Protein AF-A0A9D5P8F6-F1 (afdb_monomer_lite)

Foldseek 3Di:
DPDPPVVVVVVCVPPPPLPQFDAPDFLLWDDAQPDPDTDHQAAAFAQFLVLHVQPILQNPADQPADPPFRSSHFTLAQLLLAVLSQCLSQVDDCAAPQGGADSNQQDSTDDHPGDCRNSSSSVLLCVLLVWDTDTDDDPDQGIYGDPVSSQRSLVRRAWDKDKDWPVRQVVQDDPLQVLQQQVQLLSSSHKKWKWFAQPPPSRIAIWIFGHHHPVDSQFTFIRRNHSPHTDTDRVCPPRGNHRMMMIGRTAGQAPCQPAKDKDWDAFFADPPDPPDDATWTKIQMDSFQKKKKFKAFPVRDGNHIHMHTQDPSMDGHDRRPDDPPDDQGKMKIWMWTHHNNNDIDIDIDIDGHDPDPDDWDKDWDWDDDDDDPDPPDFDQTWTKIATDFFQKKWKFKDWPPDCPDTDIDMDGQPPVRRIDIDGDRDDPDFKTKIKMWMWGDGPDPDGDTDIDIDIFTGGPVDPDDGDDDPDPPDLCQAWDWDDDLFKIKIFGPAWWQKKWKADPVRHTPDIDGHTDGIDMDGCNVPPQAKMKMWTDGPVGIDIDIDGND

pLDDT: mean 77.08, std 21.19, range [26.59, 98.81]

Secondary structure (DSSP, 8-state):
---SSSHHHHTTTT-----PPPTT--S-EEEPTT--SEEE----SSS-TTS--TT-TTTTS-S-PPTTSGGGS----HHHHHHHHHHHHHT--SB-SS-B--GGGS-SS--TT--THHHHHHHHHHHHTT-B----BTTB--SB--HHHHHHHHHHTTEEEEEEEHHHHTTTS-HHHHHHHHHHHHHTT--EEEEEE-SSTT-EEEEEEEEE-SS-TTEEEEE-SSSS--EEEETTSSS--EEEEEEEEEEE--TTPPPPEEEEEEEE----SSSS---EEEEEEES-SEEEEEEEETT--EEEEEEEE-BTTEEEEE-S---TT--SEEEEEEEEEE-TTS-EEEEEEEEEE---S----EEEEE------S-TTS---PPEEEEESSEEEEEEEEEETTS-----EEEEE--TTT-EEEE-----SS--EEEEEEEEEEESSS---EEEEEEEEEE-TTSTT-PPP------HHHHEEEEEETTEEEEEESS-EEEEEEEETTS-EEEEEE--SSEEEEE-TTS-SSEEEEEEEESS-EEEEEEE--

Structure (mmCIF, N/CA/C/O backbone):
data_AF-A0A9D5P8F6-F1
#
_entry.id   AF-A0A9D5P8F6-F1
#
loop_
_atom_site.group_PDB
_atom_site.id
_atom_site.type_symbol
_atom_site.label_atom_id
_atom_site.label_alt_id
_atom_site.label_comp_id
_atom_site.label_asym_id
_atom_site.label_entity_id
_atom_site.label_seq_id
_atom_site.pdbx_PDB_ins_code
_atom_site.Cartn_x
_atom_site.Cartn_y
_atom_site.Cartn_z
_atom_site.occupancy
_atom_site.B_iso_or_equiv
_atom_site.auth_seq_id
_atom_site.auth_comp_id
_atom_site.auth_asym_id
_atom_site.auth_atom_id
_atom_site.pdbx_PDB_model_num
ATOM 1 N N . MET A 1 1 ? -16.341 -39.508 -23.056 1.00 39.06 1 MET A N 1
ATOM 2 C CA . MET A 1 1 ? -17.109 -38.975 -21.908 1.00 39.06 1 MET A CA 1
ATOM 3 C C . MET A 1 1 ? -16.148 -38.493 -20.807 1.00 39.06 1 MET A C 1
ATOM 5 O O . MET A 1 1 ? -16.060 -39.112 -19.762 1.00 39.06 1 MET A O 1
ATOM 9 N N . LYS A 1 2 ? -15.366 -37.433 -21.066 1.00 35.59 2 LYS A N 1
ATOM 10 C CA . LYS A 1 2 ? -14.441 -36.777 -20.114 1.00 35.59 2 LYS A CA 1
ATOM 11 C C . LYS A 1 2 ? -14.174 -35.350 -20.616 1.00 35.59 2 LYS A C 1
ATOM 13 O O . LYS A 1 2 ? -13.151 -35.103 -21.229 1.00 35.59 2 LYS A O 1
ATOM 18 N N . CYS A 1 3 ? -15.155 -34.453 -20.499 1.00 34.00 3 CYS A N 1
ATOM 19 C CA . CYS A 1 3 ? -14.982 -33.053 -20.927 1.00 34.00 3 CYS A CA 1
ATOM 20 C C . CYS A 1 3 ? -15.948 -32.073 -20.237 1.00 34.00 3 CYS A C 1
ATOM 22 O O . CYS A 1 3 ? -16.284 -31.038 -20.796 1.00 34.00 3 CYS A O 1
ATOM 24 N N . LYS A 1 4 ? -16.442 -32.407 -19.036 1.00 32.00 4 LYS A N 1
ATOM 25 C CA . LYS A 1 4 ? -17.382 -31.546 -18.291 1.00 32.00 4 LYS A CA 1
ATOM 26 C C . LYS A 1 4 ? -16.891 -31.101 -16.909 1.00 32.00 4 LYS A C 1
ATOM 28 O O . LYS A 1 4 ? -17.563 -30.295 -16.286 1.00 32.00 4 LYS A O 1
ATOM 33 N N . LEU A 1 5 ? -15.715 -31.549 -16.455 1.00 34.53 5 LEU A N 1
ATOM 34 C CA . LEU A 1 5 ? -15.179 -31.163 -15.140 1.00 34.53 5 LEU A CA 1
ATOM 35 C C . LEU A 1 5 ? -14.255 -29.929 -15.185 1.00 34.53 5 LEU A C 1
ATOM 37 O O . LEU A 1 5 ? -14.019 -29.314 -14.157 1.00 34.53 5 LEU A O 1
ATOM 41 N N . PHE A 1 6 ? -13.786 -29.513 -16.368 1.00 35.44 6 PHE A N 1
ATOM 42 C CA . PHE A 1 6 ? -12.881 -28.359 -16.507 1.00 35.44 6 PHE A CA 1
ATOM 43 C C . PHE A 1 6 ? -13.597 -27.008 -16.678 1.00 35.44 6 PHE A C 1
ATOM 45 O O . PHE A 1 6 ? -12.988 -25.961 -16.503 1.00 35.44 6 PHE A O 1
ATOM 52 N N . VAL A 1 7 ? -14.901 -27.010 -16.976 1.00 35.97 7 VAL A N 1
ATOM 53 C CA . VAL A 1 7 ? -15.681 -25.770 -17.159 1.00 35.97 7 VAL A CA 1
ATOM 54 C C . VAL A 1 7 ? -16.174 -25.204 -15.820 1.00 35.97 7 VAL A C 1
ATOM 56 O O . VAL A 1 7 ? -16.433 -24.010 -15.722 1.00 35.97 7 VAL A O 1
ATOM 59 N N . LEU A 1 8 ? -16.216 -26.014 -14.755 1.00 30.50 8 LEU A N 1
ATOM 60 C CA . LEU A 1 8 ? -16.607 -25.538 -13.423 1.00 30.50 8 LEU A CA 1
ATOM 61 C C . LEU A 1 8 ? -15.493 -24.729 -12.722 1.00 30.50 8 LEU A C 1
ATOM 63 O O . LEU A 1 8 ? -15.790 -23.921 -11.853 1.00 30.50 8 LEU A O 1
ATOM 67 N N . LEU A 1 9 ? -14.229 -24.882 -13.140 1.00 32.97 9 LEU A N 1
ATOM 68 C CA . LEU A 1 9 ? -13.090 -24.112 -12.616 1.00 32.97 9 LEU A CA 1
ATOM 69 C C . LEU A 1 9 ? -12.882 -22.760 -13.318 1.00 32.97 9 LEU A C 1
ATOM 71 O O . LEU A 1 9 ? -12.291 -21.859 -12.738 1.00 32.97 9 LEU A O 1
ATOM 75 N N . LEU A 1 10 ? -13.420 -22.575 -14.528 1.00 35.00 10 LEU A N 1
ATOM 76 C CA . LEU A 1 10 ? -13.340 -21.302 -15.260 1.00 35.00 10 LEU A CA 1
ATOM 77 C C . LEU A 1 10 ? -14.385 -20.266 -14.806 1.00 35.00 10 LEU A C 1
ATOM 79 O O . LEU A 1 10 ? -14.214 -19.080 -15.064 1.00 35.00 10 LEU A O 1
ATOM 83 N N . LEU A 1 11 ? -15.425 -20.686 -14.078 1.00 32.97 11 LEU A N 1
ATOM 84 C CA . LEU A 1 11 ? -16.394 -19.782 -13.438 1.00 32.97 11 LEU A CA 1
ATOM 85 C C . LEU A 1 11 ? -15.996 -19.373 -12.004 1.00 32.97 11 LEU A C 1
ATOM 87 O O . LEU A 1 11 ? -16.660 -18.532 -11.410 1.00 32.97 11 LEU A O 1
ATOM 91 N N . LEU A 1 12 ? -14.877 -19.891 -11.481 1.00 36.38 12 LEU A N 1
ATOM 92 C CA . LEU A 1 12 ? -14.228 -19.433 -10.240 1.00 36.38 12 LEU A CA 1
ATOM 93 C C . LEU A 1 12 ? -13.233 -18.274 -10.474 1.00 36.38 12 LEU A C 1
ATOM 95 O O . LEU A 1 12 ? -12.511 -17.879 -9.564 1.00 36.38 12 LEU A O 1
ATOM 99 N N . GLY A 1 13 ? -13.208 -17.695 -11.680 1.00 35.47 13 GLY A N 1
ATOM 100 C CA . GLY A 1 13 ? -12.210 -16.722 -12.144 1.00 35.47 13 GLY A CA 1
ATOM 101 C C . GLY A 1 13 ? -12.204 -15.330 -11.495 1.00 35.47 13 GLY A C 1
ATOM 102 O O . GLY A 1 13 ? -11.529 -14.451 -12.018 1.00 35.47 13 GLY A O 1
ATOM 103 N N . VAL A 1 14 ? -12.921 -15.098 -10.389 1.00 40.72 14 VAL A N 1
ATOM 104 C CA . VAL A 1 14 ? -12.866 -13.818 -9.642 1.00 40.72 14 VAL A CA 1
ATOM 105 C C . VAL A 1 14 ? -12.815 -14.010 -8.120 1.00 40.72 14 VAL A C 1
ATOM 107 O O . VAL A 1 14 ? -12.462 -13.086 -7.398 1.00 40.72 14 VAL A O 1
ATOM 110 N N . ALA A 1 15 ? -13.050 -15.219 -7.604 1.00 38.56 15 ALA A N 1
ATOM 111 C CA . ALA A 1 15 ? -12.757 -15.527 -6.210 1.00 38.56 15 ALA A CA 1
ATOM 112 C C . ALA A 1 15 ? -11.324 -16.063 -6.125 1.00 38.56 15 ALA A C 1
ATOM 114 O O . ALA A 1 15 ? -11.103 -17.252 -5.893 1.00 38.56 15 ALA A O 1
ATOM 115 N N . ARG A 1 16 ? -10.322 -15.191 -6.320 1.00 47.19 16 ARG A N 1
ATOM 116 C CA . ARG A 1 16 ? -9.048 -15.438 -5.636 1.00 47.19 16 ARG A CA 1
ATOM 117 C C . ARG A 1 16 ? -9.437 -15.481 -4.164 1.00 47.19 16 ARG A C 1
ATOM 119 O O . ARG A 1 16 ? -9.806 -14.448 -3.615 1.00 47.19 16 ARG A O 1
ATOM 126 N N . ASN A 1 17 ? -9.451 -16.676 -3.566 1.00 41.47 17 ASN A N 1
ATOM 127 C CA . ASN A 1 17 ? -9.405 -16.786 -2.115 1.00 41.47 17 ASN A CA 1
ATOM 128 C C . ASN A 1 17 ? -8.306 -15.817 -1.701 1.00 41.47 17 ASN A C 1
ATOM 130 O O . ASN A 1 17 ? -7.180 -15.959 -2.186 1.00 41.47 17 ASN A O 1
ATOM 134 N N . VAL A 1 18 ? -8.666 -14.784 -0.941 1.00 51.03 18 VAL A N 1
ATOM 135 C CA . VAL A 1 18 ? -7.696 -13.896 -0.314 1.00 51.03 18 VAL A CA 1
ATOM 136 C C . VAL A 1 18 ? -6.868 -14.842 0.539 1.00 51.03 18 VAL A C 1
ATOM 138 O O . VAL A 1 18 ? -7.329 -15.297 1.583 1.00 51.03 18 VAL A O 1
ATOM 141 N N . MET A 1 19 ? -5.739 -15.313 0.004 1.00 54.44 19 MET A N 1
ATOM 142 C CA . MET A 1 19 ? -4.851 -16.168 0.765 1.00 54.44 19 MET A CA 1
ATOM 143 C C . MET A 1 19 ? -4.367 -15.263 1.876 1.00 54.44 19 MET A C 1
ATOM 145 O O . MET A 1 19 ? -3.680 -14.282 1.600 1.00 54.44 19 MET A O 1
ATOM 149 N N . ALA A 1 20 ? -4.830 -15.536 3.094 1.00 68.38 20 ALA A N 1
ATOM 150 C CA . ALA A 1 20 ? -4.355 -14.838 4.267 1.00 68.38 20 ALA A CA 1
ATOM 151 C C . ALA A 1 20 ? -2.829 -14.935 4.245 1.00 68.38 20 ALA A C 1
ATOM 153 O O . ALA A 1 20 ? -2.277 -16.038 4.172 1.00 68.38 20 ALA A O 1
ATOM 154 N N . TYR A 1 21 ? -2.165 -13.783 4.199 1.00 85.31 21 TYR A N 1
ATOM 155 C CA . TYR A 1 21 ? -0.714 -13.732 4.230 1.00 85.31 21 TYR A CA 1
ATOM 156 C C . TYR A 1 21 ? -0.218 -14.455 5.486 1.00 85.31 21 TYR A C 1
ATOM 158 O O . TYR A 1 21 ? -0.787 -14.299 6.570 1.00 85.31 21 TYR A O 1
ATOM 166 N N . THR A 1 22 ? 0.825 -15.270 5.338 1.00 87.31 22 THR A N 1
ATOM 167 C CA . THR A 1 22 ? 1.453 -15.952 6.470 1.00 87.31 22 THR A CA 1
ATOM 168 C C . THR A 1 22 ? 2.736 -15.207 6.839 1.00 87.31 22 THR A C 1
ATOM 170 O O . THR A 1 22 ? 3.591 -15.026 5.972 1.00 87.31 22 THR A O 1
ATOM 173 N N . PRO A 1 23 ? 2.914 -14.780 8.104 1.00 92.06 23 PRO A N 1
ATOM 174 C CA . PRO A 1 23 ? 4.161 -14.167 8.553 1.00 92.06 23 PRO A CA 1
ATOM 175 C C . PRO A 1 23 ? 5.387 -15.004 8.163 1.00 92.06 23 PRO A C 1
ATOM 177 O O . PRO A 1 23 ? 5.432 -16.207 8.419 1.00 92.06 23 PRO A O 1
ATOM 180 N N . GLY A 1 24 ? 6.390 -14.360 7.570 1.00 92.56 24 GLY A N 1
ATOM 181 C CA . GLY A 1 24 ? 7.579 -14.993 6.992 1.00 92.56 24 GLY A CA 1
ATOM 182 C C . GLY A 1 24 ? 7.519 -15.196 5.475 1.00 92.56 24 GLY A C 1
ATOM 183 O O . GLY A 1 24 ? 8.573 -15.384 4.868 1.00 92.56 24 GLY A O 1
ATOM 184 N N . ASP A 1 25 ? 6.339 -15.102 4.857 1.00 94.38 25 ASP A N 1
ATOM 185 C CA . ASP A 1 25 ? 6.196 -15.121 3.399 1.00 94.38 25 ASP A CA 1
ATOM 186 C C . ASP A 1 25 ? 6.559 -13.762 2.773 1.00 94.38 25 ASP A C 1
ATOM 188 O O . ASP A 1 25 ? 6.742 -12.749 3.457 1.00 94.38 25 ASP A O 1
ATOM 192 N N . ILE A 1 26 ? 6.643 -13.736 1.443 1.00 95.94 26 ILE A N 1
ATOM 193 C CA . ILE A 1 26 ? 6.968 -12.561 0.627 1.00 95.94 26 ILE A CA 1
ATOM 194 C C . ILE A 1 26 ? 5.854 -12.381 -0.411 1.00 95.94 26 ILE A C 1
ATOM 196 O O . ILE A 1 26 ? 5.443 -13.352 -1.051 1.00 95.94 26 ILE A O 1
ATOM 200 N N . LEU A 1 27 ? 5.349 -11.155 -0.578 1.00 96.38 27 LEU A N 1
ATOM 201 C CA . LEU A 1 27 ? 4.244 -10.863 -1.495 1.00 96.38 27 LEU A CA 1
ATOM 202 C C . LEU A 1 27 ? 4.693 -10.642 -2.941 1.00 96.38 27 LEU A C 1
ATOM 204 O O . LEU A 1 27 ? 3.949 -11.040 -3.840 1.00 96.38 27 LEU A O 1
ATOM 208 N N . LEU A 1 28 ? 5.867 -10.041 -3.201 1.00 96.94 28 LEU A N 1
ATOM 209 C CA . LEU A 1 28 ? 6.354 -9.790 -4.566 1.00 96.94 28 LEU A CA 1
ATOM 210 C C . LEU A 1 28 ? 6.815 -11.080 -5.252 1.00 96.94 28 LEU A C 1
ATOM 212 O O . LEU A 1 28 ? 7.993 -11.285 -5.539 1.00 96.94 28 LEU A O 1
ATOM 216 N N . MET A 1 29 ? 5.857 -11.938 -5.570 1.00 96.88 29 MET A N 1
ATOM 217 C CA . MET A 1 29 ? 6.062 -13.224 -6.212 1.00 96.88 29 MET A CA 1
ATOM 218 C C . MET A 1 29 ? 5.291 -13.265 -7.529 1.00 96.88 29 MET A C 1
ATOM 220 O O . MET A 1 29 ? 4.130 -12.857 -7.613 1.00 96.88 29 MET A O 1
ATOM 224 N N . LYS A 1 30 ? 5.921 -13.791 -8.579 1.00 95.31 30 LYS A N 1
ATOM 225 C CA . LYS A 1 30 ? 5.289 -13.979 -9.889 1.00 95.31 30 LYS A CA 1
ATOM 226 C C . LYS A 1 30 ? 5.869 -15.196 -10.603 1.00 95.31 30 LYS A C 1
ATOM 228 O O . LYS A 1 30 ? 7.069 -15.447 -10.557 1.00 95.31 30 LYS A O 1
ATOM 233 N N . CYS A 1 31 ? 5.028 -15.930 -11.328 1.00 96.06 31 CYS A N 1
ATOM 234 C CA . CYS A 1 31 ? 5.494 -16.977 -12.234 1.00 96.06 31 CYS A CA 1
ATOM 235 C C . CYS A 1 31 ? 6.057 -16.380 -13.534 1.00 96.06 31 CYS A C 1
ATOM 237 O O . CYS A 1 31 ? 5.471 -15.472 -14.141 1.00 96.06 31 CYS A O 1
ATOM 239 N N . ARG A 1 32 ? 7.182 -16.927 -13.994 1.00 95.44 32 ARG A N 1
ATOM 240 C CA . ARG A 1 32 ? 7.664 -16.735 -15.368 1.00 95.44 32 ARG A CA 1
ATOM 241 C C . ARG A 1 32 ? 6.740 -17.455 -16.359 1.00 95.44 32 ARG A C 1
ATOM 243 O O . ARG A 1 32 ? 6.145 -18.474 -16.009 1.00 95.44 32 ARG A O 1
ATOM 250 N N . GLU A 1 33 ? 6.647 -16.958 -17.593 1.00 94.31 33 GLU A N 1
ATOM 251 C CA . GLU A 1 33 ? 5.946 -17.648 -18.684 1.00 94.31 33 GLU A CA 1
ATOM 252 C C . GLU A 1 33 ? 6.402 -19.113 -18.795 1.00 94.31 33 GLU A C 1
ATOM 254 O O . GLU A 1 33 ? 7.596 -19.414 -18.797 1.00 94.31 33 GLU A O 1
ATOM 259 N N . GLY A 1 34 ? 5.441 -20.037 -18.842 1.00 93.50 34 GLY A N 1
ATOM 260 C CA . GLY A 1 34 ? 5.709 -21.476 -18.907 1.00 93.50 34 GLY A CA 1
ATOM 261 C C . GLY A 1 34 ? 6.173 -22.126 -17.594 1.00 93.50 34 GLY A C 1
ATOM 262 O O . GLY A 1 34 ? 6.336 -23.345 -17.565 1.00 93.50 34 GLY A O 1
ATOM 263 N N . SER A 1 35 ? 6.346 -21.362 -16.510 1.00 94.75 35 SER A N 1
ATOM 264 C CA . SER A 1 35 ? 6.652 -21.879 -15.171 1.00 94.75 35 SER A CA 1
ATOM 265 C C . SER A 1 35 ? 5.407 -21.894 -14.283 1.00 94.75 35 SER A C 1
ATOM 267 O O . SER A 1 35 ? 4.581 -20.984 -14.317 1.00 94.75 35 SER A O 1
ATOM 269 N N . THR A 1 36 ? 5.288 -22.918 -13.440 1.00 92.75 36 THR A N 1
ATOM 270 C CA . THR A 1 36 ? 4.279 -22.986 -12.369 1.00 92.75 36 THR A CA 1
ATOM 271 C C . THR A 1 36 ? 4.840 -22.602 -11.004 1.00 92.75 36 THR A C 1
ATOM 273 O O . THR A 1 36 ? 4.084 -22.543 -10.039 1.00 92.75 36 THR A O 1
ATOM 276 N N . THR A 1 37 ? 6.152 -22.387 -10.904 1.00 94.75 37 THR A N 1
ATOM 277 C CA . THR A 1 37 ? 6.823 -22.039 -9.651 1.00 94.75 37 THR A CA 1
ATOM 278 C C . THR A 1 37 ? 6.955 -20.520 -9.570 1.00 94.75 37 THR A C 1
ATOM 280 O O . THR A 1 37 ? 7.600 -19.937 -10.448 1.00 94.75 37 THR A O 1
ATOM 283 N N . PRO A 1 38 ? 6.361 -19.870 -8.554 1.00 94.44 38 PRO A N 1
ATOM 284 C CA . PRO A 1 38 ? 6.551 -18.445 -8.330 1.00 94.44 38 PRO A CA 1
ATOM 285 C C . PRO A 1 38 ? 8.014 -18.131 -8.008 1.00 94.44 38 PRO A C 1
ATOM 287 O O . PRO A 1 38 ? 8.663 -18.855 -7.254 1.00 94.44 38 PRO A O 1
ATOM 290 N N . GLU A 1 39 ? 8.515 -17.033 -8.560 1.00 96.06 39 GLU A N 1
ATOM 291 C CA . GLU A 1 39 ? 9.828 -16.475 -8.253 1.00 96.06 39 GLU A CA 1
ATOM 292 C C . GLU A 1 39 ? 9.648 -15.068 -7.684 1.00 96.06 39 GLU A C 1
ATOM 294 O O . GLU A 1 39 ? 8.685 -14.375 -8.023 1.00 96.06 39 GLU A O 1
ATOM 299 N N . GLU A 1 40 ? 10.592 -14.636 -6.856 1.00 97.31 40 GLU A N 1
ATOM 300 C CA . GLU A 1 40 ? 10.599 -13.274 -6.336 1.00 97.31 40 GLU A CA 1
ATOM 301 C C . GLU A 1 40 ? 10.849 -12.253 -7.457 1.00 97.31 40 GLU A C 1
ATOM 303 O O . GLU A 1 40 ? 11.740 -12.425 -8.302 1.00 97.31 40 GLU A O 1
ATOM 308 N N . ILE A 1 41 ? 10.081 -11.164 -7.446 1.00 98.44 41 ILE A N 1
ATOM 309 C CA . ILE A 1 41 ? 10.240 -10.059 -8.385 1.00 98.44 41 ILE A CA 1
ATOM 310 C C . ILE A 1 41 ? 11.466 -9.224 -7.986 1.00 98.44 41 ILE A C 1
ATOM 312 O O . ILE A 1 41 ? 11.422 -8.387 -7.086 1.00 98.44 41 ILE A O 1
ATOM 316 N N . SER A 1 42 ? 12.573 -9.413 -8.695 1.00 97.06 42 SER A N 1
ATOM 317 C CA . SER A 1 42 ? 13.907 -8.903 -8.349 1.00 97.06 42 SER A CA 1
ATOM 318 C C . SER A 1 42 ? 14.442 -7.973 -9.441 1.0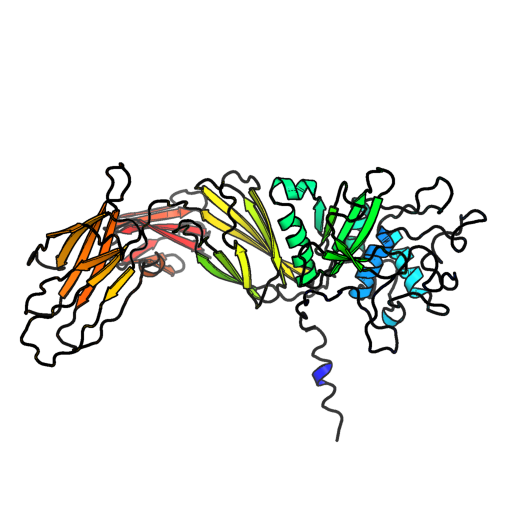0 97.06 42 SER A C 1
ATOM 320 O O . SER A 1 42 ? 15.406 -8.278 -10.142 1.00 97.06 42 SER A O 1
ATOM 322 N N . TRP A 1 43 ? 13.775 -6.832 -9.619 1.00 98.12 43 TRP A N 1
ATOM 323 C CA . TRP A 1 43 ? 14.111 -5.866 -10.665 1.00 98.12 43 TRP A CA 1
ATOM 324 C C . TRP A 1 43 ? 15.227 -4.902 -10.256 1.00 98.12 43 TRP A C 1
ATOM 326 O O . TRP A 1 43 ? 15.546 -4.744 -9.075 1.00 98.12 43 TRP A O 1
ATOM 336 N N . GLY A 1 44 ? 15.828 -4.261 -11.255 1.00 95.88 44 GLY A N 1
ATOM 337 C CA . GLY A 1 44 ? 16.911 -3.294 -11.112 1.00 95.88 44 GLY A CA 1
ATOM 338 C C . GLY A 1 44 ? 16.656 -2.047 -11.940 1.00 95.88 44 GLY A C 1
ATOM 339 O O . GLY A 1 44 ? 15.695 -1.973 -12.698 1.00 95.88 44 GLY A O 1
ATOM 340 N N . GLN A 1 45 ? 17.529 -1.051 -11.801 1.00 95.19 45 GLN A N 1
ATOM 341 C CA . GLN A 1 45 ? 17.348 0.249 -12.454 1.00 95.19 45 GLN A CA 1
ATOM 342 C C . GLN A 1 45 ? 18.059 0.377 -13.809 1.00 95.19 45 GLN A C 1
ATOM 344 O O . GLN A 1 45 ? 17.769 1.318 -14.548 1.00 95.19 45 GLN A O 1
ATOM 349 N N . SER A 1 46 ? 18.987 -0.528 -14.128 1.00 93.56 46 SER A N 1
ATOM 350 C CA . SER A 1 46 ? 19.805 -0.475 -15.344 1.00 93.56 46 SER A CA 1
ATOM 351 C C . SER A 1 46 ? 19.936 -1.848 -16.005 1.00 93.56 46 SER A C 1
ATOM 353 O O . SER A 1 46 ? 19.042 -2.264 -16.739 1.00 93.56 46 SER A O 1
ATOM 355 N N . ARG A 1 47 ? 21.026 -2.563 -15.726 1.00 93.50 47 ARG A N 1
ATOM 356 C CA . ARG A 1 47 ? 21.369 -3.879 -16.277 1.00 93.50 47 ARG A CA 1
ATOM 357 C C . ARG A 1 47 ? 20.385 -4.945 -15.834 1.00 93.50 47 ARG A C 1
ATOM 359 O O . ARG A 1 47 ? 19.729 -4.803 -14.805 1.00 93.50 47 ARG A O 1
ATOM 366 N N . ASN A 1 48 ? 20.301 -6.027 -16.590 1.00 95.19 48 ASN A N 1
ATOM 367 C CA . ASN A 1 48 ? 19.507 -7.184 -16.203 1.00 95.19 48 ASN A CA 1
ATOM 368 C C . ASN A 1 48 ? 20.189 -8.013 -15.099 1.00 95.19 48 ASN A C 1
ATOM 370 O O . ASN A 1 48 ? 21.243 -7.649 -14.581 1.00 95.19 48 ASN A O 1
ATOM 374 N N . TYR A 1 49 ? 19.581 -9.137 -14.718 1.00 93.06 49 TYR A N 1
ATOM 375 C CA . TYR A 1 49 ? 20.066 -9.979 -13.619 1.00 93.06 49 TYR A CA 1
ATOM 376 C C . TYR A 1 49 ? 21.470 -10.573 -13.846 1.00 93.06 49 TYR A C 1
ATOM 378 O O . TYR A 1 49 ? 22.165 -10.892 -12.886 1.00 93.06 49 TYR A O 1
ATOM 386 N N . HIS A 1 50 ? 21.903 -10.723 -15.101 1.00 93.00 50 HIS A N 1
ATOM 387 C CA . HIS A 1 50 ? 23.239 -11.220 -15.452 1.00 93.00 50 HIS A CA 1
ATOM 388 C C . HIS A 1 50 ? 24.273 -10.099 -15.608 1.00 93.00 50 HIS A C 1
ATOM 390 O O . HIS A 1 50 ? 25.357 -10.354 -16.129 1.00 93.00 50 HIS A O 1
ATOM 396 N N . ASP A 1 51 ? 23.939 -8.875 -15.188 1.00 90.06 51 ASP A N 1
ATOM 397 C CA . ASP A 1 51 ? 24.765 -7.679 -15.382 1.00 90.06 51 ASP A CA 1
ATOM 398 C C . ASP A 1 51 ? 24.974 -7.305 -16.871 1.00 90.06 51 ASP A C 1
ATOM 400 O O . ASP A 1 51 ? 25.889 -6.559 -17.230 1.00 90.06 51 ASP A O 1
ATOM 404 N N . ASP A 1 52 ? 24.095 -7.802 -17.752 1.00 91.31 52 ASP A N 1
ATOM 405 C CA . ASP A 1 52 ? 24.090 -7.556 -19.200 1.00 91.31 52 ASP A CA 1
ATOM 406 C C . ASP A 1 52 ? 23.033 -6.496 -19.580 1.00 91.31 52 ASP A C 1
ATOM 408 O O . ASP A 1 52 ? 22.167 -6.112 -18.786 1.00 91.31 52 ASP A O 1
ATOM 412 N N . CYS A 1 53 ? 23.108 -6.018 -20.818 1.00 90.69 53 CYS A N 1
ATOM 413 C CA . CYS A 1 53 ? 22.288 -4.959 -21.388 1.00 90.69 53 CYS A CA 1
ATOM 414 C C . CYS A 1 53 ? 21.256 -5.445 -22.422 1.00 90.69 53 CYS A C 1
ATOM 416 O O . CYS A 1 53 ? 20.581 -4.622 -23.033 1.00 90.69 53 CYS A O 1
ATOM 418 N N . HIS A 1 54 ? 21.122 -6.761 -22.636 1.00 91.44 54 HIS A N 1
ATOM 419 C CA . HIS A 1 54 ? 20.288 -7.320 -23.710 1.00 91.44 54 HIS A CA 1
ATOM 420 C C . HIS A 1 54 ? 19.292 -8.392 -23.217 1.00 91.44 54 HIS A C 1
ATOM 422 O O . HIS A 1 54 ? 19.601 -9.589 -23.254 1.00 91.44 54 HIS A O 1
ATOM 428 N N . PRO A 1 55 ? 18.063 -8.005 -22.823 1.00 94.81 55 PRO A N 1
ATOM 429 C CA . PRO A 1 55 ? 17.579 -6.630 -22.608 1.00 94.81 55 PRO A CA 1
ATOM 430 C C . PRO A 1 55 ? 18.087 -6.025 -21.286 1.00 94.81 55 PRO A C 1
ATOM 432 O O . PRO A 1 55 ? 18.598 -6.758 -20.443 1.00 94.81 55 PRO A O 1
ATOM 435 N N . SER A 1 56 ? 17.913 -4.715 -21.079 1.00 95.12 56 SER A N 1
ATOM 436 C CA . SER A 1 56 ? 18.160 -4.002 -19.808 1.00 95.12 56 SER A CA 1
ATOM 437 C C . SER A 1 56 ? 16.881 -3.308 -19.318 1.00 95.12 56 SER A C 1
ATOM 439 O O . SER A 1 56 ? 16.029 -2.938 -20.123 1.00 95.12 56 SER A O 1
ATOM 441 N N . TYR A 1 57 ? 16.712 -3.088 -18.011 1.00 96.62 57 TYR A N 1
ATOM 442 C CA . TYR A 1 57 ? 15.509 -2.430 -17.470 1.00 96.62 57 TYR A CA 1
ATOM 443 C C . TYR A 1 57 ? 15.341 -0.992 -17.974 1.00 96.62 57 TYR A C 1
ATOM 445 O O . TYR A 1 57 ? 14.216 -0.514 -18.125 1.00 96.62 57 TYR A O 1
ATOM 453 N N . ASN A 1 58 ? 16.452 -0.308 -18.256 1.00 94.81 58 ASN A N 1
ATOM 454 C CA . ASN A 1 58 ? 16.468 1.054 -18.779 1.00 94.81 58 ASN A CA 1
ATOM 455 C C . ASN A 1 58 ? 16.526 1.155 -20.313 1.00 94.81 58 ASN A C 1
ATOM 457 O O . ASN A 1 58 ? 16.587 2.268 -20.824 1.00 94.81 58 ASN A O 1
ATOM 461 N N . GLN A 1 59 ? 16.438 0.044 -21.053 1.00 94.25 59 GLN A N 1
ATOM 462 C CA . GLN A 1 59 ? 16.668 -0.025 -22.507 1.00 94.25 59 GLN A CA 1
ATOM 463 C C . GLN A 1 59 ? 15.869 0.991 -23.348 1.00 94.25 59 GLN A C 1
ATOM 465 O O . GLN A 1 59 ? 16.272 1.364 -24.446 1.00 94.25 59 GLN A O 1
ATOM 470 N N . HIS A 1 60 ? 14.704 1.440 -22.874 1.00 94.50 60 HIS A N 1
ATOM 471 C CA . HIS A 1 60 ? 13.869 2.398 -23.610 1.00 94.50 60 HIS A CA 1
ATOM 472 C C . HIS A 1 60 ? 13.848 3.810 -23.014 1.00 94.50 60 HIS A C 1
ATOM 474 O O . HIS A 1 60 ? 13.021 4.640 -23.426 1.00 94.50 60 HIS A O 1
ATOM 480 N N . ILE A 1 61 ? 14.714 4.087 -22.048 1.00 92.31 61 ILE A N 1
ATOM 481 C CA . ILE A 1 61 ? 14.901 5.397 -21.426 1.00 92.31 61 ILE A CA 1
ATOM 482 C C . ILE A 1 61 ? 16.020 6.105 -22.201 1.00 92.31 61 ILE A C 1
ATOM 484 O O . ILE A 1 61 ? 17.017 5.489 -22.542 1.00 92.31 61 ILE A O 1
ATOM 488 N N . SER A 1 62 ? 15.795 7.370 -22.575 1.00 81.56 62 SER A N 1
ATOM 489 C CA . SER A 1 62 ? 16.500 8.070 -23.667 1.00 81.56 62 SER A CA 1
ATOM 490 C C . SER A 1 62 ? 18.027 7.919 -23.707 1.00 81.56 62 SER A C 1
ATOM 492 O O . SER A 1 62 ? 18.684 7.975 -22.674 1.00 81.56 62 SER A O 1
ATOM 494 N N . ASP A 1 63 ? 18.569 7.917 -24.927 1.00 64.19 63 ASP A N 1
ATOM 495 C CA . ASP A 1 63 ? 19.976 7.641 -25.271 1.00 64.19 63 ASP A CA 1
ATOM 496 C C . ASP A 1 63 ? 20.961 8.801 -25.024 1.00 64.19 63 ASP A C 1
ATOM 498 O O . ASP A 1 63 ? 22.068 8.796 -25.560 1.00 64.19 63 ASP A O 1
ATOM 502 N N . TYR A 1 64 ? 20.593 9.832 -24.252 1.00 59.59 64 TYR A N 1
ATOM 503 C CA . TYR A 1 64 ? 21.517 10.938 -23.951 1.00 59.59 64 TYR A CA 1
ATOM 504 C C . TYR A 1 64 ? 22.411 10.608 -22.759 1.00 59.59 64 TYR A C 1
ATOM 506 O O . TYR A 1 64 ? 22.466 11.327 -21.765 1.00 59.59 64 TYR A O 1
ATOM 514 N N . ALA A 1 65 ? 23.095 9.487 -22.911 1.00 54.91 65 ALA A N 1
ATOM 515 C CA . ALA A 1 65 ? 24.096 8.992 -22.010 1.00 54.91 65 ALA A CA 1
ATOM 516 C C . ALA A 1 65 ? 25.477 9.251 -22.623 1.00 54.91 65 ALA A C 1
ATOM 518 O O . ALA A 1 65 ? 25.772 8.818 -23.738 1.00 54.91 65 ALA A O 1
ATOM 519 N N . SER A 1 66 ? 26.324 9.994 -21.922 1.00 57.06 66 SER A N 1
ATOM 520 C CA . SER A 1 66 ? 27.734 10.139 -22.294 1.00 57.06 66 SER A CA 1
ATOM 521 C C . SER A 1 66 ? 28.453 8.777 -22.287 1.00 57.06 66 SER A C 1
ATOM 523 O O . SER A 1 66 ? 27.991 7.818 -21.664 1.00 57.06 66 SER A O 1
ATOM 525 N N . GLU A 1 67 ? 29.581 8.653 -23.001 1.00 53.56 67 GLU A N 1
ATOM 526 C CA . GLU A 1 67 ? 30.403 7.435 -22.946 1.00 53.56 67 GLU A CA 1
ATOM 527 C C . GLU A 1 67 ? 30.763 7.108 -21.481 1.00 53.56 67 GLU A C 1
ATOM 529 O O . GLU A 1 67 ? 31.427 7.901 -20.815 1.00 53.56 67 GLU A O 1
ATOM 534 N N . GLY A 1 68 ? 30.320 5.946 -20.979 1.00 56.56 68 GLY A N 1
ATOM 535 C CA . GLY A 1 68 ? 30.580 5.489 -19.605 1.00 56.56 68 GLY A CA 1
ATOM 536 C C . GLY A 1 68 ? 29.348 5.122 -18.768 1.00 56.56 68 GLY A C 1
ATOM 537 O O . GLY A 1 68 ? 29.516 4.671 -17.639 1.00 56.56 68 GLY A O 1
ATOM 538 N N . GLU A 1 69 ? 28.133 5.285 -19.292 1.00 62.53 69 GLU A N 1
ATOM 539 C CA . GLU A 1 69 ? 26.893 5.017 -18.548 1.00 62.53 69 GLU A CA 1
ATOM 540 C C . GLU A 1 69 ? 26.368 3.577 -18.675 1.00 62.53 69 GLU A C 1
ATOM 542 O O . GLU A 1 69 ? 26.664 2.839 -19.618 1.00 62.53 69 GLU A O 1
ATOM 547 N N . ASP A 1 70 ? 25.544 3.195 -17.702 1.00 69.62 70 ASP A N 1
ATOM 548 C CA . ASP A 1 70 ? 24.969 1.864 -17.533 1.00 69.62 70 ASP A CA 1
ATOM 549 C C . ASP A 1 70 ? 24.073 1.466 -18.720 1.00 69.62 70 ASP A C 1
ATOM 551 O O . ASP A 1 70 ? 22.958 1.964 -18.895 1.00 69.62 70 ASP A O 1
ATOM 555 N N . CYS A 1 71 ? 24.579 0.556 -19.555 1.00 81.56 71 CYS A N 1
ATOM 556 C CA . CYS A 1 71 ? 23.954 0.144 -20.815 1.00 81.56 71 CYS A CA 1
ATOM 557 C C . CYS A 1 71 ? 23.728 1.271 -21.832 1.00 81.56 71 CYS A C 1
ATOM 559 O O . CYS A 1 71 ? 22.908 1.101 -22.724 1.00 81.56 71 CYS A O 1
ATOM 561 N N . HIS A 1 72 ? 24.453 2.393 -21.736 1.00 82.31 72 HIS A N 1
ATOM 562 C CA . HIS A 1 72 ? 24.273 3.568 -22.607 1.00 82.31 72 HIS A CA 1
ATOM 563 C C . HIS A 1 72 ? 22.873 4.209 -22.538 1.00 82.31 72 HIS A C 1
ATOM 565 O O . HIS A 1 72 ? 22.448 4.877 -23.481 1.00 82.31 72 HIS A O 1
ATOM 571 N N . HIS A 1 73 ? 22.170 4.045 -21.415 1.00 87.44 73 HIS A N 1
ATOM 572 C CA . HIS A 1 73 ? 20.858 4.645 -21.179 1.00 87.44 73 HIS A CA 1
ATOM 573 C C . HIS A 1 73 ? 20.803 5.293 -19.789 1.00 87.44 73 HIS A C 1
ATOM 575 O O . HIS A 1 73 ? 21.428 4.815 -18.840 1.00 87.44 73 HIS A O 1
ATOM 581 N N . LEU A 1 74 ? 19.996 6.348 -19.639 1.00 90.62 74 LEU A N 1
ATOM 582 C CA . LEU A 1 74 ? 19.700 6.925 -18.320 1.00 90.62 74 LEU A CA 1
ATOM 583 C C . LEU A 1 74 ? 19.012 5.872 -17.437 1.00 90.62 74 LEU A C 1
ATOM 585 O O . LEU A 1 74 ? 18.270 5.031 -17.942 1.00 90.62 74 LEU A O 1
ATOM 589 N N . VAL A 1 75 ? 19.219 5.894 -16.121 1.00 92.25 75 VAL A N 1
ATOM 590 C CA . VAL A 1 75 ? 18.660 4.848 -15.241 1.00 92.25 75 VAL A CA 1
ATOM 591 C C . VAL A 1 75 ? 17.153 4.984 -15.042 1.00 92.25 75 VAL A C 1
ATOM 593 O O . VAL A 1 75 ? 16.590 6.068 -15.178 1.00 92.25 75 VAL A O 1
ATOM 596 N N . ALA A 1 76 ? 16.477 3.890 -14.692 1.00 95.19 76 ALA A N 1
ATOM 597 C CA . ALA A 1 76 ? 15.024 3.877 -14.520 1.00 95.19 76 ALA A CA 1
ATOM 598 C C . ALA A 1 76 ? 14.510 4.740 -13.364 1.00 95.19 76 ALA A C 1
ATOM 600 O O . ALA A 1 76 ? 13.427 5.317 -13.471 1.00 95.19 76 ALA A O 1
ATOM 601 N N . GLY A 1 77 ? 15.290 4.848 -12.290 1.00 95.25 77 GLY A N 1
ATOM 602 C CA . GLY A 1 77 ? 14.882 5.499 -11.052 1.00 95.25 77 GLY A CA 1
ATOM 603 C C . GLY A 1 77 ? 14.134 4.545 -10.122 1.00 95.25 77 GLY A C 1
ATOM 604 O O . GLY A 1 77 ? 13.295 3.741 -10.540 1.00 95.25 77 GLY A O 1
ATOM 605 N N . CYS A 1 78 ? 14.429 4.643 -8.829 1.00 97.06 78 CYS A N 1
ATOM 606 C CA . CYS A 1 78 ? 13.933 3.712 -7.817 1.00 97.06 78 CYS A CA 1
ATOM 607 C C . CYS A 1 78 ? 12.407 3.741 -7.647 1.00 97.06 78 CYS A C 1
ATOM 609 O O . CYS A 1 78 ? 11.805 2.692 -7.447 1.00 97.06 78 CYS A O 1
ATOM 611 N N . ALA A 1 79 ? 11.761 4.899 -7.820 1.00 97.88 79 ALA A N 1
ATOM 612 C CA . ALA A 1 79 ? 10.301 5.013 -7.770 1.00 97.88 79 ALA A CA 1
ATOM 613 C C . ALA A 1 79 ? 9.609 4.184 -8.868 1.00 97.88 79 ALA A C 1
ATOM 615 O O . ALA A 1 79 ? 8.639 3.474 -8.596 1.00 97.88 79 ALA A O 1
ATOM 616 N N . ALA A 1 80 ? 10.132 4.240 -10.100 1.00 98.25 80 ALA A N 1
ATOM 617 C CA . ALA A 1 80 ? 9.575 3.500 -11.228 1.00 98.25 80 ALA A CA 1
ATOM 618 C C . ALA A 1 80 ? 9.760 1.986 -11.062 1.00 98.25 80 ALA A C 1
ATOM 620 O O . ALA A 1 80 ? 8.851 1.218 -11.378 1.00 98.25 80 ALA A O 1
ATOM 621 N N . ILE A 1 81 ? 10.906 1.561 -10.520 1.00 98.44 81 ILE A N 1
ATOM 622 C CA . ILE A 1 81 ? 11.160 0.152 -10.203 1.00 98.44 81 ILE A CA 1
ATOM 623 C C . ILE A 1 81 ? 10.250 -0.334 -9.079 1.00 98.44 81 ILE A C 1
ATOM 625 O O . ILE A 1 81 ? 9.537 -1.312 -9.285 1.00 98.44 81 ILE A O 1
ATOM 629 N N . ALA A 1 82 ? 10.200 0.369 -7.945 1.00 98.75 82 ALA A N 1
ATOM 630 C CA . ALA A 1 82 ? 9.391 -0.035 -6.798 1.00 98.75 82 ALA A CA 1
ATOM 631 C C . ALA A 1 82 ? 7.911 -0.201 -7.177 1.00 98.75 82 ALA A C 1
ATOM 633 O O . ALA A 1 82 ? 7.302 -1.236 -6.900 1.00 98.75 82 ALA A O 1
ATOM 634 N N . PHE A 1 83 ? 7.332 0.775 -7.885 1.00 98.81 83 PHE A N 1
ATOM 635 C CA . PHE A 1 83 ? 5.945 0.651 -8.324 1.00 98.81 83 PHE A CA 1
ATOM 636 C C . PHE A 1 83 ? 5.770 -0.389 -9.440 1.00 98.81 83 PHE A C 1
ATOM 638 O O . PHE A 1 83 ? 4.816 -1.168 -9.406 1.00 98.81 83 PHE A O 1
ATOM 645 N N . GLY A 1 84 ? 6.706 -0.478 -10.387 1.00 98.69 84 GLY A N 1
ATOM 646 C CA . GLY A 1 84 ? 6.685 -1.499 -11.434 1.00 98.69 84 GLY A CA 1
ATOM 647 C C . GLY A 1 84 ? 6.667 -2.930 -10.879 1.00 98.69 84 GLY A C 1
ATOM 648 O O . GLY A 1 84 ? 5.907 -3.763 -11.378 1.00 98.69 84 GLY A O 1
ATOM 649 N N . GLN A 1 85 ? 7.434 -3.205 -9.819 1.00 98.75 85 GLN A N 1
ATOM 650 C CA . GLN A 1 85 ? 7.444 -4.508 -9.143 1.00 98.75 85 GLN A CA 1
ATOM 651 C C . GLN A 1 85 ? 6.066 -4.847 -8.559 1.00 98.75 85 GLN A C 1
ATOM 653 O O . GLN A 1 85 ? 5.554 -5.947 -8.780 1.00 98.75 85 GLN A O 1
ATOM 658 N N . ILE A 1 86 ? 5.421 -3.885 -7.889 1.00 98.69 86 ILE A N 1
ATOM 659 C CA . ILE A 1 86 ? 4.057 -4.050 -7.361 1.00 98.69 86 ILE A CA 1
ATOM 660 C C . ILE A 1 86 ? 3.056 -4.280 -8.501 1.00 98.69 86 ILE A C 1
ATOM 662 O O . ILE A 1 86 ? 2.201 -5.162 -8.408 1.00 98.69 86 ILE A O 1
ATOM 666 N N . MET A 1 87 ? 3.178 -3.547 -9.611 1.00 98.56 87 MET A N 1
ATOM 667 C CA . MET A 1 87 ? 2.321 -3.762 -10.777 1.00 98.56 87 MET A CA 1
ATOM 668 C C . MET A 1 87 ? 2.472 -5.166 -11.369 1.00 98.56 87 MET A C 1
ATOM 670 O O . MET A 1 87 ? 1.474 -5.767 -11.764 1.00 98.56 87 MET A O 1
ATOM 674 N N . ALA A 1 88 ? 3.692 -5.708 -11.411 1.00 98.06 88 ALA A N 1
ATOM 675 C CA . ALA A 1 88 ? 3.939 -7.071 -11.873 1.00 98.06 88 ALA A CA 1
ATOM 676 C C . ALA A 1 88 ? 3.359 -8.134 -10.938 1.00 98.06 88 ALA A C 1
ATOM 678 O O . ALA A 1 88 ? 2.849 -9.139 -11.432 1.00 98.06 88 ALA A O 1
ATOM 679 N N . MET A 1 89 ? 3.372 -7.909 -9.622 1.00 97.25 89 MET A N 1
ATOM 680 C CA . MET A 1 89 ? 2.694 -8.783 -8.657 1.00 97.25 89 MET A CA 1
ATOM 681 C C . MET A 1 89 ? 1.181 -8.824 -8.923 1.00 97.25 89 MET A C 1
ATOM 683 O O . MET A 1 89 ? 0.584 -9.899 -9.031 1.00 97.25 89 MET A O 1
ATOM 687 N N . TRP A 1 90 ? 0.561 -7.652 -9.097 1.00 96.12 90 TRP A N 1
ATOM 688 C CA . TRP A 1 90 ? -0.869 -7.545 -9.399 1.00 96.12 90 TRP A CA 1
ATOM 689 C C . TRP A 1 90 ? -1.233 -7.991 -10.816 1.00 96.12 90 TRP A C 1
ATOM 691 O O . TRP A 1 90 ? -2.373 -8.390 -11.050 1.00 96.12 90 TRP A O 1
ATOM 701 N N . GLN A 1 91 ? -0.280 -7.932 -11.748 1.00 96.75 91 GLN A N 1
ATOM 702 C CA . GLN A 1 91 ? -0.492 -8.119 -13.184 1.00 96.75 91 GLN A CA 1
ATOM 703 C C . GLN A 1 91 ? -1.600 -7.195 -13.712 1.00 96.75 91 GLN A C 1
ATOM 705 O O . GLN A 1 91 ? -2.526 -7.610 -14.415 1.00 96.75 91 GLN A O 1
ATOM 710 N N . PHE A 1 92 ? -1.519 -5.917 -13.332 1.00 96.31 92 PHE A N 1
ATOM 711 C CA . PHE A 1 92 ? -2.517 -4.899 -13.649 1.00 96.31 92 PHE A CA 1
ATOM 712 C C . PHE A 1 92 ? -1.862 -3.542 -13.992 1.00 96.31 92 PHE A C 1
ATOM 714 O O . PHE A 1 92 ? -0.826 -3.191 -13.424 1.00 96.31 92 PHE A O 1
ATOM 721 N N . PRO A 1 93 ? -2.458 -2.733 -14.889 1.00 96.44 93 PRO A N 1
ATOM 722 C CA . PRO A 1 93 ? -3.648 -3.030 -15.685 1.00 96.44 93 PRO A CA 1
ATOM 723 C C . PRO A 1 93 ? -3.330 -3.925 -16.882 1.00 96.44 93 PRO A C 1
ATOM 725 O O . PRO A 1 93 ? -2.191 -4.030 -17.311 1.00 96.44 93 PRO A O 1
ATOM 728 N N . THR A 1 94 ? -4.339 -4.544 -17.494 1.00 95.25 94 THR A N 1
ATOM 729 C CA . THR A 1 94 ? -4.165 -5.139 -18.833 1.00 95.25 94 THR A CA 1
ATOM 730 C C . THR A 1 94 ? -3.945 -4.052 -19.886 1.00 95.25 94 THR A C 1
ATOM 732 O O . THR A 1 94 ? -3.224 -4.256 -20.856 1.00 95.25 94 THR A O 1
ATOM 735 N N . LYS A 1 95 ? -4.545 -2.871 -19.698 1.00 95.56 95 LYS A N 1
ATOM 736 C CA . LYS A 1 95 ? -4.440 -1.729 -20.609 1.00 95.56 95 LYS A CA 1
ATOM 737 C C . LYS A 1 95 ? -4.384 -0.420 -19.827 1.00 95.56 95 LYS A C 1
ATOM 739 O O . LYS A 1 95 ? -5.253 -0.168 -19.000 1.00 95.56 95 LYS A O 1
ATOM 744 N N . SER A 1 96 ? -3.398 0.416 -20.130 1.00 95.50 96 SER A N 1
ATOM 745 C CA . SER A 1 96 ? -3.288 1.800 -19.660 1.00 95.50 96 SER A CA 1
ATOM 746 C C . SER A 1 96 ? -3.476 2.781 -20.825 1.00 95.50 96 SER A C 1
ATOM 748 O O . SER A 1 96 ? -3.749 2.389 -21.964 1.00 95.50 96 SER A O 1
ATOM 750 N N . SER A 1 97 ? -3.313 4.076 -20.554 1.00 95.56 97 SER A N 1
ATOM 751 C CA . SER A 1 97 ? -3.203 5.107 -21.594 1.00 95.56 97 SER A CA 1
ATOM 752 C C . SER A 1 97 ? -1.906 5.013 -22.408 1.00 95.56 97 SER A C 1
ATOM 754 O O . SER A 1 97 ? -1.818 5.632 -23.467 1.00 95.56 97 SER A O 1
ATOM 756 N N . TYR A 1 98 ? -0.920 4.240 -21.943 1.00 96.44 98 TYR A N 1
ATOM 757 C CA . TYR A 1 98 ? 0.367 4.061 -22.610 1.00 96.44 98 TYR A CA 1
ATOM 758 C C . TYR A 1 98 ? 0.357 2.861 -23.559 1.00 96.44 98 TYR A C 1
ATOM 760 O O . TYR A 1 98 ? 0.736 3.001 -24.723 1.00 96.44 98 TYR A O 1
ATOM 768 N N . ARG A 1 99 ? -0.088 1.687 -23.084 1.00 96.62 99 ARG A N 1
ATOM 769 C CA . ARG A 1 99 ? -0.147 0.455 -23.889 1.00 96.62 99 ARG A CA 1
ATOM 770 C C . ARG A 1 99 ? -1.058 -0.617 -23.292 1.00 96.62 99 ARG A C 1
ATOM 772 O O . ARG A 1 99 ? -1.671 -0.440 -22.243 1.00 96.62 99 ARG A O 1
ATOM 779 N N . THR A 1 100 ? -1.138 -1.744 -23.995 1.00 97.94 100 THR A N 1
ATOM 780 C CA . THR A 1 100 ? -1.667 -3.009 -23.466 1.00 97.94 100 THR A CA 1
ATOM 781 C C . THR A 1 100 ? -0.488 -3.854 -22.990 1.00 97.94 100 THR A C 1
ATOM 783 O O . THR A 1 100 ? 0.465 -4.019 -23.747 1.00 97.94 100 THR A O 1
ATOM 786 N N . TYR A 1 101 ? -0.536 -4.348 -21.755 1.00 97.62 101 TYR A N 1
ATOM 787 C CA . TYR A 1 101 ? 0.539 -5.130 -21.147 1.00 97.62 101 TYR A CA 1
ATOM 788 C C . TYR A 1 101 ? 0.255 -6.622 -21.287 1.00 97.62 101 TYR A C 1
ATOM 790 O O . TYR A 1 101 ? -0.828 -7.094 -20.934 1.00 97.62 101 TYR A O 1
ATOM 798 N N . ASN A 1 102 ? 1.243 -7.363 -21.785 1.00 97.44 102 ASN A N 1
ATOM 799 C CA . ASN A 1 102 ? 1.240 -8.816 -21.731 1.00 97.44 102 ASN A CA 1
ATOM 800 C C . ASN A 1 102 ? 2.036 -9.268 -20.501 1.00 97.44 102 ASN A C 1
ATOM 802 O O . ASN A 1 102 ? 3.260 -9.367 -20.546 1.00 97.44 102 ASN A O 1
ATOM 806 N N . TRP A 1 103 ? 1.335 -9.520 -19.396 1.00 97.31 103 TRP A N 1
ATOM 807 C CA . TRP A 1 103 ? 1.962 -9.856 -18.117 1.00 97.31 103 TRP A CA 1
ATOM 808 C C . TRP A 1 103 ? 2.714 -11.188 -18.120 1.00 97.31 103 TRP A C 1
ATOM 810 O O . TRP A 1 103 ? 3.645 -11.341 -17.330 1.00 97.31 103 TRP A O 1
ATOM 820 N N . ASP A 1 104 ? 2.399 -12.115 -19.026 1.00 96.75 104 ASP A N 1
ATOM 821 C CA . ASP A 1 104 ? 3.163 -13.360 -19.170 1.00 96.75 104 ASP A CA 1
ATOM 822 C C . ASP A 1 104 ? 4.597 -13.064 -19.627 1.00 96.75 104 ASP A C 1
ATOM 824 O O . ASP A 1 104 ? 5.554 -13.606 -19.075 1.00 96.75 104 ASP A O 1
ATOM 828 N N . LYS A 1 105 ? 4.752 -12.092 -20.532 1.00 97.69 105 LYS A N 1
ATOM 829 C CA . LYS A 1 105 ? 6.041 -11.665 -21.092 1.00 97.69 105 LYS A CA 1
ATOM 830 C C . LYS A 1 105 ? 6.864 -10.742 -20.193 1.00 97.69 105 LYS A C 1
ATOM 832 O O . LYS A 1 105 ? 8.006 -10.434 -20.529 1.00 97.69 105 LYS A O 1
ATOM 837 N N . ILE A 1 106 ? 6.303 -10.300 -19.068 1.00 98.25 106 ILE A N 1
ATOM 838 C CA . ILE A 1 106 ? 6.975 -9.457 -18.071 1.00 98.25 106 ILE A CA 1
ATOM 839 C C . ILE A 1 106 ? 7.494 -10.378 -16.956 1.00 98.25 106 ILE A C 1
ATOM 841 O O . ILE A 1 106 ? 6.712 -10.800 -16.099 1.00 98.25 106 ILE A O 1
ATOM 845 N N . PRO A 1 107 ? 8.779 -10.765 -16.955 1.00 97.94 107 PRO A N 1
ATOM 846 C CA . PRO A 1 107 ? 9.281 -11.775 -16.033 1.00 97.94 107 PRO A CA 1
ATOM 847 C C . PRO A 1 107 ? 9.483 -11.224 -14.607 1.00 97.94 107 PRO A C 1
ATOM 849 O O . PRO A 1 107 ? 9.669 -10.020 -14.423 1.00 97.94 107 PRO A O 1
ATOM 852 N N . PRO A 1 108 ? 9.516 -12.095 -13.579 1.00 97.75 108 PRO A N 1
ATOM 853 C CA . PRO A 1 108 ? 9.882 -11.700 -12.210 1.00 97.75 108 PRO A CA 1
ATOM 854 C C . PRO A 1 108 ? 11.316 -11.144 -12.114 1.00 97.75 108 PRO A C 1
ATOM 856 O O . PRO A 1 108 ? 11.611 -10.308 -11.272 1.00 97.75 108 PRO A O 1
ATOM 859 N N . ARG A 1 109 ? 12.205 -11.533 -13.028 1.00 97.19 109 ARG A N 1
ATOM 860 C CA . ARG A 1 109 ? 13.551 -10.968 -13.190 1.00 97.19 109 ARG A CA 1
ATOM 861 C C . ARG A 1 109 ? 13.917 -10.945 -14.658 1.00 97.19 109 ARG A C 1
ATOM 863 O O . ARG A 1 109 ? 13.614 -11.907 -15.364 1.00 97.19 109 ARG A O 1
ATOM 870 N N . LEU A 1 110 ? 14.555 -9.878 -15.107 1.00 97.62 110 LEU A N 1
ATOM 871 C CA . LEU A 1 110 ? 14.963 -9.740 -16.496 1.00 97.62 110 LEU A CA 1
ATOM 872 C C . LEU A 1 110 ? 16.242 -10.552 -16.740 1.00 97.62 110 LEU A C 1
ATOM 874 O O . LEU A 1 110 ? 17.250 -10.338 -16.066 1.00 97.62 110 LEU A O 1
ATOM 878 N N . LEU A 1 111 ? 16.189 -11.504 -17.668 1.00 96.88 111 LEU A N 1
ATOM 879 C CA . LEU A 1 111 ? 17.303 -12.355 -18.093 1.00 96.88 111 LEU A CA 1
ATOM 880 C C . LEU A 1 111 ? 17.660 -12.080 -19.560 1.00 96.88 111 LEU A C 1
ATOM 882 O O . LEU A 1 111 ? 16.879 -11.486 -20.300 1.00 96.88 111 LEU A O 1
ATOM 886 N N . ASN A 1 112 ? 18.819 -12.572 -20.004 1.00 96.31 112 ASN A N 1
ATOM 887 C CA . ASN A 1 112 ? 19.224 -12.467 -21.404 1.00 96.31 112 ASN A CA 1
ATOM 888 C C . ASN A 1 112 ? 18.219 -13.167 -22.325 1.00 96.31 112 ASN A C 1
ATOM 890 O O . ASN A 1 112 ? 17.861 -14.323 -22.097 1.00 96.31 112 ASN A O 1
ATOM 894 N N . GLY A 1 113 ? 17.805 -12.469 -23.383 1.00 95.00 113 GLY A N 1
ATOM 895 C CA . GLY A 1 113 ? 16.828 -12.972 -24.351 1.00 95.00 113 GLY A CA 1
ATOM 896 C C . GLY A 1 113 ? 15.364 -12.896 -23.905 1.00 95.00 113 GLY A C 1
ATOM 897 O O . GLY A 1 113 ? 14.496 -13.304 -24.678 1.00 95.00 113 GLY A O 1
ATOM 898 N N . ASP A 1 114 ? 15.072 -12.367 -22.709 1.00 96.88 114 ASP A N 1
ATOM 899 C CA . ASP A 1 114 ? 13.699 -12.026 -22.330 1.00 96.88 114 ASP A CA 1
ATOM 900 C C . ASP A 1 114 ? 13.132 -10.929 -23.249 1.00 96.88 114 ASP A C 1
ATOM 902 O O . ASP A 1 114 ? 13.854 -10.212 -23.947 1.00 96.88 114 ASP A O 1
ATOM 906 N N . SER A 1 115 ? 11.805 -10.808 -23.264 1.00 96.31 115 SER A N 1
ATOM 907 C CA . SER A 1 115 ? 11.124 -9.795 -24.067 1.00 96.31 115 SER A CA 1
ATOM 908 C C . SER A 1 115 ? 11.385 -8.366 -23.564 1.00 96.31 115 SER A C 1
ATOM 910 O O . SER A 1 115 ? 11.668 -8.131 -22.388 1.00 96.31 115 SER A O 1
ATOM 912 N N . GLU A 1 116 ? 11.177 -7.387 -24.444 1.00 96.38 116 GLU A N 1
ATOM 913 C CA . GLU A 1 116 ? 11.243 -5.959 -24.108 1.00 96.38 116 GLU A CA 1
ATOM 914 C C . GLU A 1 116 ? 10.007 -5.447 -23.334 1.00 96.38 116 GLU A C 1
ATOM 916 O O . GLU A 1 116 ? 9.947 -4.273 -22.966 1.00 96.38 116 GLU A O 1
ATOM 921 N N . ASP A 1 117 ? 9.011 -6.295 -23.040 1.00 97.94 117 ASP A N 1
ATOM 922 C CA . ASP A 1 117 ? 7.770 -5.866 -22.378 1.00 97.94 117 ASP A CA 1
ATOM 923 C C . ASP A 1 117 ? 8.016 -5.305 -20.960 1.00 97.94 117 ASP A C 1
ATOM 925 O O . ASP A 1 117 ? 7.353 -4.347 -20.553 1.00 97.94 117 ASP A O 1
ATOM 929 N N . CYS A 1 118 ? 8.992 -5.841 -20.216 1.00 98.19 118 CYS A N 1
ATOM 930 C CA . CYS A 1 118 ? 9.358 -5.331 -18.886 1.00 98.19 118 CYS A CA 1
ATOM 931 C C . CYS A 1 118 ? 10.054 -3.951 -18.951 1.00 98.19 118 CYS A C 1
ATOM 933 O O . CYS A 1 118 ? 9.556 -3.018 -18.313 1.00 98.19 118 CYS A O 1
ATOM 935 N N . PRO A 1 119 ? 11.112 -3.746 -19.761 1.00 97.81 119 PRO A N 1
ATOM 936 C CA . PRO A 1 119 ? 11.690 -2.414 -19.979 1.00 97.81 119 PRO A CA 1
ATOM 937 C C . PRO A 1 119 ? 10.672 -1.370 -20.473 1.00 97.81 119 PRO A C 1
ATOM 939 O O . PRO A 1 119 ? 10.692 -0.206 -20.062 1.00 97.81 119 PRO A O 1
ATOM 942 N N . LEU A 1 120 ? 9.732 -1.777 -21.334 1.00 98.06 120 LEU A N 1
ATOM 943 C CA . LEU A 1 120 ? 8.654 -0.908 -21.810 1.00 98.06 120 LEU A CA 1
ATOM 944 C C . LEU A 1 120 ? 7.664 -0.529 -20.702 1.00 98.06 120 LEU A C 1
ATOM 946 O O . LEU A 1 120 ? 7.246 0.631 -20.651 1.00 98.06 120 LEU A O 1
ATOM 950 N N . LEU A 1 121 ? 7.310 -1.465 -19.814 1.00 98.44 121 LEU A N 1
ATOM 951 C CA . LEU A 1 121 ? 6.521 -1.170 -18.616 1.00 98.44 121 LEU A CA 1
ATOM 952 C C . LEU A 1 121 ? 7.246 -0.152 -17.730 1.00 98.44 121 LEU A C 1
ATOM 954 O O . LEU A 1 121 ? 6.649 0.853 -17.364 1.00 98.44 121 LEU A O 1
ATOM 958 N N . ILE A 1 122 ? 8.525 -0.368 -17.425 1.00 98.38 122 ILE A N 1
ATOM 959 C CA . ILE A 1 122 ? 9.299 0.507 -16.530 1.00 98.38 122 ILE A CA 1
ATOM 960 C C . ILE A 1 122 ? 9.361 1.941 -17.064 1.00 98.38 122 ILE A C 1
ATOM 962 O O . ILE A 1 122 ? 9.145 2.899 -16.317 1.00 98.38 122 ILE A O 1
ATOM 966 N N . LYS A 1 123 ? 9.566 2.105 -18.375 1.00 97.81 123 LYS A N 1
ATOM 967 C CA . LYS A 1 123 ? 9.481 3.413 -19.036 1.00 97.81 123 LYS A CA 1
ATOM 968 C C . LYS A 1 123 ? 8.114 4.071 -18.856 1.00 97.81 123 LYS A C 1
ATOM 970 O O . LYS A 1 123 ? 8.040 5.274 -18.608 1.00 97.81 123 LYS A O 1
ATOM 975 N N . ASP A 1 124 ? 7.031 3.322 -19.042 1.00 98.38 124 ASP A N 1
ATOM 976 C CA . ASP A 1 124 ? 5.682 3.866 -18.887 1.00 98.38 124 ASP A CA 1
ATOM 977 C C . ASP A 1 124 ? 5.398 4.269 -17.443 1.00 98.38 124 ASP A C 1
ATOM 979 O O . ASP A 1 124 ? 4.815 5.329 -17.221 1.00 98.38 124 ASP A O 1
ATOM 983 N N . VAL A 1 125 ? 5.842 3.460 -16.477 1.00 98.56 125 VAL A N 1
ATOM 984 C CA . VAL A 1 125 ? 5.712 3.759 -15.049 1.00 98.56 125 VAL A CA 1
ATOM 985 C C . VAL A 1 125 ? 6.457 5.044 -14.713 1.00 98.56 125 VAL A C 1
ATOM 987 O O . VAL A 1 125 ? 5.853 5.957 -14.159 1.00 98.56 125 VAL A O 1
ATOM 990 N N . GLY A 1 126 ? 7.719 5.187 -15.125 1.00 98.06 126 GLY A N 1
ATOM 991 C CA . GLY A 1 126 ? 8.449 6.431 -14.872 1.00 98.06 126 GLY A CA 1
ATOM 992 C C . GLY A 1 126 ? 7.818 7.645 -15.571 1.00 98.06 126 GLY A C 1
ATOM 993 O O . GLY A 1 126 ? 7.724 8.721 -14.989 1.00 98.06 126 GLY A O 1
ATOM 994 N N . ARG A 1 127 ? 7.242 7.480 -16.772 1.00 97.81 127 ARG A N 1
ATOM 995 C CA . ARG A 1 127 ? 6.433 8.536 -17.418 1.00 97.81 127 ARG A CA 1
ATOM 996 C C . ARG A 1 127 ? 5.134 8.852 -16.678 1.00 97.81 127 ARG A C 1
ATOM 998 O O . ARG A 1 127 ? 4.652 9.981 -16.772 1.00 97.81 127 ARG A O 1
ATOM 1005 N N . ALA A 1 128 ? 4.506 7.871 -16.040 1.00 98.25 128 ALA A N 1
ATOM 1006 C CA . ALA A 1 128 ? 3.308 8.081 -15.234 1.00 98.25 128 ALA A CA 1
ATOM 1007 C C . ALA A 1 128 ? 3.648 8.846 -13.957 1.00 98.25 128 ALA A C 1
ATOM 1009 O O . ALA A 1 128 ? 2.947 9.799 -13.633 1.00 98.25 128 ALA A O 1
ATOM 1010 N N . CYS A 1 129 ? 4.756 8.478 -13.319 1.00 98.12 129 CYS A N 1
ATOM 1011 C CA . CYS A 1 129 ? 5.263 9.071 -12.090 1.00 98.12 129 CYS A CA 1
ATOM 1012 C C . CYS A 1 129 ? 6.106 10.337 -12.308 1.00 98.12 129 CYS A C 1
ATOM 1014 O O . CYS A 1 129 ? 6.776 10.766 -11.381 1.00 98.12 129 CYS A O 1
ATOM 1016 N N . GLY A 1 130 ? 6.137 10.921 -13.512 1.00 96.81 130 GLY A N 1
ATOM 1017 C CA . GLY A 1 130 ? 6.879 12.164 -13.763 1.00 96.81 130 GLY A CA 1
ATOM 1018 C C . GLY A 1 130 ? 8.389 12.072 -13.498 1.00 96.81 130 GLY A C 1
ATOM 1019 O O . GLY A 1 130 ? 8.998 13.064 -13.111 1.00 96.81 130 GLY A O 1
ATOM 1020 N N . THR A 1 131 ? 9.001 10.899 -13.681 1.00 96.06 131 THR A N 1
ATOM 1021 C CA . THR A 1 131 ? 10.418 10.674 -13.379 1.00 96.06 131 THR A CA 1
ATOM 1022 C C . THR A 1 131 ? 11.330 11.614 -14.167 1.00 96.06 131 THR A C 1
ATOM 1024 O O . THR A 1 131 ? 11.259 11.714 -15.395 1.00 96.06 131 THR A O 1
ATOM 1027 N N . HIS A 1 132 ? 12.236 12.264 -13.443 1.00 93.56 132 HIS A N 1
ATOM 1028 C CA . HIS A 1 132 ? 13.324 13.052 -13.996 1.00 93.56 132 HIS A CA 1
ATOM 1029 C C . HIS A 1 132 ? 14.506 12.129 -14.273 1.00 93.56 132 HIS A C 1
ATOM 1031 O O . HIS A 1 132 ? 15.227 11.740 -13.356 1.00 93.56 132 HIS A O 1
ATOM 1037 N N . TYR A 1 133 ? 14.675 11.752 -15.539 1.00 91.62 133 TYR A N 1
ATOM 1038 C CA . TYR A 1 133 ? 15.727 10.827 -15.942 1.00 91.62 133 TYR A CA 1
ATOM 1039 C C . TYR A 1 133 ? 17.097 11.504 -15.997 1.00 91.62 133 TYR A C 1
ATOM 1041 O O . TYR A 1 133 ? 17.253 12.543 -16.642 1.00 91.62 133 TYR A O 1
ATOM 1049 N N . THR A 1 134 ? 18.089 10.891 -15.354 1.00 87.62 134 THR A N 1
ATOM 1050 C CA . THR A 1 134 ? 19.480 11.353 -15.312 1.00 87.62 134 THR A CA 1
ATOM 1051 C C . THR A 1 134 ? 20.452 10.177 -15.429 1.00 87.62 134 THR A C 1
ATOM 1053 O O . THR A 1 134 ? 20.108 9.010 -15.218 1.00 87.62 134 THR A O 1
ATOM 1056 N N . ALA A 1 135 ? 21.678 10.500 -15.831 1.00 79.62 135 ALA A N 1
ATOM 1057 C CA . ALA A 1 135 ? 22.788 9.566 -15.919 1.00 79.62 135 ALA A CA 1
ATOM 1058 C C . ALA A 1 135 ? 23.241 9.128 -14.521 1.00 79.62 135 ALA A C 1
ATOM 1060 O O . ALA A 1 135 ? 23.095 9.881 -13.558 1.00 79.62 135 ALA A O 1
ATOM 1061 N N . VAL A 1 136 ? 23.870 7.956 -14.416 1.00 70.38 136 VAL A N 1
ATOM 1062 C CA . VAL A 1 136 ? 24.656 7.587 -13.227 1.00 70.38 136 VAL A CA 1
ATOM 1063 C C . VAL A 1 136 ? 26.122 7.880 -13.522 1.00 70.38 136 VAL A C 1
ATOM 1065 O O . VAL A 1 136 ? 26.691 7.324 -14.457 1.00 70.38 136 VAL A O 1
ATOM 1068 N N . GLY A 1 137 ? 26.740 8.764 -12.738 1.00 62.47 137 GLY A N 1
ATOM 1069 C CA . GLY A 1 137 ? 28.135 9.157 -12.934 1.00 62.47 137 GLY A CA 1
ATOM 1070 C C . GLY A 1 137 ? 28.713 9.938 -11.755 1.00 62.47 137 GLY A C 1
ATOM 1071 O O . GLY A 1 137 ? 27.998 10.301 -10.821 1.00 62.47 137 GLY A O 1
ATOM 1072 N N . PHE A 1 138 ? 30.025 10.199 -11.796 1.00 46.31 138 PHE A N 1
ATOM 1073 C CA . PHE A 1 138 ? 30.733 10.989 -10.785 1.00 46.31 138 PHE A CA 1
ATOM 1074 C C . PHE A 1 138 ? 30.095 12.389 -10.680 1.00 46.31 138 PHE A C 1
ATOM 1076 O O . PHE A 1 138 ? 30.398 13.260 -11.492 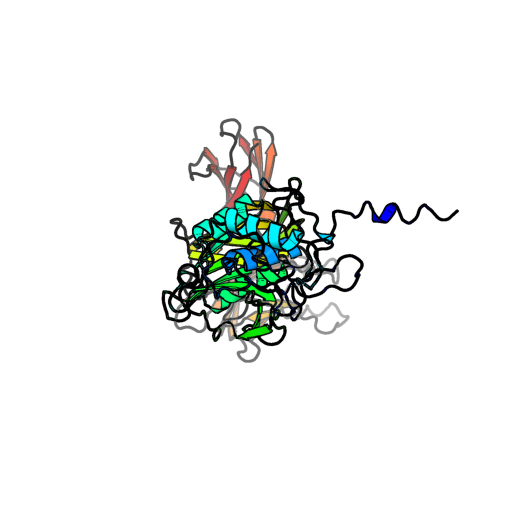1.00 46.31 138 PHE A O 1
ATOM 1083 N N . ASN A 1 139 ? 29.244 12.593 -9.665 1.00 51.00 139 ASN A N 1
ATOM 1084 C CA . ASN A 1 139 ? 28.507 13.824 -9.316 1.00 51.00 139 ASN A CA 1
ATOM 1085 C C . ASN A 1 139 ? 27.093 14.003 -9.905 1.00 51.00 139 ASN A C 1
ATOM 1087 O O . ASN A 1 139 ? 26.582 15.122 -9.860 1.00 51.00 139 ASN A O 1
ATOM 1091 N N . VAL A 1 140 ? 26.449 12.958 -10.434 1.00 55.97 140 VAL A N 1
ATOM 1092 C CA . VAL A 1 140 ? 25.044 13.045 -10.877 1.00 55.97 140 VAL A CA 1
ATOM 1093 C C . VAL A 1 140 ? 24.171 12.133 -10.022 1.00 55.97 140 VAL A C 1
ATOM 1095 O O . VAL A 1 140 ? 24.400 10.924 -9.965 1.00 55.97 140 VAL A O 1
ATOM 1098 N N . ASP A 1 141 ? 23.184 12.728 -9.353 1.00 65.62 141 ASP A N 1
ATOM 1099 C CA . ASP A 1 141 ? 22.136 12.007 -8.636 1.00 65.62 141 ASP A CA 1
ATOM 1100 C C . ASP A 1 141 ? 21.289 11.281 -9.691 1.00 65.62 141 ASP A C 1
ATOM 1102 O O . ASP A 1 141 ? 20.759 11.927 -10.601 1.00 65.62 141 ASP A O 1
ATOM 1106 N N . GLY A 1 142 ? 21.232 9.946 -9.630 1.00 84.62 142 GLY A N 1
ATOM 1107 C CA . GLY A 1 142 ? 20.486 9.119 -10.586 1.00 84.62 142 GLY A CA 1
ATOM 1108 C C . GLY A 1 142 ? 19.009 9.520 -10.709 1.00 84.62 142 GLY A C 1
ATOM 1109 O O . GLY A 1 142 ? 18.515 10.389 -9.989 1.00 84.62 142 GLY A O 1
ATOM 1110 N N . SER A 1 143 ? 18.287 8.900 -11.645 1.00 92.00 143 SER A N 1
ATOM 1111 C CA . SER A 1 143 ? 16.916 9.311 -11.964 1.00 92.00 143 SER A CA 1
ATOM 1112 C C . SER A 1 143 ? 16.015 9.353 -10.730 1.00 92.00 143 SER A C 1
ATOM 1114 O O . SER A 1 143 ? 15.958 8.398 -9.951 1.00 92.00 143 SER A O 1
ATOM 1116 N N . TRP A 1 144 ? 15.274 10.447 -10.570 1.00 93.31 144 TRP A N 1
ATOM 1117 C CA . TRP A 1 144 ? 14.522 10.732 -9.349 1.00 93.31 144 TRP A CA 1
ATOM 1118 C C . TRP A 1 144 ? 13.062 11.082 -9.633 1.00 93.31 144 TRP A C 1
ATOM 1120 O O . TRP A 1 144 ? 12.640 11.336 -10.761 1.00 93.31 144 TRP A O 1
ATOM 1130 N N . THR A 1 145 ? 12.238 11.025 -8.592 1.00 95.75 145 THR A N 1
ATOM 1131 C CA . THR A 1 145 ? 10.790 11.256 -8.664 1.00 95.75 145 THR A CA 1
ATOM 1132 C C . THR A 1 145 ? 10.318 11.838 -7.340 1.00 95.75 145 THR A C 1
ATOM 1134 O O . THR A 1 145 ? 10.723 11.359 -6.274 1.00 95.75 145 THR A O 1
ATOM 1137 N N . THR A 1 146 ? 9.485 12.881 -7.377 1.00 96.62 146 THR A N 1
ATOM 1138 C CA . THR A 1 146 ? 8.936 13.435 -6.136 1.00 96.62 146 THR A CA 1
ATOM 1139 C C . THR A 1 146 ? 7.891 12.497 -5.537 1.00 96.62 146 THR A C 1
ATOM 1141 O O . THR A 1 146 ? 7.279 11.681 -6.223 1.00 96.62 146 THR A O 1
ATOM 1144 N N . ARG A 1 147 ? 7.649 12.642 -4.233 1.00 97.06 147 ARG A N 1
ATOM 1145 C CA . ARG A 1 147 ? 6.650 11.844 -3.509 1.00 97.06 147 ARG A CA 1
ATOM 1146 C C . ARG A 1 147 ? 5.240 12.076 -4.058 1.00 97.06 147 ARG A C 1
ATOM 1148 O O . ARG A 1 147 ? 4.451 11.145 -4.173 1.00 97.06 147 ARG A O 1
ATOM 1155 N N . HIS A 1 148 ? 4.951 13.315 -4.455 1.00 97.62 148 HIS A N 1
ATOM 1156 C CA . HIS A 1 148 ? 3.678 13.682 -5.062 1.00 97.62 148 HIS A CA 1
ATOM 1157 C C . HIS A 1 148 ? 3.499 13.042 -6.443 1.00 97.62 148 HIS A C 1
ATOM 1159 O O . HIS A 1 148 ? 2.460 12.431 -6.685 1.00 97.62 148 HIS A O 1
ATOM 1165 N N . ASP A 1 149 ? 4.522 13.106 -7.301 1.00 98.31 149 ASP A N 1
ATOM 1166 C CA . ASP A 1 149 ? 4.438 12.543 -8.652 1.00 98.31 149 ASP A CA 1
ATOM 1167 C C . ASP A 1 149 ? 4.353 11.010 -8.629 1.00 98.31 149 ASP A C 1
ATOM 1169 O O . ASP A 1 149 ? 3.637 10.426 -9.441 1.00 98.31 149 ASP A O 1
ATOM 1173 N N . LEU A 1 150 ? 5.013 10.341 -7.670 1.00 98.50 150 LEU A N 1
ATOM 1174 C CA . LEU A 1 150 ? 4.833 8.900 -7.468 1.00 98.50 150 LEU A CA 1
ATOM 1175 C C . LEU A 1 150 ? 3.371 8.570 -7.139 1.00 98.50 150 LEU A C 1
ATOM 1177 O O . LEU A 1 150 ? 2.790 7.713 -7.805 1.00 98.50 150 LEU A O 1
ATOM 1181 N N . ARG A 1 151 ? 2.761 9.260 -6.163 1.00 98.38 151 ARG A N 1
ATOM 1182 C CA . ARG A 1 151 ? 1.349 9.051 -5.794 1.00 98.38 151 ARG A CA 1
ATOM 1183 C C . ARG A 1 151 ? 0.432 9.230 -7.004 1.00 98.38 151 ARG A C 1
ATOM 1185 O O . ARG A 1 151 ? -0.361 8.342 -7.311 1.00 98.38 151 ARG A O 1
ATOM 1192 N N . ASP A 1 152 ? 0.569 10.350 -7.703 1.00 98.19 152 ASP A N 1
ATOM 1193 C CA . ASP A 1 152 ? -0.278 10.685 -8.848 1.00 98.19 152 ASP A CA 1
ATOM 1194 C C . ASP A 1 152 ? -0.054 9.706 -10.015 1.00 98.19 152 ASP A C 1
ATOM 1196 O O . ASP A 1 152 ? -0.999 9.316 -10.705 1.00 98.19 152 ASP A O 1
ATOM 1200 N N . GLY A 1 153 ? 1.182 9.235 -10.206 1.00 98.38 153 GLY A N 1
ATOM 1201 C CA . GLY A 1 153 ? 1.520 8.190 -11.168 1.00 98.38 153 GLY A CA 1
ATOM 1202 C C . GLY A 1 153 ? 0.862 6.848 -10.849 1.00 98.38 153 GLY A C 1
ATOM 1203 O O . GLY A 1 153 ? 0.313 6.215 -11.754 1.00 98.38 153 GLY A O 1
ATOM 1204 N N . ILE A 1 154 ? 0.837 6.444 -9.574 1.00 98.56 154 ILE A N 1
ATOM 1205 C CA . ILE A 1 154 ? 0.127 5.239 -9.117 1.00 98.56 154 ILE A CA 1
ATOM 1206 C C . ILE A 1 154 ? -1.366 5.347 -9.454 1.00 98.56 154 ILE A C 1
ATOM 1208 O O . ILE A 1 154 ? -1.938 4.451 -10.084 1.00 98.56 154 ILE A O 1
ATOM 1212 N N . GLU A 1 155 ? -1.992 6.481 -9.140 1.00 97.19 155 GLU A N 1
ATOM 1213 C CA . GLU A 1 155 ? -3.405 6.710 -9.454 1.00 97.19 155 GLU A CA 1
ATOM 1214 C C . GLU A 1 155 ? -3.688 6.718 -10.959 1.00 97.19 155 GLU A C 1
ATOM 1216 O O . GLU A 1 155 ? -4.670 6.115 -11.408 1.00 97.19 155 GLU A O 1
ATOM 1221 N N . LYS A 1 156 ? -2.811 7.346 -11.750 1.00 97.38 156 LYS A N 1
ATOM 1222 C CA . LYS A 1 156 ? -2.900 7.410 -13.216 1.00 97.38 156 LYS A CA 1
ATOM 1223 C C . LYS A 1 156 ? -2.801 6.034 -13.874 1.00 97.38 156 LYS A C 1
ATOM 1225 O O . LYS A 1 156 ? -3.406 5.819 -14.925 1.00 97.38 156 LYS A O 1
ATOM 1230 N N . MET A 1 157 ? -2.083 5.101 -13.252 1.00 97.50 157 MET A N 1
ATOM 1231 C CA . MET A 1 157 ? -1.999 3.703 -13.689 1.00 97.50 157 MET A CA 1
ATOM 1232 C C . MET A 1 157 ? -3.196 2.854 -13.234 1.00 97.50 157 MET A C 1
ATOM 1234 O O . MET A 1 157 ? -3.240 1.656 -13.514 1.00 97.50 157 MET A O 1
ATOM 1238 N N . GLY A 1 158 ? -4.196 3.468 -12.593 1.00 95.62 158 GLY A N 1
ATOM 1239 C CA . GLY A 1 158 ? -5.444 2.814 -12.215 1.00 95.62 158 GLY A CA 1
ATOM 1240 C C . GLY A 1 158 ? -5.380 2.109 -10.865 1.00 95.62 158 GLY A C 1
ATOM 1241 O O . GLY A 1 158 ? -6.100 1.138 -10.668 1.00 95.62 158 GLY A O 1
ATOM 1242 N N . TYR A 1 159 ? -4.545 2.575 -9.941 1.00 95.44 159 TYR A N 1
ATOM 1243 C CA . TYR A 1 159 ? -4.462 2.030 -8.586 1.00 95.44 159 TYR A CA 1
ATOM 1244 C C . TYR A 1 159 ? -5.086 2.980 -7.560 1.00 95.44 159 TYR A C 1
ATOM 1246 O O . TYR A 1 159 ? -5.163 4.197 -7.774 1.00 95.44 159 TYR A O 1
ATOM 1254 N N . TYR A 1 160 ? -5.563 2.424 -6.450 1.00 92.62 160 TYR A N 1
ATOM 1255 C CA . TYR A 1 160 ? -5.705 3.174 -5.205 1.00 92.62 160 TYR A CA 1
ATOM 1256 C C . TYR A 1 160 ? -4.330 3.346 -4.566 1.00 92.62 160 TYR A C 1
ATOM 1258 O O . TYR A 1 160 ? -3.440 2.527 -4.777 1.00 92.62 160 TYR A O 1
ATOM 1266 N N . VAL A 1 161 ? -4.156 4.434 -3.824 1.00 95.31 161 VAL A N 1
ATOM 1267 C CA . VAL A 1 161 ? -2.989 4.665 -2.977 1.00 95.31 161 VAL A CA 1
ATOM 1268 C C . VAL A 1 161 ? -3.355 5.694 -1.918 1.00 95.31 161 VAL A C 1
ATOM 1270 O O . VAL A 1 161 ? -4.157 6.599 -2.141 1.00 95.31 161 VAL A O 1
ATOM 1273 N N . SER A 1 162 ? -2.784 5.544 -0.739 1.00 92.88 162 SER A N 1
ATOM 1274 C CA . SER A 1 162 ? -2.770 6.532 0.332 1.00 92.88 162 SER A CA 1
ATOM 1275 C C . SER A 1 162 ? -1.323 6.760 0.743 1.00 92.88 162 SER A C 1
ATOM 1277 O O . SER A 1 162 ? -0.470 5.900 0.519 1.00 92.88 162 SER A O 1
ATOM 1279 N N . THR A 1 163 ? -1.024 7.926 1.311 1.00 94.94 163 THR A N 1
ATOM 1280 C CA . THR A 1 163 ? 0.317 8.205 1.827 1.00 94.94 163 THR A CA 1
ATOM 1281 C C . THR A 1 163 ? 0.259 8.677 3.263 1.00 94.94 163 THR A C 1
ATOM 1283 O O . THR A 1 163 ? -0.725 9.273 3.711 1.00 94.94 163 THR A O 1
ATOM 1286 N N . CYS A 1 164 ? 1.307 8.366 4.011 1.00 90.75 164 CYS A N 1
ATOM 1287 C CA . CYS A 1 164 ? 1.481 8.877 5.353 1.00 90.75 164 CYS A CA 1
ATOM 1288 C C . CYS A 1 164 ? 2.969 9.104 5.595 1.00 90.75 164 CYS A C 1
ATOM 1290 O O . CYS A 1 164 ? 3.788 8.245 5.263 1.00 90.75 164 CYS A O 1
ATOM 1292 N N . THR A 1 165 ? 3.327 10.241 6.192 1.00 93.00 165 THR A N 1
ATOM 1293 C CA . THR A 1 165 ? 4.687 10.451 6.697 1.00 93.00 165 THR A CA 1
ATOM 1294 C C . THR A 1 165 ? 4.786 9.901 8.114 1.00 93.00 165 THR A C 1
ATOM 1296 O O . THR A 1 165 ? 3.844 10.031 8.900 1.00 93.00 165 THR A O 1
ATOM 1299 N N . GLU A 1 166 ? 5.936 9.335 8.476 1.00 87.69 166 GLU A N 1
ATOM 1300 C CA . GLU A 1 166 ? 6.179 8.861 9.843 1.00 87.69 166 GLU A CA 1
ATOM 1301 C C . GLU A 1 166 ? 5.967 10.002 10.844 1.00 87.69 166 GLU A C 1
ATOM 1303 O O . GLU A 1 166 ? 5.322 9.835 11.876 1.00 87.69 166 GLU A O 1
ATOM 1308 N N . LYS A 1 167 ? 6.432 11.208 10.502 1.00 87.38 167 LYS A N 1
ATOM 1309 C CA . LYS A 1 167 ? 6.244 12.402 11.328 1.00 87.38 167 LYS A CA 1
ATOM 1310 C C . LYS A 1 167 ? 4.768 12.726 11.561 1.00 87.38 167 LYS A C 1
ATOM 1312 O O . LYS A 1 167 ? 4.415 13.119 12.669 1.00 87.38 167 LYS A O 1
ATOM 1317 N N . ASP A 1 168 ? 3.920 12.627 10.540 1.00 80.75 168 ASP A N 1
ATOM 1318 C CA . ASP A 1 168 ? 2.487 12.897 10.688 1.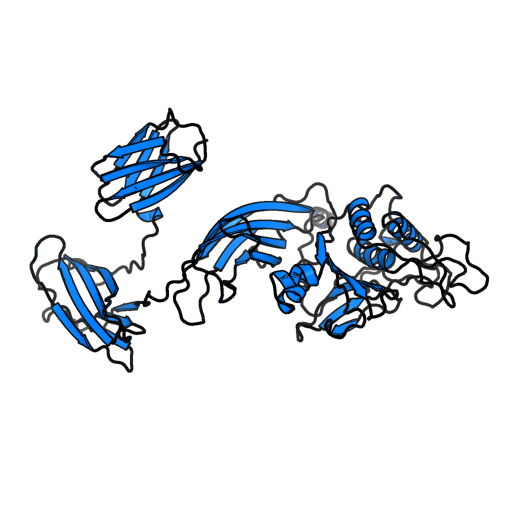00 80.75 168 ASP A CA 1
ATOM 1319 C C . ASP A 1 168 ? 1.777 11.802 11.477 1.00 80.75 168 ASP A C 1
ATOM 1321 O O . ASP A 1 168 ? 0.872 12.106 12.254 1.00 80.75 168 ASP A O 1
ATOM 1325 N N . TRP A 1 169 ? 2.213 10.553 11.333 1.00 79.81 169 TRP A N 1
ATOM 1326 C CA . TRP A 1 169 ? 1.685 9.435 12.104 1.00 79.81 169 TRP A CA 1
ATOM 1327 C C . TRP A 1 169 ? 2.034 9.523 13.586 1.00 79.81 169 TRP A C 1
ATOM 1329 O O . TRP A 1 169 ? 1.149 9.434 14.439 1.00 79.81 169 TRP A O 1
ATOM 1339 N N . LEU A 1 170 ? 3.307 9.780 13.898 1.00 82.44 170 LEU A N 1
ATOM 1340 C CA . LEU A 1 170 ? 3.823 9.872 15.265 1.00 82.44 170 LEU A CA 1
ATOM 1341 C C . LEU A 1 170 ? 3.231 11.038 16.073 1.00 82.44 170 LEU A C 1
ATOM 1343 O O . LEU A 1 170 ? 3.379 11.076 17.291 1.00 82.44 170 LEU A O 1
ATOM 1347 N N . LYS A 1 171 ? 2.524 11.982 15.436 1.00 77.12 171 LYS A N 1
ATOM 1348 C CA . LYS A 1 171 ? 1.739 13.003 16.156 1.00 77.12 171 LYS A CA 1
ATOM 1349 C C . LYS A 1 171 ? 0.623 12.393 17.006 1.00 77.12 171 LYS A C 1
ATOM 1351 O O . LYS A 1 171 ? 0.237 13.000 18.000 1.00 77.12 171 LYS A O 1
ATOM 1356 N N . TYR A 1 172 ? 0.102 11.235 16.601 1.00 69.50 172 TYR A N 1
ATOM 1357 C CA . TYR A 1 172 ? -1.106 10.637 17.176 1.00 69.50 172 TYR A CA 1
ATOM 1358 C C . TYR A 1 172 ? -0.942 9.162 17.559 1.00 69.50 172 TYR A C 1
ATOM 1360 O O . TYR A 1 172 ? -1.847 8.581 18.152 1.00 69.50 172 TYR A O 1
ATOM 1368 N N . ASN A 1 173 ? 0.194 8.555 17.215 1.00 73.31 173 ASN A N 1
ATOM 1369 C CA . ASN A 1 173 ? 0.461 7.127 17.349 1.00 73.31 173 ASN A CA 1
ATOM 1370 C C . ASN A 1 173 ? 1.906 6.876 17.806 1.00 73.31 173 ASN A C 1
ATOM 1372 O O . ASN A 1 173 ? 2.722 7.798 17.840 1.00 73.31 173 ASN A O 1
ATOM 1376 N N . THR A 1 174 ? 2.240 5.629 18.145 1.00 79.31 174 THR A N 1
ATOM 1377 C CA . THR A 1 174 ? 3.627 5.238 18.434 1.00 79.31 174 THR A CA 1
ATOM 1378 C C . THR A 1 174 ? 4.349 4.734 17.185 1.00 79.31 174 THR A C 1
ATOM 1380 O O . THR A 1 174 ? 3.739 4.499 16.138 1.00 79.31 174 THR A O 1
ATOM 1383 N N . LEU A 1 175 ? 5.668 4.557 17.298 1.00 82.56 175 LEU A N 1
ATOM 1384 C CA . LEU A 1 175 ? 6.477 3.966 16.237 1.00 82.56 175 LEU A CA 1
ATOM 1385 C C . LEU A 1 175 ? 6.092 2.503 15.985 1.00 82.56 175 LEU A C 1
ATOM 1387 O O . LEU A 1 175 ? 6.088 2.049 14.850 1.00 82.56 175 LEU A O 1
ATOM 1391 N N . GLU A 1 176 ? 5.695 1.777 17.025 1.00 84.62 176 GLU A N 1
ATOM 1392 C CA . GLU A 1 176 ? 5.165 0.420 16.901 1.00 84.62 176 GLU A CA 1
ATOM 1393 C C . GLU A 1 176 ? 3.880 0.412 16.066 1.00 84.62 176 GLU A C 1
ATOM 1395 O O . GLU A 1 176 ? 3.767 -0.381 15.139 1.00 84.62 176 GLU A O 1
ATOM 1400 N N . ASN A 1 177 ? 2.969 1.369 16.284 1.00 80.19 177 ASN A N 1
ATOM 1401 C CA . ASN A 1 177 ? 1.761 1.475 15.460 1.00 80.19 177 ASN A CA 1
ATOM 1402 C C . ASN A 1 177 ? 2.052 1.821 13.995 1.00 80.19 177 ASN A C 1
ATOM 1404 O O . ASN A 1 177 ? 1.221 1.559 13.129 1.00 80.19 177 ASN A O 1
ATOM 1408 N N . TRP A 1 178 ? 3.197 2.443 13.703 1.00 85.06 178 TRP A N 1
ATOM 1409 C CA . TRP A 1 178 ? 3.628 2.661 12.321 1.00 85.06 178 TRP A CA 1
ATOM 1410 C C . TRP A 1 178 ? 3.965 1.344 11.630 1.00 85.06 178 TRP A C 1
ATOM 1412 O O . TRP A 1 178 ? 3.567 1.115 10.491 1.00 85.06 178 TRP A O 1
ATOM 1422 N N . TYR A 1 179 ? 4.659 0.457 12.339 1.00 90.88 179 TYR A N 1
ATOM 1423 C CA . TYR A 1 179 ? 4.961 -0.881 11.848 1.00 90.88 179 TYR A CA 1
ATOM 1424 C C . TYR A 1 179 ? 3.699 -1.736 11.746 1.00 90.88 179 TYR A C 1
ATOM 1426 O O . TYR A 1 179 ? 3.549 -2.432 10.746 1.00 90.88 179 TYR A O 1
ATOM 1434 N N . ASP A 1 180 ? 2.755 -1.594 12.683 1.00 88.31 180 ASP A N 1
ATOM 1435 C CA . ASP A 1 180 ? 1.439 -2.237 12.589 1.00 88.31 180 ASP A CA 1
ATOM 1436 C C . ASP A 1 180 ? 0.702 -1.835 11.302 1.00 88.31 180 ASP A C 1
ATOM 1438 O O . ASP A 1 180 ? 0.058 -2.661 10.666 1.00 88.31 180 ASP A O 1
ATOM 1442 N N . LEU A 1 181 ? 0.782 -0.570 10.875 1.00 86.94 181 LEU A N 1
ATOM 1443 C CA . LEU A 1 181 ? 0.168 -0.146 9.613 1.00 86.94 181 LEU A CA 1
ATOM 1444 C C . LEU A 1 181 ? 0.767 -0.898 8.414 1.00 86.94 181 LEU A C 1
ATOM 1446 O O . LEU A 1 181 ? 0.028 -1.345 7.539 1.00 86.94 181 LEU A O 1
ATOM 1450 N N . ILE A 1 182 ? 2.089 -1.079 8.393 1.00 93.50 182 ILE A N 1
ATOM 1451 C CA . ILE A 1 182 ? 2.785 -1.808 7.324 1.00 93.50 182 ILE A CA 1
ATOM 1452 C C . ILE A 1 182 ? 2.426 -3.300 7.364 1.00 93.50 182 ILE A C 1
ATOM 1454 O O . ILE A 1 182 ? 2.093 -3.869 6.326 1.00 93.50 182 ILE A O 1
ATOM 1458 N N . THR A 1 183 ? 2.443 -3.939 8.539 1.00 94.00 183 THR A N 1
ATOM 1459 C CA . THR A 1 183 ? 2.074 -5.361 8.666 1.00 94.00 183 THR A CA 1
ATOM 1460 C C . THR A 1 183 ? 0.617 -5.601 8.299 1.00 94.00 183 THR A C 1
ATOM 1462 O O . THR A 1 183 ? 0.330 -6.581 7.625 1.00 94.00 183 THR A O 1
ATOM 1465 N N . ASN A 1 184 ? -0.295 -4.691 8.647 1.00 88.12 184 ASN A N 1
ATOM 1466 C CA . ASN A 1 184 ? -1.703 -4.794 8.269 1.00 88.12 184 ASN A CA 1
ATOM 1467 C C . ASN A 1 184 ? -1.914 -4.727 6.753 1.00 88.12 184 ASN A C 1
ATOM 1469 O O . ASN A 1 184 ? -2.770 -5.432 6.226 1.00 88.12 184 ASN A O 1
ATOM 1473 N N . GLU A 1 185 ? -1.144 -3.912 6.033 1.00 92.19 185 GLU A N 1
ATOM 1474 C CA . GLU A 1 185 ? -1.195 -3.894 4.568 1.00 92.19 185 GLU A CA 1
ATOM 1475 C C . GLU A 1 185 ? -0.716 -5.217 3.972 1.00 92.19 185 GLU A C 1
ATOM 1477 O O . GLU A 1 185 ? -1.391 -5.790 3.112 1.00 92.19 185 GLU A O 1
ATOM 1482 N N . ILE A 1 186 ? 0.385 -5.749 4.501 1.00 94.94 186 ILE A N 1
ATOM 1483 C CA . ILE A 1 186 ? 0.940 -7.037 4.081 1.00 94.94 186 ILE A CA 1
ATOM 1484 C C . ILE A 1 186 ? -0.033 -8.184 4.404 1.00 94.94 186 ILE A C 1
ATOM 1486 O O . ILE A 1 186 ? -0.271 -9.031 3.544 1.00 94.94 186 ILE A O 1
ATOM 1490 N N . ASP A 1 187 ? -0.675 -8.168 5.578 1.00 86.62 187 ASP A N 1
ATOM 1491 C CA . ASP A 1 187 ? -1.729 -9.114 5.985 1.00 86.62 187 ASP A CA 1
ATOM 1492 C C . ASP A 1 187 ? -2.885 -9.147 4.972 1.00 86.62 187 ASP A C 1
ATOM 1494 O O . ASP A 1 187 ? -3.507 -10.188 4.751 1.00 86.62 187 ASP A O 1
ATOM 1498 N N . CYS A 1 188 ? -3.145 -8.013 4.316 1.00 83.06 188 CYS A N 1
ATOM 1499 C CA . CYS A 1 188 ? -4.157 -7.877 3.272 1.00 83.06 188 CYS A CA 1
ATOM 1500 C C . CYS A 1 188 ? -3.635 -8.181 1.857 1.00 83.06 188 CYS A C 1
ATOM 1502 O O . CYS A 1 188 ? -4.312 -7.878 0.870 1.00 83.06 188 CYS A O 1
ATOM 1504 N N . GLY A 1 189 ? -2.426 -8.730 1.732 1.00 89.75 189 GLY A N 1
ATOM 1505 C CA . GLY A 1 189 ? -1.794 -9.032 0.450 1.00 89.75 189 GLY A CA 1
ATOM 1506 C C . GLY A 1 189 ? -1.346 -7.794 -0.330 1.00 89.75 189 GLY A C 1
ATOM 1507 O O . GLY A 1 189 ? -1.224 -7.864 -1.555 1.00 89.75 189 GLY A O 1
ATOM 1508 N N . ARG A 1 190 ? -1.130 -6.654 0.342 1.00 94.38 190 ARG A N 1
ATOM 1509 C CA . ARG A 1 190 ? -0.724 -5.393 -0.289 1.00 94.38 190 ARG A CA 1
ATOM 1510 C C . ARG A 1 190 ? 0.702 -5.005 0.124 1.00 94.38 190 ARG A C 1
ATOM 1512 O O . ARG A 1 190 ? 0.924 -4.659 1.283 1.00 94.38 190 ARG A O 1
ATOM 1519 N N . PRO A 1 191 ? 1.675 -5.015 -0.802 1.00 97.38 191 PRO A N 1
ATOM 1520 C CA . PRO A 1 191 ? 2.991 -4.452 -0.536 1.00 97.38 191 PRO A CA 1
ATOM 1521 C C . PRO A 1 191 ? 2.914 -2.925 -0.403 1.00 97.38 191 PRO A C 1
ATOM 1523 O O . PRO A 1 191 ? 2.059 -2.265 -1.001 1.00 97.38 191 PRO A O 1
ATOM 1526 N N . VAL A 1 192 ? 3.850 -2.364 0.354 1.00 98.19 192 VAL A N 1
ATOM 1527 C CA . VAL A 1 192 ? 3.968 -0.929 0.631 1.00 98.19 192 VAL A CA 1
ATOM 1528 C C . VAL A 1 192 ? 5.224 -0.398 -0.051 1.00 98.19 192 VAL A C 1
ATOM 1530 O O . VAL A 1 192 ? 6.278 -1.025 0.029 1.00 98.19 192 VAL A O 1
ATOM 1533 N N . ILE A 1 193 ? 5.156 0.772 -0.690 1.00 98.69 193 ILE A N 1
ATOM 1534 C CA . ILE A 1 193 ? 6.377 1.487 -1.100 1.00 98.69 193 ILE A CA 1
ATOM 1535 C C . ILE A 1 193 ? 6.777 2.400 0.051 1.00 98.69 193 ILE A C 1
ATOM 1537 O O . ILE A 1 193 ? 5.961 3.188 0.523 1.00 98.69 193 ILE A O 1
ATOM 1541 N N . MET A 1 194 ? 8.026 2.333 0.489 1.00 98.19 194 MET A N 1
ATOM 1542 C CA . MET A 1 194 ? 8.580 3.260 1.468 1.00 98.19 194 MET A CA 1
ATOM 1543 C C . MET A 1 194 ? 9.614 4.164 0.803 1.00 98.19 194 MET A C 1
ATOM 1545 O O . MET A 1 194 ? 10.484 3.711 0.062 1.00 98.19 194 MET A O 1
ATOM 1549 N N . PHE A 1 195 ? 9.498 5.454 1.089 1.00 97.69 195 PHE A N 1
ATOM 1550 C CA . PHE A 1 195 ? 10.505 6.470 0.842 1.00 97.69 195 PHE A CA 1
ATOM 1551 C C . PHE A 1 195 ? 11.303 6.720 2.123 1.00 97.69 195 PHE A C 1
ATOM 1553 O O . PHE A 1 195 ? 10.719 6.754 3.207 1.00 97.69 195 PHE A O 1
ATOM 1560 N N . GLY A 1 196 ? 12.603 6.976 1.998 1.00 96.06 196 GLY A N 1
ATOM 1561 C CA . GLY A 1 196 ? 13.419 7.497 3.095 1.00 96.06 196 GLY A CA 1
ATOM 1562 C C . GLY A 1 196 ? 14.746 8.090 2.621 1.00 96.06 196 GLY A C 1
ATOM 1563 O O . GLY A 1 196 ? 15.117 7.963 1.452 1.00 96.06 196 GLY A O 1
ATOM 1564 N N . LYS A 1 197 ? 15.470 8.736 3.537 1.00 93.81 197 LYS A N 1
ATOM 1565 C CA . LYS A 1 197 ? 16.789 9.364 3.336 1.00 93.81 197 LYS A CA 1
ATOM 1566 C C . LYS A 1 197 ? 17.827 8.769 4.283 1.00 93.81 197 LYS A C 1
ATOM 1568 O O . LYS A 1 197 ? 17.477 8.347 5.381 1.00 93.81 197 LYS A O 1
ATOM 1573 N N . ASP A 1 198 ? 19.097 8.766 3.883 1.00 91.00 198 ASP A N 1
ATOM 1574 C CA . ASP A 1 198 ? 20.203 8.204 4.682 1.00 91.00 198 ASP A CA 1
ATOM 1575 C C . ASP A 1 198 ? 20.964 9.228 5.551 1.00 91.00 198 ASP A C 1
ATOM 1577 O O . ASP A 1 198 ? 22.152 9.064 5.836 1.00 91.00 198 ASP A O 1
ATOM 1581 N N . GLY A 1 199 ? 20.301 10.318 5.941 1.00 84.50 199 GLY A N 1
ATOM 1582 C CA . GLY A 1 199 ? 20.928 11.468 6.603 1.00 84.50 199 GLY A CA 1
ATOM 1583 C C . GLY A 1 199 ? 21.566 12.472 5.641 1.00 84.50 199 GLY A C 1
ATOM 1584 O O . GLY A 1 199 ? 21.714 13.645 5.993 1.00 84.50 199 GLY A O 1
ATOM 1585 N N . ASN A 1 200 ? 21.872 12.077 4.400 1.00 82.31 200 ASN A N 1
ATOM 1586 C CA . ASN A 1 200 ? 22.170 13.015 3.323 1.00 82.31 200 ASN A CA 1
ATOM 1587 C C . ASN A 1 200 ? 20.877 13.367 2.573 1.00 82.31 200 ASN A C 1
ATOM 1589 O O . ASN A 1 200 ? 20.221 12.507 1.990 1.00 82.31 200 ASN A O 1
ATOM 1593 N N . VAL A 1 201 ? 20.513 14.654 2.549 1.00 70.56 201 VAL A N 1
ATOM 1594 C CA . VAL A 1 201 ? 19.276 15.132 1.900 1.00 70.56 201 VAL A CA 1
ATOM 1595 C C . VAL A 1 201 ? 19.200 14.821 0.403 1.00 70.56 201 VAL A C 1
ATOM 1597 O O . VAL A 1 201 ? 18.093 14.783 -0.132 1.00 70.56 201 VAL A O 1
ATOM 1600 N N . PHE A 1 202 ? 20.344 14.588 -0.247 1.00 78.25 202 PHE A N 1
ATOM 1601 C CA . PHE A 1 202 ? 20.440 14.219 -1.661 1.00 78.25 202 PHE A CA 1
ATOM 1602 C C . PHE A 1 202 ? 20.374 12.706 -1.897 1.00 78.25 202 PHE A C 1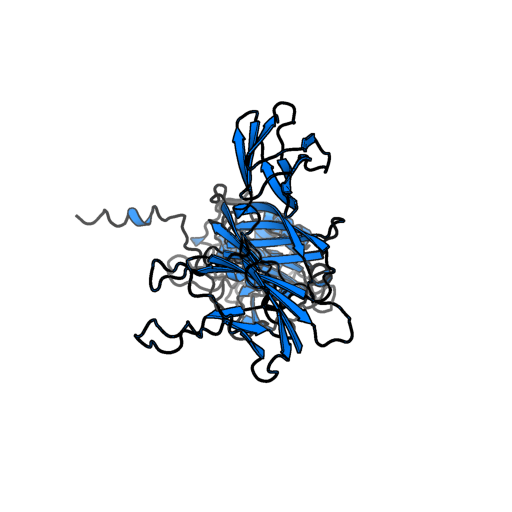
ATOM 1604 O O . PHE A 1 202 ? 20.138 12.275 -3.020 1.00 78.25 202 PHE A O 1
ATOM 1611 N N . ASN A 1 203 ? 20.535 11.886 -0.854 1.00 87.12 203 ASN A N 1
ATOM 1612 C CA . ASN A 1 203 ? 20.488 10.435 -0.975 1.00 87.12 203 ASN A CA 1
ATOM 1613 C C . ASN A 1 203 ? 19.196 9.885 -0.364 1.00 87.12 203 ASN A C 1
ATOM 1615 O O . ASN A 1 203 ? 19.130 9.439 0.786 1.00 87.12 203 ASN A O 1
ATOM 1619 N N . SER A 1 204 ? 18.146 9.956 -1.176 1.00 93.12 204 SER A N 1
ATOM 1620 C CA . SER A 1 204 ? 16.842 9.367 -0.896 1.00 93.12 204 SER A CA 1
ATOM 1621 C C . SER A 1 204 ? 16.592 8.135 -1.753 1.00 93.12 204 SER A C 1
ATOM 1623 O O . SER A 1 204 ? 17.090 8.059 -2.875 1.00 93.12 204 SER A O 1
ATOM 1625 N N . HIS A 1 205 ? 15.760 7.213 -1.277 1.00 96.19 205 HIS A N 1
ATOM 1626 C CA . HIS A 1 205 ? 15.418 6.002 -2.018 1.00 96.19 205 HIS A CA 1
ATOM 1627 C C . HIS A 1 205 ? 13.955 5.612 -1.836 1.00 96.19 205 HIS A C 1
ATOM 1629 O O . HIS A 1 205 ? 13.382 5.843 -0.772 1.00 96.19 205 HIS A O 1
ATOM 1635 N N . TYR A 1 206 ? 13.383 4.997 -2.872 1.00 97.88 206 TYR A N 1
ATOM 1636 C CA . TYR A 1 206 ? 12.111 4.283 -2.804 1.00 97.88 206 TYR A CA 1
ATOM 1637 C C . TYR A 1 206 ? 12.385 2.785 -2.890 1.00 97.88 206 TYR A C 1
ATOM 1639 O O . TYR A 1 206 ? 13.137 2.338 -3.754 1.00 97.88 206 TYR A O 1
ATOM 1647 N N . PHE A 1 207 ? 11.758 2.013 -2.017 1.00 98.12 207 PHE A N 1
ATOM 1648 C CA . PHE A 1 207 ? 11.889 0.560 -1.966 1.00 98.12 207 PHE A CA 1
ATOM 1649 C C . PHE A 1 207 ? 10.555 -0.067 -1.574 1.00 98.12 207 PHE A C 1
ATOM 1651 O O . PHE A 1 207 ? 9.669 0.619 -1.061 1.00 98.12 207 PHE A O 1
ATOM 1658 N N . VAL A 1 208 ? 10.396 -1.362 -1.833 1.00 98.62 208 VAL A N 1
ATOM 1659 C CA . VAL A 1 208 ? 9.167 -2.084 -1.492 1.00 98.62 208 VAL A CA 1
ATOM 1660 C C . VAL A 1 208 ? 9.364 -2.857 -0.195 1.00 98.62 208 VAL A C 1
ATOM 1662 O O . VAL A 1 208 ? 10.404 -3.482 0.010 1.00 98.62 208 VAL A O 1
ATOM 1665 N N . ILE A 1 209 ? 8.355 -2.809 0.669 1.00 98.56 209 ILE A N 1
ATOM 1666 C CA . ILE A 1 209 ? 8.202 -3.686 1.823 1.00 98.56 209 ILE A CA 1
ATOM 1667 C C . ILE A 1 209 ? 7.028 -4.615 1.539 1.00 98.56 209 ILE A C 1
ATOM 1669 O O . ILE A 1 209 ? 5.903 -4.161 1.323 1.00 98.56 209 ILE A O 1
ATOM 1673 N N . ASP A 1 210 ? 7.292 -5.912 1.518 1.00 98.25 210 ASP A N 1
ATOM 1674 C CA . ASP A 1 210 ? 6.354 -6.913 1.009 1.00 98.25 210 ASP A CA 1
ATOM 1675 C C . ASP A 1 210 ? 6.327 -8.200 1.842 1.00 98.25 210 ASP A C 1
ATOM 1677 O O . ASP A 1 210 ? 5.785 -9.213 1.412 1.00 98.25 210 ASP A O 1
ATOM 1681 N N . GLY A 1 211 ? 6.883 -8.157 3.049 1.00 97.81 211 GLY A N 1
ATOM 1682 C CA . GLY A 1 211 ? 6.811 -9.241 4.018 1.00 97.81 211 GLY A CA 1
ATOM 1683 C C . GLY A 1 211 ? 7.306 -8.805 5.394 1.00 97.81 211 GLY A C 1
ATOM 1684 O O . GLY A 1 211 ? 7.974 -7.778 5.529 1.00 97.81 211 GLY A O 1
ATOM 1685 N N . TYR A 1 212 ? 7.001 -9.586 6.426 1.00 97.50 212 TYR A N 1
ATOM 1686 C CA . TYR A 1 212 ? 7.538 -9.401 7.774 1.00 97.50 212 TYR A CA 1
ATOM 1687 C C . TYR A 1 212 ? 7.795 -10.743 8.459 1.00 97.50 212 TYR A C 1
ATOM 1689 O O . TYR A 1 212 ? 7.196 -11.761 8.119 1.00 97.50 212 TYR A O 1
ATOM 1697 N N . SER A 1 213 ? 8.737 -10.766 9.398 1.00 96.38 213 SER A N 1
ATOM 1698 C CA . SER A 1 213 ? 9.136 -11.980 10.108 1.00 96.38 213 SER A CA 1
ATOM 1699 C C . SER A 1 213 ? 8.068 -12.419 11.107 1.00 96.38 213 SER A C 1
ATOM 1701 O O . SER A 1 213 ? 7.576 -11.619 11.898 1.00 96.38 213 SER A O 1
ATOM 1703 N N . ALA A 1 214 ? 7.789 -13.722 11.158 1.00 92.44 214 ALA A N 1
ATOM 1704 C CA . ALA A 1 214 ? 6.941 -14.314 12.196 1.00 92.44 214 ALA A CA 1
ATOM 1705 C C . ALA A 1 214 ? 7.528 -14.191 13.616 1.00 92.44 214 ALA A C 1
ATOM 1707 O O . ALA A 1 214 ? 6.799 -14.286 14.599 1.00 92.44 214 ALA A O 1
ATOM 1708 N N . ASN A 1 215 ? 8.851 -14.029 13.723 1.00 93.94 215 ASN A N 1
ATOM 1709 C CA . ASN A 1 215 ? 9.582 -14.145 14.988 1.00 93.94 215 ASN A CA 1
ATOM 1710 C C . ASN A 1 215 ? 10.086 -12.804 15.531 1.00 93.94 215 ASN A C 1
ATOM 1712 O O . ASN A 1 215 ? 10.465 -12.730 16.698 1.00 93.94 215 ASN A O 1
ATOM 1716 N N . ASP A 1 216 ? 10.132 -11.765 14.697 1.00 94.25 216 ASP A N 1
ATOM 1717 C CA . ASP A 1 216 ? 10.625 -10.445 15.085 1.00 94.25 216 ASP A CA 1
ATOM 1718 C C . ASP A 1 216 ? 9.752 -9.358 14.438 1.00 94.25 216 ASP A C 1
ATOM 1720 O O . ASP A 1 216 ? 9.773 -9.227 13.211 1.00 94.25 216 ASP A O 1
ATOM 1724 N N . PRO A 1 217 ? 9.008 -8.564 15.232 1.00 89.25 217 PRO A N 1
ATOM 1725 C CA . PRO A 1 217 ? 8.077 -7.560 14.715 1.00 89.25 217 PRO A CA 1
ATOM 1726 C C . PRO A 1 217 ? 8.763 -6.383 14.004 1.00 89.25 217 PRO A C 1
ATOM 1728 O O . PRO A 1 217 ? 8.079 -5.541 13.427 1.00 89.25 217 PRO A O 1
ATOM 1731 N N . TYR A 1 218 ? 10.096 -6.294 14.047 1.00 94.75 218 TYR A N 1
ATOM 1732 C CA . TYR A 1 218 ? 10.864 -5.235 13.389 1.00 94.75 218 TYR A CA 1
ATOM 1733 C C . TYR A 1 218 ? 11.616 -5.714 12.144 1.00 94.75 218 TYR A C 1
ATOM 1735 O O . TYR A 1 218 ? 12.175 -4.882 11.426 1.00 94.75 218 TYR A O 1
ATOM 1743 N N . LEU A 1 219 ? 11.639 -7.023 11.871 1.00 97.38 219 LEU A N 1
ATOM 1744 C CA . LEU A 1 219 ? 12.244 -7.567 10.658 1.00 97.38 219 LEU A CA 1
ATOM 1745 C C . LEU A 1 219 ? 11.224 -7.586 9.522 1.00 97.38 219 LEU A C 1
ATOM 1747 O O . LEU A 1 219 ? 10.303 -8.403 9.508 1.00 97.38 219 LEU A O 1
ATOM 1751 N N . PHE A 1 220 ? 11.445 -6.727 8.534 1.00 98.12 220 PHE A N 1
ATOM 1752 C CA . PHE A 1 220 ? 10.633 -6.625 7.328 1.00 98.12 220 PHE A CA 1
ATOM 1753 C C . PHE A 1 220 ? 11.424 -7.101 6.117 1.00 98.12 220 PHE A C 1
ATOM 1755 O O . PHE A 1 220 ? 12.621 -6.833 6.016 1.00 98.12 220 PHE A O 1
ATOM 1762 N N . HIS A 1 221 ? 10.767 -7.794 5.193 1.00 98.31 221 HIS A N 1
ATOM 1763 C CA . HIS A 1 221 ? 11.346 -8.081 3.890 1.00 98.31 221 HIS A CA 1
ATOM 1764 C C . HIS A 1 221 ? 11.367 -6.790 3.069 1.00 98.31 221 HIS A C 1
ATOM 1766 O O . HIS A 1 221 ? 10.321 -6.194 2.814 1.00 98.31 221 HIS A O 1
ATOM 1772 N N . ILE A 1 222 ? 12.569 -6.332 2.719 1.00 98.38 222 ILE A N 1
ATOM 1773 C CA . ILE A 1 222 ? 12.798 -5.089 1.982 1.00 98.38 222 ILE A CA 1
ATOM 1774 C C . ILE A 1 222 ? 13.409 -5.426 0.627 1.00 98.38 222 ILE A C 1
ATOM 1776 O O . ILE A 1 222 ? 14.530 -5.937 0.573 1.00 98.38 222 ILE A O 1
ATOM 1780 N N . ASN A 1 223 ? 12.715 -5.078 -0.455 1.00 98.31 223 ASN A N 1
ATOM 1781 C CA . ASN A 1 223 ? 13.216 -5.169 -1.822 1.00 98.31 223 ASN A CA 1
ATOM 1782 C C . ASN A 1 223 ? 13.699 -3.783 -2.301 1.00 98.31 223 ASN A C 1
ATOM 1784 O O . ASN A 1 223 ? 12.881 -2.889 -2.541 1.00 98.31 223 ASN A O 1
ATOM 1788 N N . PRO A 1 224 ? 15.024 -3.570 -2.435 1.00 97.19 224 PRO A N 1
ATOM 1789 C CA . PRO A 1 224 ? 15.587 -2.263 -2.758 1.00 97.19 224 PRO A CA 1
ATOM 1790 C C . PRO A 1 224 ? 15.528 -1.912 -4.252 1.00 97.19 224 PRO A C 1
ATOM 1792 O O . PRO A 1 224 ? 15.917 -0.801 -4.603 1.00 97.19 224 PRO A O 1
ATOM 1795 N N . GLY A 1 225 ? 15.117 -2.827 -5.139 1.00 96.81 225 GLY A N 1
ATOM 1796 C CA . GLY A 1 225 ? 15.110 -2.577 -6.586 1.00 96.81 225 GLY A CA 1
ATOM 1797 C C . GLY A 1 225 ? 16.508 -2.518 -7.222 1.00 96.81 225 GLY A C 1
ATOM 1798 O O . GLY A 1 225 ? 16.751 -1.691 -8.102 1.00 96.81 225 GLY A O 1
ATOM 1799 N N . HIS A 1 226 ? 17.444 -3.360 -6.760 1.00 93.94 226 HIS A N 1
ATOM 1800 C CA . HIS A 1 226 ? 18.838 -3.440 -7.237 1.00 93.94 226 HIS A CA 1
ATOM 1801 C C . HIS A 1 226 ? 19.228 -4.848 -7.742 1.00 93.94 226 HIS A C 1
ATOM 1803 O O . HIS A 1 226 ? 20.323 -5.319 -7.452 1.00 93.94 226 HIS A O 1
ATOM 1809 N N . ASN A 1 227 ? 18.341 -5.546 -8.463 1.00 91.56 227 ASN A N 1
ATOM 1810 C CA . ASN A 1 227 ? 18.586 -6.864 -9.090 1.00 91.56 227 ASN A CA 1
ATOM 1811 C C . ASN A 1 227 ? 18.851 -8.072 -8.181 1.00 91.56 227 ASN A C 1
ATOM 1813 O O . ASN A 1 227 ? 18.976 -9.180 -8.692 1.00 91.56 227 ASN A O 1
ATOM 1817 N N . ASN A 1 228 ? 18.891 -7.915 -6.859 1.00 87.62 228 ASN A N 1
ATOM 1818 C CA . ASN A 1 228 ? 19.280 -9.003 -5.950 1.00 87.62 228 ASN A CA 1
ATOM 1819 C C . ASN A 1 228 ? 18.118 -9.585 -5.132 1.00 87.62 228 ASN A C 1
ATOM 1821 O O . ASN A 1 228 ? 18.357 -10.354 -4.206 1.00 87.62 228 ASN A O 1
ATOM 1825 N N . GLY A 1 229 ? 16.878 -9.218 -5.471 1.00 91.62 229 GLY A N 1
ATOM 1826 C CA . GLY A 1 229 ? 15.727 -9.472 -4.605 1.00 91.62 229 GLY A CA 1
ATOM 1827 C C . GLY A 1 229 ? 15.814 -8.667 -3.311 1.00 91.62 229 GLY A C 1
ATOM 1828 O O . GLY A 1 229 ? 16.605 -7.722 -3.195 1.00 91.62 229 GLY A O 1
ATOM 1829 N N . GLY A 1 230 ? 14.963 -9.020 -2.363 1.00 95.00 230 GLY A N 1
ATOM 1830 C CA . GLY A 1 230 ? 14.898 -8.435 -1.041 1.00 95.00 230 GLY A CA 1
ATOM 1831 C C . GLY A 1 230 ? 15.528 -9.310 0.033 1.00 95.00 230 GLY A C 1
ATOM 1832 O O . GLY A 1 230 ? 16.112 -10.365 -0.213 1.00 95.00 230 GLY A O 1
ATOM 1833 N N . SER A 1 231 ? 15.496 -8.816 1.262 1.00 97.44 231 SER A N 1
ATOM 1834 C CA . SER A 1 231 ? 15.924 -9.568 2.439 1.00 97.44 231 SER A CA 1
ATOM 1835 C C . SER A 1 231 ? 15.206 -9.056 3.677 1.00 97.44 231 SER A C 1
ATOM 1837 O O . SER A 1 231 ? 14.810 -7.893 3.733 1.00 97.44 231 SER A O 1
ATOM 1839 N N . PHE A 1 232 ? 15.076 -9.909 4.693 1.00 97.69 232 PHE A N 1
ATOM 1840 C CA . PHE A 1 232 ? 14.557 -9.504 5.998 1.00 97.69 232 PHE A CA 1
ATOM 1841 C C . PHE A 1 232 ? 15.583 -8.639 6.731 1.00 97.69 232 PHE A C 1
ATOM 1843 O O . PHE A 1 232 ? 16.676 -9.099 7.062 1.00 97.69 232 PHE A O 1
ATOM 1850 N N . MET A 1 233 ? 15.230 -7.383 6.977 1.00 97.50 233 MET A N 1
ATOM 1851 C CA . MET A 1 233 ? 16.081 -6.385 7.617 1.00 97.50 233 MET A CA 1
ATOM 1852 C C . MET A 1 233 ? 15.321 -5.686 8.737 1.00 97.50 233 MET A C 1
ATOM 1854 O O . MET A 1 233 ? 14.108 -5.497 8.662 1.00 97.50 233 MET A O 1
ATOM 1858 N N . ASP A 1 234 ? 16.050 -5.273 9.773 1.00 96.69 234 ASP A N 1
ATOM 1859 C CA . ASP A 1 234 ? 15.474 -4.470 10.847 1.00 96.69 234 ASP A CA 1
ATOM 1860 C C . ASP A 1 234 ? 15.173 -3.069 10.318 1.00 96.69 234 ASP A C 1
ATOM 1862 O O . ASP A 1 234 ? 16.086 -2.281 10.054 1.00 96.69 234 ASP A O 1
ATOM 1866 N N . ILE A 1 235 ? 13.889 -2.755 10.173 1.00 94.75 235 ILE A N 1
ATOM 1867 C CA . ILE A 1 235 ? 13.424 -1.500 9.576 1.00 94.75 235 ILE A CA 1
ATOM 1868 C C . ILE A 1 235 ? 13.841 -0.261 10.381 1.00 94.75 235 ILE A C 1
ATOM 1870 O O . ILE A 1 235 ? 13.885 0.846 9.844 1.00 94.75 235 ILE A O 1
ATOM 1874 N N . ARG A 1 236 ? 14.176 -0.427 11.667 1.00 92.94 236 ARG A N 1
ATOM 1875 C CA . ARG A 1 236 ? 14.676 0.656 12.532 1.00 92.94 236 ARG A CA 1
ATOM 1876 C C . ARG A 1 236 ? 16.113 1.035 12.198 1.00 92.94 236 ARG A C 1
ATOM 1878 O O . ARG A 1 236 ? 16.511 2.169 12.426 1.00 92.94 236 ARG A O 1
ATOM 1885 N N . ASN A 1 237 ? 16.873 0.069 11.688 1.00 93.06 237 ASN A N 1
ATOM 1886 C CA . ASN A 1 237 ? 18.296 0.190 11.381 1.00 93.06 237 ASN A CA 1
ATOM 1887 C C . ASN A 1 237 ? 18.559 0.201 9.869 1.00 93.06 237 ASN A C 1
ATOM 1889 O O . ASN A 1 237 ? 19.714 0.192 9.438 1.00 93.06 237 ASN A O 1
ATOM 1893 N N . TYR A 1 238 ? 17.503 0.185 9.054 1.00 93.62 238 TYR A N 1
ATOM 1894 C CA . TYR A 1 238 ? 17.643 0.256 7.612 1.00 93.62 238 TYR A CA 1
ATOM 1895 C C . TYR A 1 238 ? 18.184 1.625 7.207 1.00 93.62 238 TYR A C 1
ATOM 1897 O O . TYR A 1 238 ? 17.783 2.637 7.761 1.00 93.62 238 TYR A O 1
ATOM 1905 N N . LYS A 1 239 ? 19.080 1.666 6.218 1.00 94.19 239 LYS A N 1
ATOM 1906 C CA . LYS A 1 239 ? 19.877 2.856 5.876 1.00 94.19 239 LYS A CA 1
ATOM 1907 C C . LYS A 1 239 ? 19.054 4.142 5.669 1.00 94.19 239 LYS A C 1
ATOM 1909 O O . LYS A 1 239 ? 19.568 5.224 5.916 1.00 94.19 239 LYS A O 1
ATOM 1914 N N . TYR A 1 240 ? 17.810 4.031 5.212 1.00 93.50 240 TYR A N 1
ATOM 1915 C CA . TYR A 1 240 ? 16.945 5.158 4.865 1.00 93.50 240 TYR A CA 1
ATOM 1916 C C . TYR A 1 240 ? 15.960 5.512 5.999 1.00 93.50 240 TYR A C 1
ATOM 1918 O O . TYR A 1 240 ? 14.745 5.410 5.824 1.00 93.50 240 TYR A O 1
ATOM 1926 N N . THR A 1 241 ? 16.475 5.876 7.181 1.00 90.50 241 THR A N 1
ATOM 1927 C CA . THR A 1 241 ? 15.661 6.152 8.385 1.00 90.50 241 THR A CA 1
ATOM 1928 C C . THR A 1 241 ? 15.044 7.546 8.445 1.00 90.50 241 THR A C 1
ATOM 1930 O O . THR A 1 241 ? 14.127 7.758 9.236 1.00 90.50 241 THR A O 1
ATOM 1933 N N . ASP A 1 242 ? 15.526 8.503 7.651 1.00 91.00 242 ASP A N 1
ATOM 1934 C CA . ASP A 1 242 ? 15.120 9.905 7.778 1.00 91.00 242 ASP A CA 1
ATOM 1935 C C . ASP A 1 242 ? 13.987 10.266 6.809 1.00 91.00 242 ASP A C 1
ATOM 1937 O O . ASP A 1 242 ? 13.966 9.809 5.667 1.00 91.00 242 ASP A O 1
ATOM 1941 N N . ASP A 1 243 ? 13.069 11.142 7.244 1.00 93.50 243 ASP A N 1
ATOM 1942 C CA . ASP A 1 243 ? 11.942 11.652 6.433 1.00 93.50 243 ASP A CA 1
ATOM 1943 C C . ASP A 1 243 ? 11.113 10.523 5.789 1.00 93.50 243 ASP A C 1
ATOM 1945 O O . ASP A 1 243 ? 10.754 10.598 4.612 1.00 93.50 243 ASP A O 1
ATOM 1949 N N . ARG A 1 244 ? 10.842 9.454 6.557 1.00 95.06 244 ARG A N 1
ATOM 1950 C CA . ARG A 1 244 ? 10.130 8.281 6.043 1.00 95.06 244 ARG A CA 1
ATOM 1951 C C . ARG A 1 244 ? 8.688 8.612 5.678 1.00 95.06 244 ARG A C 1
ATOM 1953 O O . ARG A 1 244 ? 7.947 9.224 6.453 1.00 95.06 244 ARG A O 1
ATOM 1960 N N . GLU A 1 245 ? 8.276 8.144 4.510 1.00 96.75 245 GLU A N 1
ATOM 1961 C CA . GLU A 1 245 ? 6.896 8.194 4.031 1.00 96.75 245 GLU A CA 1
ATOM 1962 C C . GLU A 1 245 ? 6.543 6.856 3.398 1.00 96.75 245 GLU A C 1
ATOM 1964 O O . GLU A 1 245 ? 7.324 6.307 2.623 1.00 96.75 245 GLU A O 1
ATOM 1969 N N . ILE A 1 246 ? 5.374 6.324 3.739 1.00 97.25 246 ILE A N 1
ATOM 1970 C CA . ILE A 1 246 ? 4.853 5.111 3.118 1.00 97.25 246 ILE A CA 1
ATOM 1971 C C . ILE A 1 246 ? 3.738 5.453 2.140 1.00 97.25 246 ILE A C 1
ATOM 1973 O O . ILE A 1 246 ? 2.910 6.330 2.393 1.00 97.25 246 ILE A O 1
ATOM 1977 N N . PHE A 1 247 ? 3.706 4.707 1.047 1.00 98.12 247 PHE A N 1
ATOM 1978 C CA . PHE A 1 247 ? 2.631 4.645 0.076 1.00 98.12 247 PHE A CA 1
ATOM 1979 C C . PHE A 1 247 ? 1.982 3.282 0.248 1.00 98.12 247 PHE A C 1
ATOM 1981 O O . PHE A 1 247 ? 2.601 2.246 -0.003 1.00 98.12 247 PHE A O 1
ATOM 1988 N N . TYR A 1 248 ? 0.751 3.295 0.723 1.00 95.31 248 TYR A N 1
ATOM 1989 C CA . TYR A 1 248 ? 0.039 2.114 1.175 1.00 95.31 248 TYR A CA 1
ATOM 1990 C C . TYR A 1 248 ? -1.367 2.087 0.579 1.00 95.31 248 TYR A C 1
ATOM 1992 O O . TYR A 1 248 ? -1.776 3.026 -0.109 1.00 95.31 248 TYR A O 1
ATOM 2000 N N . GLY A 1 249 ? -2.100 0.992 0.764 1.00 91.12 249 GLY A N 1
ATOM 2001 C CA . GLY A 1 249 ? -3.358 0.785 0.060 1.00 91.12 249 GLY A CA 1
ATOM 2002 C C . GLY A 1 249 ? -3.144 0.736 -1.451 1.00 91.12 249 GLY A C 1
ATOM 2003 O O . GLY A 1 249 ? -3.981 1.250 -2.188 1.00 91.12 249 GLY A O 1
ATOM 2004 N N . ILE A 1 250 ? -2.023 0.158 -1.908 1.00 95.19 250 ILE A N 1
ATOM 2005 C CA . ILE A 1 250 ? -1.692 0.032 -3.333 1.00 95.19 250 ILE A CA 1
ATOM 2006 C C . ILE A 1 250 ? -2.333 -1.234 -3.897 1.00 95.19 250 ILE A C 1
ATOM 2008 O O . ILE A 1 250 ? -1.821 -2.342 -3.735 1.00 95.19 250 ILE A O 1
ATOM 2012 N N . TYR A 1 251 ? -3.460 -1.065 -4.582 1.00 91.38 251 TYR A N 1
ATOM 2013 C CA . TYR A 1 251 ? -4.181 -2.156 -5.241 1.00 91.38 251 TYR A CA 1
ATOM 2014 C C . TYR A 1 251 ? -5.004 -1.652 -6.442 1.00 91.38 251 TYR A C 1
ATOM 2016 O O . TYR A 1 251 ? -5.320 -0.457 -6.518 1.00 91.38 251 TYR A O 1
ATOM 2024 N N . PRO A 1 252 ? -5.323 -2.527 -7.414 1.00 93.25 252 PRO A N 1
ATOM 2025 C CA . PRO A 1 252 ? -6.048 -2.149 -8.627 1.00 93.25 252 PRO A CA 1
ATOM 2026 C C . PRO A 1 252 ? -7.443 -1.549 -8.387 1.00 93.25 252 PRO A C 1
ATOM 2028 O O . PRO A 1 252 ? -8.239 -2.072 -7.609 1.00 93.25 252 PRO A O 1
ATOM 2031 N N . LYS A 1 253 ? -7.799 -0.510 -9.154 1.00 90.00 253 LYS A N 1
ATOM 2032 C CA . LYS A 1 253 ? -9.180 -0.024 -9.322 1.00 90.00 253 LYS A CA 1
ATOM 2033 C C . LYS A 1 253 ? -9.919 -0.931 -10.313 1.00 90.00 253 LYS A C 1
ATOM 2035 O O . LYS A 1 253 ? -9.955 -0.631 -11.508 1.00 90.00 253 LYS A O 1
ATOM 2040 N N . VAL A 1 254 ? -10.503 -2.046 -9.859 1.00 81.88 254 VAL A N 1
ATOM 2041 C CA . VAL A 1 254 ? -11.359 -2.888 -10.721 1.00 81.88 254 VAL A CA 1
ATOM 2042 C C . VAL A 1 254 ? -12.832 -2.483 -10.609 1.00 81.88 254 VAL A C 1
ATOM 2044 O O . VAL A 1 254 ? -13.401 -2.370 -9.531 1.00 81.88 254 VAL A O 1
ATOM 2047 N N . GLY A 1 255 ? -13.467 -2.241 -11.760 1.00 62.09 255 GLY A N 1
ATOM 2048 C CA . GLY A 1 255 ? -14.772 -1.573 -11.870 1.00 62.09 255 GLY A CA 1
ATOM 2049 C C . GLY A 1 255 ? -16.008 -2.353 -11.404 1.00 62.09 255 GLY A C 1
ATOM 2050 O O . GLY A 1 255 ? -17.101 -1.974 -11.796 1.00 62.09 255 GLY A O 1
ATOM 2051 N N . ASN A 1 256 ? -15.864 -3.424 -10.620 1.00 64.75 256 ASN A N 1
ATOM 2052 C CA . ASN A 1 256 ? -16.970 -4.224 -10.068 1.00 64.75 256 ASN A CA 1
ATOM 2053 C C . ASN A 1 256 ? -16.555 -4.879 -8.743 1.00 64.75 256 ASN A C 1
ATOM 2055 O O . ASN A 1 256 ? -16.710 -6.087 -8.551 1.00 64.75 256 ASN A O 1
ATOM 2059 N N . ALA A 1 257 ? -15.963 -4.103 -7.842 1.00 67.44 257 ALA A N 1
ATOM 2060 C CA . ALA A 1 257 ? -15.661 -4.605 -6.515 1.00 67.44 257 ALA A CA 1
ATOM 2061 C C . ALA A 1 257 ? -16.962 -5.032 -5.805 1.00 67.44 257 ALA A C 1
ATOM 2063 O O . ALA A 1 257 ? -17.954 -4.295 -5.867 1.00 67.44 257 ALA A O 1
ATOM 2064 N N . PRO A 1 258 ? -16.999 -6.211 -5.157 1.00 76.25 258 PRO A N 1
ATOM 2065 C CA . PRO A 1 258 ? -18.168 -6.622 -4.398 1.00 76.25 258 PRO A CA 1
ATOM 2066 C C . PRO A 1 258 ? -18.471 -5.569 -3.333 1.00 76.25 258 PRO A C 1
ATOM 2068 O O . PRO A 1 258 ? -17.560 -5.055 -2.678 1.00 76.25 258 PRO A O 1
ATOM 2071 N N . LYS A 1 259 ? -19.758 -5.233 -3.194 1.00 84.88 259 LYS A N 1
ATOM 2072 C CA . LYS A 1 259 ? -20.211 -4.257 -2.205 1.00 84.88 259 LYS A CA 1
ATOM 2073 C C . LYS A 1 259 ? -19.832 -4.750 -0.809 1.00 84.88 259 LYS A C 1
ATOM 2075 O O . LYS A 1 259 ? -20.101 -5.903 -0.467 1.00 84.88 259 LYS A O 1
ATOM 2080 N N . ILE A 1 260 ? -19.233 -3.866 -0.020 1.00 88.62 260 ILE A N 1
ATOM 2081 C CA . ILE A 1 260 ? -18.937 -4.140 1.382 1.00 88.62 260 ILE A CA 1
ATOM 2082 C C . ILE A 1 260 ? -20.243 -4.039 2.176 1.00 88.62 260 ILE A C 1
ATOM 2084 O O . ILE A 1 260 ? -21.000 -3.075 2.047 1.00 88.62 260 ILE A O 1
ATOM 2088 N N . SER A 1 261 ? -20.515 -5.048 2.994 1.00 87.50 261 SER A N 1
ATOM 2089 C CA . SER A 1 261 ? -21.579 -5.031 4.001 1.00 87.50 261 SER A CA 1
ATOM 2090 C C . SER A 1 261 ? -20.947 -5.152 5.375 1.00 87.50 261 SER A C 1
ATOM 2092 O O . SER A 1 261 ? -19.953 -5.850 5.560 1.00 87.50 261 SER A O 1
ATOM 2094 N N . TYR A 1 262 ? -21.517 -4.460 6.355 1.00 92.50 262 TYR A N 1
ATOM 2095 C CA . TYR A 1 262 ? -21.051 -4.528 7.729 1.00 92.50 262 TYR A CA 1
ATOM 2096 C C . TYR A 1 262 ? -22.216 -4.429 8.705 1.00 92.50 262 TYR A C 1
ATOM 2098 O O . TYR A 1 262 ? -23.232 -3.784 8.442 1.00 92.50 262 TYR A O 1
ATOM 2106 N N . SER A 1 263 ? -22.045 -5.055 9.860 1.00 90.19 263 SER A N 1
ATOM 2107 C CA . SER A 1 263 ? -22.956 -4.951 10.993 1.00 90.19 263 SER A CA 1
ATOM 2108 C C . SER A 1 263 ? -22.143 -4.884 12.274 1.00 90.19 263 SER A C 1
ATOM 2110 O O . SER A 1 263 ? -21.172 -5.622 12.438 1.00 90.19 263 SER A O 1
ATOM 2112 N N . LEU A 1 264 ? -22.535 -3.999 13.185 1.00 88.31 264 LEU A N 1
ATOM 2113 C CA . LEU A 1 264 ? -21.920 -3.921 14.503 1.00 88.31 264 LEU A CA 1
ATOM 2114 C C . LEU A 1 264 ? -22.148 -5.248 15.234 1.00 88.31 264 LEU A C 1
ATOM 2116 O O . LEU A 1 264 ? -23.290 -5.635 15.463 1.00 88.31 264 LEU A O 1
ATOM 2120 N N . GLU A 1 265 ? -21.067 -5.936 15.582 1.00 83.88 265 GLU A N 1
ATOM 2121 C CA . GLU A 1 265 ? -21.138 -7.225 16.272 1.00 83.88 265 GLU A CA 1
ATOM 2122 C C . GLU A 1 265 ? -20.957 -7.050 17.772 1.00 83.88 265 GLU A C 1
ATOM 2124 O O . GLU A 1 265 ? -21.695 -7.621 18.574 1.00 83.88 265 GLU A O 1
ATOM 2129 N N . ARG A 1 266 ? -19.995 -6.209 18.158 1.00 77.00 266 ARG A N 1
ATOM 2130 C CA . ARG A 1 266 ? -19.686 -5.955 19.559 1.00 77.00 266 ARG A CA 1
ATOM 2131 C C . ARG A 1 266 ? -19.434 -4.477 19.787 1.00 77.00 266 ARG A C 1
ATOM 2133 O O . ARG A 1 266 ? -18.570 -3.875 19.153 1.00 77.00 266 ARG A O 1
ATOM 2140 N N . LYS A 1 267 ? -20.174 -3.906 20.735 1.00 70.69 267 LYS A N 1
ATOM 2141 C CA . LYS A 1 267 ? -19.930 -2.572 21.289 1.00 70.69 267 LYS A CA 1
ATOM 2142 C C . LYS A 1 267 ? -19.914 -2.688 22.802 1.00 70.69 267 LYS A C 1
ATOM 2144 O O . LYS A 1 267 ? -20.927 -2.478 23.457 1.00 70.69 267 LYS A O 1
ATOM 2149 N N . PHE A 1 268 ? -18.767 -3.072 23.348 1.00 60.50 268 PHE A N 1
ATOM 2150 C CA . PHE A 1 268 ? -18.548 -3.048 24.790 1.00 60.50 268 PHE A CA 1
ATOM 2151 C C . PHE A 1 268 ? -17.577 -1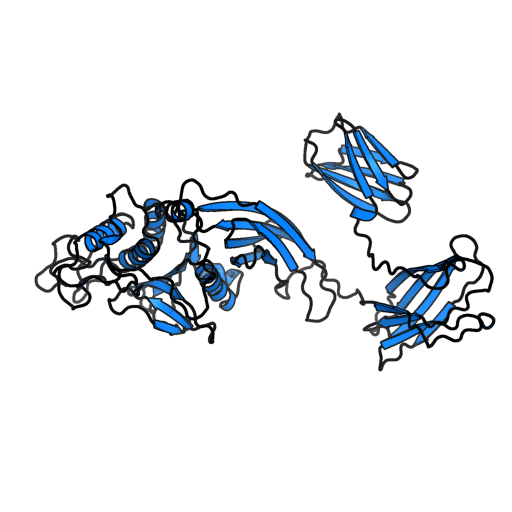.919 25.091 1.00 60.50 268 PHE A C 1
ATOM 2153 O O . PHE A 1 268 ? -16.441 -1.970 24.643 1.00 60.50 268 PHE A O 1
ATOM 2160 N N . ILE A 1 269 ? -18.015 -0.896 25.823 1.00 52.28 269 ILE A N 1
ATOM 2161 C CA . ILE A 1 269 ? -17.158 0.204 26.285 1.00 52.28 269 ILE A CA 1
ATOM 2162 C C . ILE A 1 269 ? -17.476 0.436 27.753 1.00 52.28 269 ILE A C 1
ATOM 2164 O O . ILE A 1 269 ? -18.187 1.366 28.111 1.00 52.28 269 ILE A O 1
ATOM 2168 N N . ILE A 1 270 ? -16.994 -0.463 28.604 1.00 48.25 270 ILE A N 1
ATOM 2169 C CA . ILE A 1 270 ? -16.962 -0.227 30.043 1.00 48.25 270 ILE A CA 1
ATOM 2170 C C . ILE A 1 270 ? -15.568 -0.629 30.507 1.00 48.25 270 ILE A C 1
ATOM 2172 O O . ILE A 1 270 ? -15.165 -1.781 30.356 1.00 48.25 270 ILE A O 1
ATOM 2176 N N . ALA A 1 271 ? -14.807 0.349 30.991 1.00 44.41 271 ALA A N 1
ATOM 2177 C CA . ALA A 1 271 ? -13.470 0.155 31.535 1.00 44.41 271 ALA A CA 1
ATOM 2178 C C . ALA A 1 271 ? -13.554 -0.278 33.010 1.00 44.41 271 ALA A C 1
ATOM 2180 O O . ALA A 1 271 ? -13.010 0.392 33.880 1.00 44.41 271 ALA A O 1
ATOM 2181 N N . ASP A 1 272 ? -14.232 -1.391 33.293 1.00 41.19 272 ASP A N 1
ATOM 2182 C CA . ASP A 1 272 ? -14.378 -1.916 34.658 1.00 41.19 272 ASP A CA 1
ATOM 2183 C C . ASP A 1 272 ? -13.298 -2.956 34.967 1.00 41.19 272 ASP A C 1
ATOM 2185 O O . ASP A 1 272 ? -13.571 -4.146 35.099 1.00 41.19 272 ASP A O 1
ATOM 2189 N N . CYS A 1 273 ? -12.038 -2.520 35.058 1.00 41.12 273 CYS A N 1
ATOM 2190 C CA . CYS A 1 273 ? -11.047 -3.162 35.931 1.00 41.12 273 CYS A CA 1
ATOM 2191 C C . CYS A 1 273 ? -9.699 -2.428 35.917 1.00 41.12 273 CYS A C 1
ATOM 2193 O O . CYS A 1 273 ? -9.313 -1.842 34.900 1.00 41.12 273 CYS A O 1
ATOM 2195 N N . PRO A 1 274 ? -8.886 -2.545 36.982 1.00 50.56 274 PRO A N 1
ATOM 2196 C CA . PRO A 1 274 ? -7.479 -2.203 36.900 1.00 50.56 274 PRO A CA 1
ATOM 2197 C C . PRO A 1 274 ? -6.787 -3.193 35.942 1.00 50.56 274 PRO A C 1
ATOM 2199 O O . PRO A 1 274 ? -6.553 -4.348 36.278 1.00 50.56 274 PRO A O 1
ATOM 2202 N N . ALA A 1 275 ? -6.433 -2.700 34.754 1.00 45.06 275 ALA A N 1
ATOM 2203 C CA . ALA A 1 275 ? -5.402 -3.216 33.844 1.00 45.06 275 ALA A CA 1
ATOM 2204 C C . ALA A 1 275 ? -5.711 -4.325 32.809 1.00 45.06 275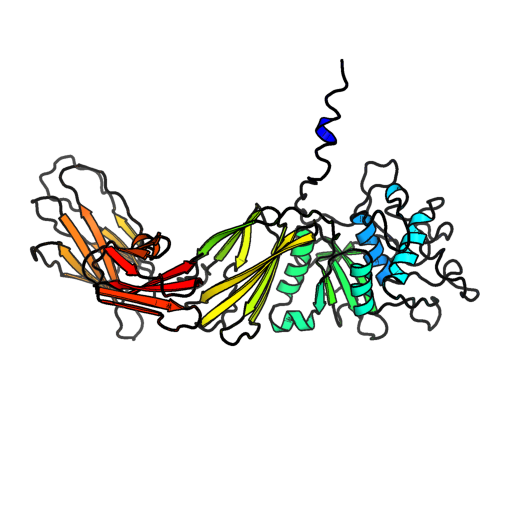 ALA A C 1
ATOM 2206 O O . ALA A 1 275 ? -4.793 -4.608 32.041 1.00 45.06 275 ALA A O 1
ATOM 2207 N N . SER A 1 276 ? -6.913 -4.910 32.687 1.00 43.81 276 SER A N 1
ATOM 2208 C CA . SER A 1 276 ? -7.083 -6.071 31.771 1.00 43.81 276 SER A CA 1
ATOM 2209 C C . SER A 1 276 ? -8.272 -6.094 30.804 1.00 43.81 276 SER A C 1
ATOM 2211 O O . SER A 1 276 ? -8.226 -6.887 29.869 1.00 43.81 276 SER A O 1
ATOM 2213 N N . TYR A 1 277 ? -9.289 -5.238 30.935 1.00 46.22 277 TYR A N 1
ATOM 2214 C CA . TYR A 1 277 ? -10.430 -5.248 30.007 1.00 46.22 277 TYR A CA 1
ATOM 2215 C C . TYR A 1 277 ? -10.752 -3.846 29.530 1.00 46.22 277 TYR A C 1
ATOM 2217 O O . TYR A 1 277 ? -11.530 -3.110 30.130 1.00 46.22 277 TYR A O 1
ATOM 2225 N N . PHE A 1 278 ? -10.115 -3.466 28.433 1.00 57.09 278 PHE A N 1
ATOM 2226 C CA . PHE A 1 278 ? -10.549 -2.302 27.695 1.00 57.09 278 PHE A CA 1
ATOM 2227 C C . PHE A 1 278 ? -11.665 -2.706 26.723 1.00 57.09 278 PHE A C 1
ATOM 2229 O O . PHE A 1 278 ? -11.671 -3.810 26.178 1.00 57.09 278 PHE A O 1
ATOM 2236 N N . GLY A 1 279 ? -12.642 -1.819 26.544 1.00 66.19 279 GLY A N 1
ATOM 2237 C CA . GLY A 1 279 ? -13.780 -2.064 25.666 1.00 66.19 279 GLY A CA 1
ATOM 2238 C C . GLY A 1 279 ? -13.364 -2.343 24.222 1.00 66.19 279 GLY A C 1
ATOM 2239 O O . GLY A 1 279 ? -12.405 -1.745 23.750 1.00 66.19 279 GLY A O 1
ATOM 2240 N N . THR A 1 280 ? -14.085 -3.214 23.516 1.00 81.81 280 THR A N 1
ATOM 2241 C CA . THR A 1 280 ? -13.841 -3.508 22.097 1.00 81.81 280 THR A CA 1
ATOM 2242 C C . THR A 1 280 ? -15.001 -3.029 21.223 1.00 81.81 280 THR A C 1
ATOM 2244 O O . THR A 1 280 ? -16.177 -3.151 21.589 1.00 81.81 280 THR A O 1
ATOM 2247 N N . VAL A 1 281 ? -14.665 -2.474 20.057 1.00 88.25 281 VAL A N 1
ATOM 2248 C CA . VAL A 1 281 ? -15.601 -2.161 18.975 1.00 88.25 281 VAL A CA 1
ATOM 2249 C C . VAL A 1 281 ? -15.249 -3.056 17.799 1.00 88.25 281 VAL A C 1
ATOM 2251 O O . VAL A 1 281 ? -14.198 -2.893 17.175 1.00 88.25 281 VAL A O 1
ATOM 2254 N N . GLN A 1 282 ? -16.136 -4.006 17.520 1.00 92.62 282 GLN A N 1
ATOM 2255 C CA . GLN A 1 282 ? -15.975 -4.986 16.455 1.00 92.62 282 GLN A CA 1
ATOM 2256 C C . GLN A 1 282 ? -17.165 -4.932 15.505 1.00 92.62 282 GLN A C 1
ATOM 2258 O O . GLN A 1 282 ? -18.322 -4.867 15.932 1.00 92.62 282 GLN A O 1
ATOM 2263 N N . TYR A 1 283 ? -16.870 -4.983 14.213 1.00 93.25 283 TYR A N 1
ATOM 2264 C CA . TYR A 1 283 ? -17.867 -5.142 13.165 1.00 93.25 283 TYR A CA 1
ATOM 2265 C C . TYR A 1 283 ? -17.669 -6.493 12.503 1.00 93.25 283 TYR A C 1
ATOM 2267 O O . TYR A 1 283 ? -16.542 -6.852 12.162 1.00 93.25 283 TYR A O 1
ATOM 2275 N N . LYS A 1 284 ? -18.773 -7.192 12.262 1.00 93.06 284 LYS A N 1
ATOM 2276 C CA . LYS A 1 284 ? -18.807 -8.243 11.258 1.00 93.06 284 LYS A CA 1
ATOM 2277 C C . LYS A 1 284 ? -18.833 -7.566 9.899 1.00 93.06 284 LYS A C 1
ATOM 2279 O O . LYS A 1 284 ? -19.696 -6.717 9.666 1.00 93.06 284 LYS A O 1
ATOM 2284 N N . VAL A 1 285 ? -17.897 -7.908 9.029 1.00 92.75 285 VAL A N 1
ATOM 2285 C CA . VAL A 1 285 ? -17.734 -7.287 7.717 1.00 92.75 285 VAL A CA 1
ATOM 2286 C C . VAL A 1 285 ? -17.615 -8.371 6.661 1.00 92.75 285 VAL A C 1
ATOM 2288 O O . VAL A 1 285 ? -16.883 -9.345 6.823 1.00 92.75 285 VAL A O 1
ATOM 2291 N N . GLU A 1 286 ? -18.331 -8.191 5.563 1.00 89.88 286 GLU A N 1
ATOM 2292 C CA . GLU A 1 286 ? -18.245 -9.041 4.386 1.00 89.88 286 GLU A CA 1
ATOM 2293 C C . GLU A 1 286 ? -17.658 -8.240 3.228 1.00 89.88 286 GLU A C 1
ATOM 2295 O O . GLU A 1 286 ? -17.920 -7.044 3.070 1.00 89.88 286 GLU A O 1
ATOM 2300 N N . ASN A 1 287 ? -16.872 -8.922 2.394 1.00 88.44 287 ASN A N 1
ATOM 2301 C CA . ASN A 1 287 ? -16.203 -8.342 1.231 1.00 88.44 287 ASN A CA 1
ATOM 2302 C C . ASN A 1 287 ? -15.244 -7.189 1.554 1.00 88.44 287 ASN A C 1
ATOM 2304 O O . ASN A 1 287 ? -14.959 -6.417 0.648 1.00 88.44 287 ASN A O 1
ATOM 2308 N N . ALA A 1 288 ? -14.741 -7.072 2.785 1.00 90.69 288 ALA A N 1
ATOM 2309 C CA . ALA A 1 288 ? -13.632 -6.192 3.150 1.00 90.69 288 ALA A CA 1
ATOM 2310 C C . ALA A 1 288 ? -12.444 -7.026 3.633 1.00 90.69 288 ALA A C 1
ATOM 2312 O O . ALA A 1 288 ? -12.638 -8.049 4.287 1.00 90.69 288 ALA A O 1
ATOM 2313 N N . ASP A 1 289 ? -11.231 -6.578 3.323 1.00 90.19 289 ASP A N 1
ATOM 2314 C CA . ASP A 1 289 ? -9.992 -7.172 3.836 1.00 90.19 289 ASP A CA 1
ATOM 2315 C C . ASP A 1 289 ? -9.233 -6.233 4.771 1.00 90.19 289 ASP A C 1
ATOM 2317 O O . ASP A 1 289 ? -8.440 -6.708 5.578 1.00 90.19 289 ASP A O 1
ATOM 2321 N N . SER A 1 290 ? -9.525 -4.930 4.758 1.00 91.19 290 SER A N 1
ATOM 2322 C CA . SER A 1 290 ? -8.957 -3.981 5.711 1.00 91.19 290 SER A CA 1
ATOM 2323 C C . SER A 1 290 ? -9.937 -2.914 6.164 1.00 91.19 290 SER A C 1
ATOM 2325 O O . SER A 1 290 ? -11.042 -2.751 5.635 1.00 91.19 290 SER A O 1
ATOM 2327 N N . TRP A 1 291 ? -9.520 -2.186 7.189 1.00 93.38 291 TRP A N 1
ATOM 2328 C CA . TRP A 1 291 ? -10.225 -1.040 7.718 1.00 93.38 291 TRP A CA 1
ATOM 2329 C C . TRP A 1 291 ? -9.252 0.069 8.111 1.00 93.38 291 TRP A C 1
ATOM 2331 O O . TRP A 1 291 ? -8.104 -0.176 8.475 1.00 93.38 291 TRP A O 1
ATOM 2341 N N . GLU A 1 292 ? -9.745 1.298 8.075 1.00 91.31 292 GLU A N 1
ATOM 2342 C CA . GLU A 1 292 ? -9.133 2.483 8.665 1.00 91.31 292 GLU A CA 1
ATOM 2343 C C . GLU A 1 292 ? -10.137 3.140 9.604 1.00 91.31 292 GLU A C 1
ATOM 2345 O O . GLU A 1 292 ? -11.348 3.049 9.405 1.00 91.31 292 GLU A O 1
ATOM 2350 N N . CYS A 1 293 ? -9.640 3.793 10.643 1.00 92.00 293 CYS A N 1
ATOM 2351 C CA . CYS A 1 293 ? -10.447 4.501 11.618 1.00 92.00 293 CYS A CA 1
ATOM 2352 C C . CYS A 1 293 ? -9.764 5.809 11.995 1.00 92.00 293 CYS A C 1
ATOM 2354 O O . CYS A 1 293 ? -8.602 5.812 12.412 1.00 92.00 293 CYS A O 1
ATOM 2356 N N . ILE A 1 294 ? -10.487 6.917 11.874 1.00 89.12 294 ILE A N 1
ATOM 2357 C CA . ILE A 1 294 ? -10.079 8.212 12.409 1.00 89.12 294 ILE A CA 1
ATOM 2358 C C . ILE A 1 294 ? -10.996 8.526 13.579 1.00 89.12 294 ILE A C 1
ATOM 2360 O O . ILE A 1 294 ? -12.213 8.564 13.426 1.00 89.12 294 ILE A O 1
ATOM 2364 N N . VAL A 1 295 ? -10.410 8.751 14.748 1.00 89.19 295 VAL A N 1
ATOM 2365 C CA . VAL A 1 295 ? -11.151 9.073 15.965 1.00 89.19 295 VAL A CA 1
ATOM 2366 C C . VAL A 1 295 ? -11.030 10.558 16.236 1.00 89.19 295 VAL A C 1
ATOM 2368 O O . VAL A 1 295 ? -9.923 11.095 16.218 1.00 89.19 295 VAL A O 1
ATOM 2371 N N . PHE A 1 296 ? -12.152 11.213 16.501 1.00 90.50 296 PHE A N 1
ATOM 2372 C CA . PHE A 1 296 ? -12.254 12.638 16.782 1.00 90.50 296 PHE A CA 1
ATOM 2373 C C . PHE A 1 296 ? -12.902 12.867 18.141 1.00 90.50 296 PHE A C 1
ATOM 2375 O O . PHE A 1 296 ? -13.774 12.104 18.559 1.00 90.50 296 PHE A O 1
ATOM 2382 N N . ASP A 1 297 ? -12.496 13.935 18.816 1.00 86.38 297 ASP A N 1
ATOM 2383 C CA . ASP A 1 297 ? -13.197 14.428 19.999 1.00 86.38 297 ASP A CA 1
ATOM 2384 C C . ASP A 1 297 ? -14.476 15.212 19.628 1.00 86.38 297 ASP A C 1
ATOM 2386 O O . ASP A 1 297 ? -14.799 15.439 18.458 1.00 86.38 297 ASP A O 1
ATOM 2390 N N . ARG A 1 298 ? -15.196 15.683 20.650 1.00 85.12 298 ARG A N 1
ATOM 2391 C CA . ARG A 1 298 ? -16.404 16.525 20.531 1.00 85.12 298 ARG A CA 1
ATOM 2392 C C . ARG A 1 298 ? -16.244 17.848 19.795 1.00 85.12 298 ARG A C 1
ATOM 2394 O O . ARG A 1 298 ? -17.256 18.447 19.436 1.00 85.12 298 ARG A O 1
ATOM 2401 N N . VAL A 1 299 ? -15.023 18.340 19.606 1.00 88.44 299 VAL A N 1
ATOM 2402 C CA . VAL A 1 299 ? -14.770 19.568 18.838 1.00 88.44 299 VAL A CA 1
ATOM 2403 C C . VAL A 1 299 ? -14.267 19.268 17.422 1.00 88.44 299 VAL A C 1
ATOM 2405 O O . VAL A 1 299 ? -13.975 20.200 16.675 1.00 88.44 299 VAL A O 1
ATOM 2408 N N . GLY A 1 300 ? -14.212 17.990 17.028 1.00 85.56 300 GLY A N 1
ATOM 2409 C CA . GLY A 1 300 ? -13.756 17.547 15.711 1.00 85.56 300 GLY A CA 1
ATOM 2410 C C . GLY A 1 300 ? -12.234 17.481 15.577 1.00 85.56 300 GLY A C 1
ATOM 2411 O O . GLY A 1 300 ? -11.724 17.360 14.462 1.00 85.56 300 GLY A O 1
ATOM 2412 N N . THR A 1 301 ? -11.485 17.563 16.679 1.00 85.44 301 THR A N 1
ATOM 2413 C CA . THR A 1 301 ? -10.030 17.384 16.647 1.00 85.44 301 THR A CA 1
ATOM 2414 C C . THR A 1 301 ? -9.721 15.911 16.453 1.00 85.44 301 THR A C 1
ATOM 2416 O O . THR A 1 301 ? -10.207 15.072 17.211 1.00 85.44 301 THR A O 1
ATOM 2419 N N . VAL A 1 302 ? -8.874 15.591 15.469 1.00 84.12 302 VAL A N 1
ATOM 2420 C CA . VAL A 1 302 ? -8.349 14.231 15.292 1.00 84.12 302 VAL A CA 1
ATOM 2421 C C . VAL A 1 302 ? -7.572 13.841 16.545 1.00 84.12 302 VAL A C 1
ATOM 2423 O O . VAL A 1 302 ? -6.547 14.445 16.863 1.00 84.12 302 VAL A O 1
ATOM 2426 N N . PHE A 1 303 ? -8.068 12.821 17.231 1.00 81.88 303 PHE A N 1
ATOM 2427 C CA . PHE A 1 303 ? -7.448 12.232 18.402 1.00 81.88 303 PHE A CA 1
ATOM 2428 C C . PHE A 1 303 ? -6.464 11.125 18.009 1.00 81.88 303 PHE A C 1
ATOM 2430 O O . PHE A 1 303 ? -5.304 11.165 18.413 1.00 81.88 303 PHE A O 1
ATOM 2437 N N . CYS A 1 304 ? -6.901 10.153 17.203 1.00 82.81 304 CYS A N 1
ATOM 2438 C CA . CYS A 1 304 ? -6.026 9.100 16.689 1.00 82.81 304 CYS A CA 1
ATOM 2439 C C . CYS A 1 304 ? -6.442 8.615 15.297 1.00 82.81 304 CYS A C 1
ATOM 2441 O O . CYS A 1 304 ? -7.566 8.839 14.845 1.00 82.81 304 CYS A O 1
ATOM 2443 N N . ARG A 1 305 ? -5.503 7.964 14.603 1.00 86.00 305 ARG A N 1
ATOM 2444 C CA . ARG A 1 305 ? -5.725 7.290 13.319 1.00 86.00 305 ARG A CA 1
ATOM 2445 C C . ARG A 1 305 ? -5.192 5.876 13.414 1.00 86.00 305 ARG A C 1
ATOM 2447 O O . ARG A 1 305 ? -4.040 5.702 13.797 1.00 86.00 305 ARG A O 1
ATOM 2454 N N . ARG A 1 306 ? -6.000 4.887 13.058 1.00 86.25 306 ARG A N 1
ATOM 2455 C CA . ARG A 1 306 ? -5.604 3.477 13.056 1.00 86.25 306 ARG A CA 1
ATOM 2456 C C . ARG A 1 306 ? -6.060 2.803 11.774 1.00 86.25 306 ARG A C 1
ATOM 2458 O O . ARG A 1 306 ? -6.927 3.312 11.067 1.00 86.25 306 ARG A O 1
ATOM 2465 N N . GLY A 1 307 ? -5.476 1.651 11.503 1.00 87.69 307 GLY A N 1
ATOM 2466 C CA . GLY A 1 307 ? -5.945 0.734 10.484 1.00 87.69 307 GLY A CA 1
ATOM 2467 C C . GLY A 1 307 ? -5.659 -0.693 10.911 1.00 87.69 307 GLY A C 1
ATOM 2468 O O . GLY A 1 307 ? -4.904 -0.921 11.858 1.00 87.69 307 GLY A O 1
ATOM 2469 N N . GLY A 1 308 ? -6.290 -1.637 10.231 1.00 87.75 308 GLY A N 1
ATOM 2470 C CA . GLY A 1 308 ? -6.132 -3.051 10.515 1.00 87.75 308 GLY A CA 1
ATOM 2471 C C . GLY A 1 308 ? -6.645 -3.934 9.391 1.00 87.75 308 GLY A C 1
ATOM 2472 O O . GLY A 1 308 ? -7.406 -3.490 8.533 1.00 87.75 308 GLY A O 1
ATOM 2473 N N . ALA A 1 309 ? -6.246 -5.202 9.413 1.00 88.00 309 ALA A N 1
ATOM 2474 C CA . ALA A 1 309 ? -6.856 -6.228 8.575 1.00 88.00 309 ALA A CA 1
ATOM 2475 C C . ALA A 1 309 ? -8.214 -6.690 9.146 1.00 88.00 309 ALA A C 1
ATOM 2477 O O . ALA A 1 309 ? -8.452 -6.645 10.360 1.00 88.00 309 ALA A O 1
ATOM 2478 N N . VAL A 1 310 ? -9.101 -7.161 8.269 1.00 88.44 310 VAL A N 1
ATOM 2479 C CA . VAL A 1 310 ? -10.312 -7.914 8.626 1.00 88.44 310 VAL A CA 1
ATOM 2480 C C . VAL A 1 310 ? -9.925 -9.386 8.738 1.00 88.44 310 VAL A C 1
ATOM 2482 O O . VAL A 1 310 ? -9.493 -9.992 7.760 1.00 88.44 310 VAL A O 1
ATOM 2485 N N . LYS A 1 311 ? -10.067 -9.972 9.930 1.00 88.31 311 LYS A N 1
ATOM 2486 C CA . LYS A 1 311 ? -9.683 -11.367 10.206 1.00 88.31 311 LYS A CA 1
ATOM 2487 C C . LYS A 1 311 ? -10.939 -12.178 10.491 1.00 88.31 311 LYS A C 1
ATOM 2489 O O . LYS A 1 311 ? -11.751 -11.770 11.314 1.00 88.31 311 LYS A O 1
ATOM 2494 N N . ASP A 1 312 ? -11.135 -13.273 9.758 1.00 88.44 312 ASP A N 1
ATOM 2495 C CA . ASP A 1 312 ? -12.310 -14.153 9.874 1.00 88.44 312 ASP A CA 1
ATOM 2496 C C . ASP A 1 312 ? -13.664 -13.422 9.743 1.00 88.44 312 ASP A C 1
ATOM 2498 O O . ASP A 1 312 ? -14.651 -13.763 10.392 1.00 88.44 312 ASP A O 1
ATOM 2502 N N . GLY A 1 313 ? -13.714 -12.388 8.894 1.00 89.38 313 GLY A N 1
ATOM 2503 C CA . GLY A 1 313 ? -14.902 -11.545 8.715 1.00 89.38 313 GLY A CA 1
ATOM 2504 C C . GLY A 1 313 ? -15.147 -10.553 9.856 1.00 89.38 313 GLY A C 1
ATOM 2505 O O . GLY A 1 313 ? -16.226 -9.971 9.930 1.00 89.38 313 GLY A O 1
ATOM 2506 N N . ILE A 1 314 ? -14.167 -10.347 10.741 1.00 93.06 314 ILE A N 1
ATOM 2507 C CA . ILE A 1 314 ? -14.245 -9.445 11.891 1.00 93.06 314 ILE A CA 1
ATOM 2508 C C . ILE A 1 314 ? -13.243 -8.304 11.736 1.00 93.06 314 ILE A C 1
ATOM 2510 O O . ILE A 1 314 ? -12.034 -8.512 11.609 1.00 93.06 314 ILE A O 1
ATOM 2514 N N . ALA A 1 315 ? -13.740 -7.073 11.809 1.00 92.38 315 ALA A N 1
ATOM 2515 C CA . ALA A 1 315 ? -12.927 -5.871 11.914 1.00 92.38 315 ALA A CA 1
ATOM 2516 C C . ALA A 1 315 ? -12.916 -5.373 13.362 1.00 92.38 315 ALA A C 1
ATOM 2518 O O . ALA A 1 315 ? -13.926 -4.868 13.861 1.00 92.38 315 ALA A O 1
ATOM 2519 N N . THR A 1 316 ? -11.774 -5.494 14.041 1.00 92.31 316 THR A N 1
ATOM 2520 C CA . THR A 1 316 ? -11.589 -4.964 15.402 1.00 92.31 316 THR A CA 1
ATOM 2521 C C . THR A 1 316 ? -11.098 -3.524 15.329 1.00 92.31 316 THR A C 1
ATOM 2523 O O . THR A 1 316 ? -9.905 -3.261 15.408 1.00 92.31 316 THR A O 1
ATOM 2526 N N . ILE A 1 317 ? -12.039 -2.597 15.157 1.00 91.06 317 ILE A N 1
ATOM 2527 C CA . ILE A 1 317 ? -11.781 -1.158 14.985 1.00 91.06 317 ILE A CA 1
ATOM 2528 C C . ILE A 1 317 ? -11.159 -0.536 16.234 1.00 91.06 317 ILE A C 1
ATOM 2530 O O . ILE A 1 317 ? -10.324 0.366 16.165 1.00 91.06 317 ILE A O 1
ATOM 2534 N N . TRP A 1 318 ? -11.603 -1.012 17.391 1.00 86.12 318 TRP A N 1
ATOM 2535 C CA . TRP A 1 318 ? -11.120 -0.577 18.687 1.00 86.12 318 TRP A CA 1
ATOM 2536 C C . TRP A 1 318 ? -10.939 -1.822 19.542 1.00 86.12 318 TRP A C 1
ATOM 2538 O O . TRP A 1 318 ? -11.889 -2.552 19.801 1.00 86.12 318 TRP A O 1
ATOM 2548 N N . ASP A 1 319 ? -9.715 -2.076 19.966 1.00 80.38 319 ASP A N 1
ATOM 2549 C CA . ASP A 1 319 ? -9.326 -3.169 20.861 1.00 80.38 319 ASP A CA 1
ATOM 2550 C C . ASP A 1 319 ? -9.216 -2.698 22.316 1.00 80.38 319 ASP A C 1
ATOM 2552 O O . ASP A 1 319 ? -8.733 -3.418 23.189 1.00 80.38 319 ASP A O 1
ATOM 2556 N N . GLY A 1 320 ? -9.639 -1.460 22.573 1.00 70.62 320 GLY A N 1
ATOM 2557 C CA . GLY A 1 320 ? -9.540 -0.876 23.890 1.00 70.62 320 GLY A CA 1
ATOM 2558 C C . GLY A 1 320 ? -8.192 -0.219 24.169 1.00 70.62 320 GLY A C 1
ATOM 2559 O O . GLY A 1 320 ? -7.960 0.264 25.276 1.00 70.62 320 GLY A O 1
ATOM 2560 N N . TRP A 1 321 ? -7.327 -0.103 23.163 1.00 67.81 321 TRP A N 1
ATOM 2561 C CA . TRP A 1 321 ? -6.139 0.735 23.222 1.00 67.81 321 TRP A CA 1
ATOM 2562 C C . TRP A 1 321 ? -6.524 2.225 23.250 1.00 67.81 321 TRP A C 1
ATOM 2564 O O . TRP A 1 321 ? -6.343 2.988 22.308 1.00 67.81 321 TRP A O 1
ATOM 2574 N N . ALA A 1 322 ? -7.106 2.657 24.361 1.00 62.59 322 ALA A N 1
ATOM 2575 C CA . ALA A 1 322 ? -7.143 4.046 24.745 1.00 62.59 322 ALA A CA 1
ATOM 2576 C C . ALA A 1 322 ? -5.741 4.399 25.251 1.00 62.59 322 ALA A C 1
ATOM 2578 O O . ALA A 1 322 ? -5.270 3.758 26.203 1.00 62.59 322 ALA A O 1
ATOM 2579 N N . PRO A 1 323 ? -5.073 5.439 24.720 1.00 57.91 323 PRO A N 1
ATOM 2580 C CA . PRO A 1 323 ? -3.999 6.072 25.464 1.00 57.91 323 PRO A CA 1
ATOM 2581 C C . PRO A 1 323 ? -4.510 6.299 26.888 1.00 57.91 323 PRO A C 1
ATOM 2583 O O . PRO A 1 323 ? -5.622 6.804 27.069 1.00 57.91 323 PRO A O 1
ATOM 2586 N N . ARG A 1 324 ? -3.726 5.945 27.917 1.00 58.41 324 ARG A N 1
ATOM 2587 C CA . ARG A 1 324 ? -4.115 6.133 29.335 1.00 58.41 324 ARG A CA 1
ATOM 2588 C C . ARG A 1 324 ? -4.534 7.578 29.666 1.00 58.41 324 ARG A C 1
ATOM 2590 O O . ARG A 1 324 ? -4.976 7.840 30.779 1.00 58.41 324 ARG A O 1
ATOM 2597 N N . ALA A 1 325 ? -4.376 8.513 28.739 1.00 58.03 325 ALA A N 1
ATOM 2598 C CA . ALA A 1 325 ? -4.740 9.908 28.844 1.00 58.03 325 ALA A CA 1
ATOM 2599 C C . ALA A 1 325 ? -6.116 10.278 28.262 1.00 58.03 325 ALA A C 1
ATOM 2601 O O . ALA A 1 325 ? -6.432 11.459 28.331 1.00 58.03 325 ALA A O 1
ATOM 2602 N N . LEU A 1 326 ? -6.927 9.357 27.710 1.00 64.81 326 LEU A N 1
ATOM 2603 C CA . LEU A 1 326 ? -8.259 9.742 27.219 1.00 64.81 326 LEU A CA 1
ATOM 2604 C C . LEU A 1 326 ? -9.094 10.338 28.366 1.00 64.81 326 LEU A C 1
ATOM 2606 O O . LEU A 1 326 ? -9.371 9.619 29.339 1.00 64.81 326 LEU A O 1
ATOM 2610 N N . PRO A 1 327 ? -9.457 11.637 28.308 1.00 69.00 327 PRO A N 1
ATOM 2611 C CA . PRO A 1 327 ? -10.439 12.177 29.229 1.00 69.00 327 PRO A CA 1
ATOM 2612 C C . PRO A 1 327 ? -11.758 11.425 29.044 1.00 69.00 327 PRO A C 1
ATOM 2614 O O . PRO A 1 327 ? -12.038 10.852 27.997 1.00 69.00 327 PRO A O 1
ATOM 2617 N N . GLN A 1 328 ? -12.559 11.380 30.101 1.00 73.12 328 GLN A N 1
ATOM 2618 C CA . GLN A 1 328 ? -13.919 10.876 29.993 1.00 73.12 328 GLN A CA 1
ATOM 2619 C C . GLN A 1 328 ? -14.703 11.832 29.086 1.00 73.12 328 GLN A C 1
ATOM 2621 O O . GLN A 1 328 ? -15.004 12.949 29.503 1.00 73.12 328 GLN A O 1
ATOM 2626 N N . ASP A 1 329 ? -14.964 11.416 27.851 1.00 76.62 329 ASP A N 1
ATOM 2627 C CA . ASP A 1 329 ? -15.622 12.236 26.837 1.00 76.62 329 ASP A CA 1
ATOM 2628 C C . ASP A 1 329 ? -16.300 11.359 25.773 1.00 76.62 329 ASP A C 1
ATOM 2630 O O . ASP A 1 329 ? -16.164 10.127 25.742 1.00 76.62 329 ASP A O 1
ATOM 2634 N N . ASP A 1 330 ? -17.047 12.025 24.904 1.00 81.50 330 ASP A N 1
ATOM 2635 C CA . ASP A 1 330 ? -17.602 11.461 23.688 1.00 81.50 330 ASP A CA 1
ATOM 2636 C C . ASP A 1 330 ? -16.588 11.545 22.544 1.00 81.50 330 ASP A C 1
ATOM 2638 O O . ASP A 1 330 ? -15.944 12.575 22.325 1.00 81.50 330 ASP A O 1
ATOM 2642 N N . TYR A 1 331 ? -16.485 10.455 21.787 1.00 86.06 331 TYR A N 1
ATOM 2643 C CA . TYR A 1 331 ? -15.653 10.365 20.597 1.00 86.06 331 TYR A CA 1
ATOM 2644 C C . TYR A 1 331 ? -16.474 9.915 19.391 1.00 86.06 331 TYR A C 1
ATOM 2646 O O . TYR A 1 331 ? -17.414 9.119 19.489 1.00 86.06 331 TYR A O 1
ATOM 2654 N N . TRP A 1 332 ? -16.083 10.413 18.228 1.00 88.88 332 TRP A N 1
ATOM 2655 C CA . TRP A 1 332 ? -16.613 10.020 16.930 1.00 88.88 332 TRP A CA 1
ATOM 2656 C C . TRP A 1 332 ? -15.545 9.227 16.202 1.00 88.88 332 TRP A C 1
ATOM 2658 O O . TRP A 1 332 ? -14.367 9.547 16.294 1.00 88.88 332 TRP A O 1
ATOM 2668 N N . MET A 1 333 ? -15.950 8.181 15.498 1.00 92.25 333 MET A N 1
ATOM 2669 C CA . MET A 1 333 ? -15.058 7.345 14.709 1.00 92.25 333 MET A CA 1
ATOM 2670 C C . MET A 1 333 ? -15.550 7.335 13.272 1.00 92.25 333 MET A C 1
ATOM 2672 O O . MET A 1 333 ? -16.637 6.815 13.015 1.00 92.25 333 MET A O 1
ATOM 2676 N N . ASP A 1 334 ? -14.750 7.877 12.361 1.00 92.62 334 ASP A N 1
ATOM 2677 C CA . ASP A 1 334 ? -14.932 7.687 10.925 1.00 92.62 334 ASP A CA 1
ATOM 2678 C C . ASP A 1 334 ? -14.218 6.403 10.532 1.00 92.62 334 ASP A C 1
ATOM 2680 O O . ASP A 1 334 ? -12.988 6.327 10.559 1.00 92.62 334 ASP A O 1
ATOM 2684 N N . ILE A 1 335 ? -15.002 5.382 10.206 1.00 94.00 335 ILE A N 1
ATOM 2685 C CA . ILE A 1 335 ? -14.522 4.048 9.865 1.00 94.00 335 ILE A CA 1
ATOM 2686 C C . ILE A 1 335 ? -14.651 3.874 8.359 1.00 94.00 335 ILE A C 1
ATOM 2688 O O . ILE A 1 335 ? -15.705 4.154 7.790 1.00 94.00 335 ILE A O 1
ATOM 2692 N N . ILE A 1 336 ? -13.588 3.392 7.722 1.00 92.94 336 ILE A N 1
ATOM 2693 C CA . ILE A 1 336 ? -13.538 3.082 6.296 1.00 92.94 336 ILE A CA 1
ATOM 2694 C C . ILE A 1 336 ? -13.163 1.613 6.157 1.00 92.94 336 ILE A C 1
ATOM 2696 O O . ILE A 1 336 ? -12.042 1.239 6.480 1.00 92.94 336 ILE A O 1
ATOM 2700 N N . PHE A 1 337 ? -14.068 0.786 5.653 1.00 93.00 337 PHE A N 1
ATOM 2701 C CA . PHE A 1 337 ? -13.751 -0.568 5.209 1.00 93.00 337 PHE A CA 1
ATOM 2702 C C . PHE A 1 337 ? -13.255 -0.533 3.772 1.00 93.00 337 PHE A C 1
ATOM 2704 O O . PHE A 1 337 ? -13.799 0.217 2.964 1.00 93.00 337 PHE A O 1
ATOM 2711 N N . LYS A 1 338 ? -12.247 -1.341 3.446 1.00 87.94 338 LYS A N 1
ATOM 2712 C CA . LYS A 1 338 ? -11.666 -1.437 2.102 1.00 87.94 338 LYS A CA 1
ATOM 2713 C C . LYS A 1 338 ? -11.521 -2.898 1.696 1.00 87.94 338 LYS A C 1
ATOM 2715 O O . LYS A 1 338 ? -11.409 -3.786 2.544 1.00 87.94 338 LYS A O 1
ATOM 2720 N N . ASN A 1 339 ? -11.524 -3.143 0.393 1.00 85.19 339 ASN A N 1
ATOM 2721 C CA . ASN A 1 339 ? -11.180 -4.443 -0.162 1.00 85.19 339 ASN A CA 1
ATOM 2722 C C . ASN A 1 339 ? -10.183 -4.330 -1.309 1.00 85.19 339 ASN A C 1
ATOM 2724 O O . ASN A 1 339 ? -10.111 -3.317 -1.998 1.00 85.19 339 ASN A O 1
ATOM 2728 N N . SER A 1 340 ? -9.460 -5.412 -1.553 1.00 77.75 340 SER A N 1
ATOM 2729 C CA . SER A 1 340 ? -8.455 -5.597 -2.604 1.00 77.75 340 SER A CA 1
ATOM 2730 C C . SER A 1 340 ? -8.999 -5.440 -4.023 1.00 77.75 340 SER A C 1
ATOM 2732 O O . SER A 1 340 ? -8.219 -5.347 -4.968 1.00 77.75 340 SER A O 1
ATOM 2734 N N . ASN A 1 341 ? -10.323 -5.366 -4.186 1.00 72.75 341 ASN A N 1
ATOM 2735 C CA . ASN A 1 341 ? -10.968 -5.124 -5.471 1.00 72.75 341 ASN A CA 1
ATOM 2736 C C . ASN A 1 341 ? -11.264 -3.640 -5.734 1.00 72.75 341 ASN A C 1
ATOM 2738 O O . ASN A 1 341 ? -11.729 -3.308 -6.819 1.00 72.75 341 ASN A O 1
ATOM 2742 N N . GLY A 1 342 ? -11.045 -2.725 -4.793 1.00 68.50 342 GLY A N 1
ATOM 2743 C CA . GLY A 1 342 ? -11.364 -1.309 -5.021 1.00 68.50 342 GLY A CA 1
ATOM 2744 C C . GLY A 1 342 ? -12.593 -0.783 -4.307 1.00 68.50 342 GLY A C 1
ATOM 2745 O O . GLY A 1 342 ? -12.809 0.428 -4.325 1.00 68.50 342 GLY A O 1
ATOM 2746 N N . ALA A 1 343 ? -13.417 -1.640 -3.698 1.00 80.44 343 ALA A N 1
ATOM 2747 C CA . ALA A 1 343 ? -14.551 -1.140 -2.934 1.00 80.44 343 ALA A CA 1
ATOM 2748 C C . ALA A 1 343 ? -14.047 -0.549 -1.627 1.00 80.44 343 ALA A C 1
ATOM 2750 O O . ALA A 1 343 ? -13.164 -1.099 -0.964 1.00 80.44 343 ALA A O 1
ATOM 2751 N N . TYR A 1 344 ? -14.692 0.537 -1.233 1.00 89.56 344 TYR A N 1
ATOM 2752 C CA . TYR A 1 344 ? -14.646 1.012 0.128 1.00 89.56 344 TYR A CA 1
ATOM 2753 C C . TYR A 1 344 ? -16.049 1.432 0.560 1.00 89.56 344 TYR A C 1
ATOM 2755 O O . TYR A 1 344 ? -16.860 1.855 -0.263 1.00 89.56 344 TYR A O 1
ATOM 2763 N N . GLU A 1 345 ? -16.324 1.306 1.850 1.00 90.50 345 GLU A N 1
ATOM 2764 C CA . GLU A 1 345 ? -17.535 1.819 2.488 1.00 90.50 345 GLU A CA 1
ATOM 2765 C C . GLU A 1 345 ? -17.114 2.582 3.736 1.00 90.50 345 GLU A C 1
ATOM 2767 O O . GLU A 1 345 ? -16.257 2.121 4.491 1.00 90.50 345 GLU A O 1
ATOM 2772 N N . SER A 1 346 ? -17.691 3.763 3.941 1.00 92.06 346 SER A N 1
ATOM 2773 C CA . SER A 1 346 ? -17.324 4.642 5.049 1.00 92.06 346 SER A CA 1
ATOM 2774 C C . SER A 1 346 ? -18.539 5.081 5.842 1.00 92.06 346 SER A C 1
ATOM 2776 O O . SER A 1 346 ? -19.562 5.441 5.258 1.00 92.06 346 SER A O 1
ATOM 2778 N N . PHE A 1 347 ? -18.411 5.127 7.161 1.00 93.25 347 PHE A N 1
ATOM 2779 C CA . PHE A 1 347 ? -19.467 5.596 8.048 1.00 93.25 347 PHE A CA 1
ATOM 2780 C C . PHE A 1 347 ? -18.893 6.150 9.347 1.00 93.25 347 PHE A C 1
ATOM 2782 O O . PHE A 1 347 ? -17.811 5.767 9.788 1.00 93.25 347 PHE A O 1
ATOM 2789 N N . THR A 1 348 ? -19.667 7.021 9.987 1.00 91.06 348 THR A N 1
ATOM 2790 C CA . THR A 1 348 ? -19.328 7.591 11.288 1.00 91.06 348 THR A CA 1
ATOM 2791 C C . THR A 1 348 ? -20.140 6.907 12.379 1.00 91.06 348 THR A C 1
ATOM 2793 O O . THR A 1 348 ? -21.363 6.785 12.283 1.00 91.06 348 THR A O 1
ATOM 2796 N N . THR A 1 349 ? -19.481 6.489 13.454 1.00 90.31 349 THR A N 1
ATOM 2797 C CA . THR A 1 349 ? -20.136 5.992 14.672 1.00 90.31 349 THR A CA 1
ATOM 2798 C C . THR A 1 349 ? -19.696 6.810 15.880 1.00 90.31 349 THR A C 1
ATOM 2800 O O . THR A 1 349 ? -18.638 7.432 15.883 1.00 90.31 349 THR A O 1
ATOM 2803 N N . HIS A 1 350 ? -20.525 6.823 16.917 1.00 87.62 350 HIS A N 1
ATOM 2804 C CA . HIS A 1 350 ? -20.255 7.524 18.171 1.00 87.62 350 HIS A CA 1
ATOM 2805 C C . HIS A 1 350 ? -19.986 6.513 19.283 1.00 87.62 350 HIS A C 1
ATOM 2807 O O . HIS A 1 350 ? -20.687 5.496 19.408 1.00 87.62 350 HIS A O 1
ATOM 2813 N N . ILE A 1 351 ? -18.975 6.805 20.093 1.00 83.56 351 ILE A N 1
ATOM 2814 C CA . ILE A 1 351 ? -18.644 6.070 21.306 1.00 83.56 351 ILE A CA 1
ATOM 2815 C C . ILE A 1 351 ? -18.536 7.038 22.482 1.00 83.56 351 ILE A C 1
ATOM 2817 O O . ILE A 1 351 ? -17.909 8.086 22.383 1.00 83.56 351 ILE A O 1
ATOM 2821 N N . SER A 1 352 ? -19.128 6.669 23.612 1.00 76.75 352 SER A N 1
ATOM 2822 C CA . SER A 1 352 ? -18.912 7.369 24.877 1.00 76.75 352 SER A CA 1
ATOM 2823 C C . SER A 1 352 ? -17.879 6.589 25.670 1.00 76.75 352 SER A C 1
ATOM 2825 O O . SER A 1 352 ? -18.100 5.419 25.989 1.00 76.75 352 SER A O 1
ATOM 2827 N N . TYR A 1 353 ? -16.745 7.215 25.973 1.00 70.44 353 TYR A N 1
ATOM 2828 C CA . TYR A 1 353 ? -15.728 6.602 26.813 1.00 70.44 353 TYR A CA 1
ATOM 2829 C C . TYR A 1 353 ? -15.968 7.008 28.264 1.00 70.44 353 TYR A C 1
ATOM 2831 O O . TYR A 1 353 ? -15.678 8.129 28.683 1.00 70.44 353 TYR A O 1
ATOM 2839 N N . VAL A 1 354 ? -16.512 6.078 29.045 1.00 60.84 354 VAL A N 1
ATOM 2840 C CA . VAL A 1 354 ? -16.743 6.269 30.477 1.00 60.84 354 VAL A CA 1
ATOM 2841 C C . VAL A 1 354 ? -15.576 5.655 31.239 1.00 60.84 354 VAL A C 1
ATOM 2843 O O . VAL A 1 354 ? -15.427 4.437 31.308 1.00 60.84 354 VAL A O 1
ATOM 2846 N N . ARG A 1 355 ? -14.733 6.511 31.821 1.00 59.84 355 ARG A N 1
ATOM 2847 C CA . ARG A 1 355 ? -13.732 6.091 32.802 1.00 59.84 355 ARG A CA 1
ATOM 2848 C C . ARG A 1 355 ? -14.423 5.965 34.152 1.00 59.84 355 ARG A C 1
ATOM 2850 O O . ARG A 1 355 ? -14.400 6.909 34.942 1.00 59.84 355 ARG A O 1
ATOM 2857 N N . ASP A 1 356 ? -15.065 4.830 34.404 1.00 50.78 356 ASP A N 1
ATOM 2858 C CA . ASP A 1 356 ? -15.562 4.568 35.744 1.00 50.78 356 ASP A CA 1
ATOM 2859 C C . ASP A 1 356 ? -14.461 3.926 36.592 1.00 50.78 356 ASP A C 1
ATOM 2861 O O . ASP A 1 356 ? -13.944 2.857 36.298 1.00 50.78 356 ASP A O 1
ATOM 2865 N N . HIS A 1 357 ? -14.042 4.623 37.643 1.00 46.94 357 HIS A N 1
ATOM 2866 C CA . HIS A 1 357 ? -13.148 4.062 38.656 1.00 46.94 357 HIS A CA 1
ATOM 2867 C C . HIS A 1 357 ? -13.933 3.391 39.797 1.00 46.94 357 HIS A C 1
ATOM 2869 O O . HIS A 1 357 ? -13.335 3.071 40.823 1.00 46.94 357 HIS A O 1
ATOM 2875 N N . ARG A 1 358 ? -15.267 3.273 39.683 1.00 48.50 358 ARG A N 1
ATOM 2876 C CA . ARG A 1 358 ? -16.164 3.074 40.833 1.00 48.50 358 ARG A CA 1
ATOM 2877 C C . ARG A 1 358 ? -17.156 1.917 40.708 1.00 48.50 358 ARG A C 1
ATOM 2879 O O . ARG A 1 358 ? -17.904 1.708 41.662 1.00 48.50 358 ARG A O 1
ATOM 2886 N N . VAL A 1 359 ? -17.160 1.145 39.622 1.00 40.91 359 VAL A N 1
ATOM 2887 C CA . VAL A 1 359 ? -18.009 -0.052 39.541 1.00 40.91 359 VAL A CA 1
ATOM 2888 C C . VAL A 1 359 ? -17.225 -1.259 40.053 1.00 40.91 359 VAL A C 1
ATOM 2890 O O . VAL A 1 359 ? -16.263 -1.722 39.442 1.00 40.91 359 VAL A O 1
ATOM 2893 N N . GLU A 1 360 ? -17.615 -1.758 41.226 1.00 45.41 360 GLU A N 1
ATOM 2894 C CA . GLU A 1 360 ? -17.207 -3.086 41.678 1.00 45.41 360 GLU A CA 1
ATOM 2895 C C . GLU A 1 360 ? -17.979 -4.127 40.865 1.00 45.41 360 GLU A C 1
ATOM 2897 O O . GLU A 1 360 ? -19.211 -4.094 40.819 1.00 45.41 360 GLU A O 1
ATOM 2902 N N . ARG A 1 361 ? -17.275 -5.075 40.237 1.00 40.78 361 ARG A N 1
ATOM 2903 C CA . ARG A 1 361 ? -17.924 -6.273 39.704 1.00 40.78 361 ARG A CA 1
ATOM 2904 C C . ARG A 1 361 ? -18.429 -7.090 40.893 1.00 40.78 361 ARG A C 1
ATOM 2906 O O . ARG A 1 361 ? -17.646 -7.471 41.760 1.00 40.78 361 ARG A O 1
ATOM 2913 N N . ILE A 1 362 ? -19.736 -7.329 40.932 1.00 42.22 362 ILE A N 1
ATOM 2914 C CA . ILE A 1 362 ? -20.382 -8.175 41.934 1.00 42.22 362 ILE A CA 1
ATOM 2915 C C . ILE A 1 362 ? -20.862 -9.431 41.211 1.00 42.22 362 ILE A C 1
ATOM 2917 O O . ILE A 1 362 ? -21.801 -9.370 40.419 1.00 42.22 362 ILE A O 1
ATOM 2921 N N . GLU A 1 363 ? -20.199 -10.559 41.449 1.00 40.22 363 GLU A N 1
ATOM 2922 C CA . GLU A 1 363 ? -20.658 -11.871 40.983 1.00 40.22 363 GLU A CA 1
ATOM 2923 C C . GLU A 1 363 ? -21.401 -12.550 42.133 1.00 40.22 363 GLU A C 1
ATOM 2925 O O . GLU A 1 363 ? -20.843 -12.704 43.219 1.00 40.22 363 GLU A O 1
ATOM 2930 N N . ALA A 1 364 ? -22.659 -12.931 41.916 1.00 40.41 364 ALA A N 1
ATOM 2931 C CA . ALA A 1 364 ? -23.429 -13.716 42.871 1.00 40.41 364 ALA A CA 1
ATOM 2932 C C . ALA A 1 364 ? -23.613 -15.128 42.306 1.00 40.41 364 ALA A C 1
ATOM 2934 O O . ALA A 1 364 ? -24.187 -15.282 41.233 1.00 40.41 364 ALA A O 1
ATOM 2935 N N . GLU A 1 365 ? -23.129 -16.139 43.024 1.00 39.78 365 GLU A N 1
ATOM 2936 C CA . GLU A 1 365 ? -23.344 -17.556 42.715 1.00 39.78 365 GLU A CA 1
ATOM 2937 C C . GLU A 1 365 ? -24.170 -18.184 43.851 1.00 39.78 365 GLU A C 1
ATOM 2939 O O . GLU A 1 365 ? -23.894 -17.982 45.039 1.00 39.78 365 GLU A O 1
ATOM 2944 N N . LEU A 1 366 ? -25.203 -18.954 43.502 1.00 39.31 366 LEU A N 1
ATOM 2945 C CA . LEU A 1 366 ? -25.947 -19.778 44.458 1.00 39.31 366 LEU A CA 1
ATOM 2946 C C . LEU A 1 366 ? -25.217 -21.113 44.630 1.00 39.31 366 LEU A C 1
ATOM 2948 O O . LEU A 1 366 ? -25.080 -21.887 43.683 1.00 39.31 366 LEU A O 1
ATOM 2952 N N . LEU A 1 367 ? -24.743 -21.390 45.845 1.00 40.34 367 LEU A N 1
ATOM 2953 C CA . LEU A 1 367 ? -24.120 -22.671 46.160 1.00 40.34 367 LEU A CA 1
ATOM 2954 C C . LEU A 1 367 ? -25.198 -23.698 46.510 1.00 40.34 367 LEU A C 1
ATOM 2956 O O . LEU A 1 367 ? -25.774 -23.645 47.594 1.00 40.34 367 LEU A O 1
ATOM 2960 N N . ASN A 1 368 ? -25.408 -24.674 45.626 1.00 36.75 368 ASN A N 1
ATOM 2961 C CA . ASN A 1 368 ? -26.121 -25.902 45.973 1.00 36.75 368 ASN A CA 1
ATOM 2962 C C . ASN A 1 368 ? -25.260 -26.698 46.968 1.00 36.75 368 ASN A C 1
ATOM 2964 O O . ASN A 1 368 ? -24.276 -27.328 46.576 1.00 36.75 368 ASN A O 1
ATOM 2968 N N . SER A 1 369 ? -25.594 -26.652 48.258 1.00 37.12 369 SER A N 1
ATOM 2969 C CA . SER A 1 369 ? -25.048 -27.612 49.223 1.00 37.12 369 SER A CA 1
ATOM 2970 C C . SER A 1 369 ? -25.826 -28.923 49.143 1.00 37.12 369 SER A C 1
ATOM 2972 O O . SER A 1 369 ? -27.038 -28.902 48.949 1.00 37.12 369 SER A O 1
ATOM 2974 N N . ASP A 1 370 ? -25.120 -30.044 49.279 1.00 39.06 370 ASP A N 1
ATOM 2975 C CA . ASP A 1 370 ? -25.628 -31.401 49.080 1.00 39.06 370 ASP A CA 1
ATOM 2976 C C . ASP A 1 370 ? -27.051 -31.655 49.609 1.00 39.06 370 ASP A C 1
ATOM 2978 O O . ASP A 1 370 ? -27.408 -31.375 50.754 1.00 39.06 370 ASP A O 1
ATOM 2982 N N . TYR A 1 371 ? -27.835 -32.245 48.713 1.00 37.06 371 TYR A N 1
ATOM 2983 C CA . TYR A 1 371 ? -29.250 -32.576 48.811 1.00 37.06 371 TYR A CA 1
ATOM 2984 C C . TYR A 1 371 ? -29.572 -33.420 50.063 1.00 37.06 371 TYR A C 1
ATOM 2986 O O . TYR A 1 371 ? -29.162 -34.578 50.164 1.00 37.06 371 TYR A O 1
ATOM 2994 N N . SER A 1 372 ? -30.366 -32.876 50.992 1.00 38.59 372 SER A N 1
ATOM 2995 C CA . SER A 1 372 ? -31.056 -33.656 52.031 1.00 38.59 372 SER A CA 1
ATOM 2996 C C . SER A 1 372 ? -32.528 -33.831 51.628 1.00 38.59 372 SER A C 1
ATOM 2998 O O . SER A 1 372 ? -33.223 -32.832 51.460 1.00 38.59 372 SER A O 1
ATOM 3000 N N . PRO A 1 373 ? -33.046 -35.063 51.462 1.00 34.94 373 PRO A N 1
ATOM 3001 C CA . PRO A 1 373 ? -34.374 -35.312 50.890 1.00 34.94 373 PRO A CA 1
ATOM 3002 C C . PRO A 1 373 ? -35.561 -35.073 51.849 1.00 34.94 373 PRO A C 1
ATOM 3004 O O . PRO A 1 373 ? -36.676 -35.494 51.546 1.00 34.94 373 PRO A O 1
ATOM 3007 N N . ASN A 1 374 ? -35.366 -34.398 52.986 1.00 38.44 374 ASN A N 1
ATOM 3008 C CA . ASN A 1 374 ? -36.434 -34.124 53.951 1.00 38.44 374 ASN A CA 1
ATOM 3009 C C . ASN A 1 374 ? -36.771 -32.624 53.989 1.00 38.44 374 ASN A C 1
ATOM 3011 O O . ASN A 1 374 ? -36.157 -31.858 54.727 1.00 38.44 374 ASN A O 1
ATOM 3015 N N . CYS A 1 375 ? -37.782 -32.216 53.216 1.00 39.00 375 CYS A N 1
ATOM 3016 C CA . CYS A 1 375 ? -38.324 -30.850 53.145 1.00 39.00 375 CYS A CA 1
ATOM 3017 C C . CYS A 1 375 ? -39.132 -30.435 54.398 1.00 39.00 375 CYS A C 1
ATOM 3019 O O . CYS A 1 375 ? -40.279 -30.008 54.277 1.00 39.00 375 CYS A O 1
ATOM 3021 N N . GLN A 1 376 ? -38.580 -30.600 55.603 1.00 40.25 376 GLN A N 1
ATOM 3022 C CA . GLN A 1 376 ? -39.180 -30.068 56.841 1.00 40.25 376 GLN A CA 1
ATOM 3023 C C . GLN A 1 376 ? -38.254 -29.156 57.650 1.00 40.25 376 GLN A C 1
ATOM 3025 O O . GLN A 1 376 ? -38.732 -28.486 58.560 1.00 40.25 376 GLN A O 1
ATOM 3030 N N . ASP A 1 377 ? -36.979 -29.057 57.281 1.00 41.94 377 ASP A N 1
ATOM 3031 C CA . ASP A 1 377 ? -36.068 -28.075 57.855 1.00 41.94 377 ASP A CA 1
ATOM 3032 C C . ASP A 1 377 ? -35.817 -27.000 56.793 1.00 41.94 377 ASP A C 1
ATOM 3034 O O . ASP A 1 377 ? -35.359 -27.316 55.695 1.00 41.94 377 ASP A O 1
ATOM 3038 N N . GLY A 1 378 ? -36.182 -25.749 57.091 1.00 45.47 378 GLY A N 1
ATOM 3039 C CA . GLY A 1 378 ? -36.075 -24.616 56.169 1.00 45.47 378 GLY A CA 1
ATOM 3040 C C . GLY A 1 378 ? -34.740 -24.568 55.415 1.00 45.47 378 GLY A C 1
ATOM 3041 O O . GLY A 1 378 ? -33.674 -24.867 55.963 1.00 45.47 378 GLY A O 1
ATOM 3042 N N . ILE A 1 379 ? -34.816 -24.200 54.137 1.00 42.75 379 ILE A N 1
ATOM 3043 C CA . ILE A 1 379 ? -33.675 -24.145 53.223 1.00 42.75 379 ILE A CA 1
ATOM 3044 C C . ILE A 1 379 ? -32.616 -23.179 53.781 1.00 42.75 379 ILE A C 1
ATOM 3046 O O . ILE A 1 379 ? -32.867 -21.994 53.983 1.00 42.75 379 ILE A O 1
ATOM 3050 N N . ASN A 1 380 ? -31.416 -23.704 54.041 1.00 46.03 380 ASN A N 1
ATOM 3051 C CA . ASN A 1 380 ? -30.252 -22.975 54.559 1.00 46.03 380 ASN A CA 1
ATOM 3052 C C . ASN A 1 380 ? -29.320 -22.495 53.428 1.00 46.03 380 ASN A C 1
ATOM 3054 O O . ASN A 1 380 ? -28.098 -22.447 53.614 1.00 46.03 380 ASN A O 1
ATOM 3058 N N . ASP A 1 381 ? -29.873 -22.163 52.262 1.00 49.34 381 ASP A N 1
ATOM 3059 C CA . ASP A 1 381 ? -29.076 -21.789 51.096 1.00 49.34 381 ASP A CA 1
ATOM 3060 C C . ASP A 1 381 ? -28.368 -20.457 51.346 1.00 49.34 381 ASP A C 1
ATOM 3062 O O . ASP A 1 381 ? -28.962 -19.445 51.730 1.00 49.34 381 ASP A O 1
ATOM 3066 N N . ALA A 1 382 ? -27.048 -20.478 51.176 1.00 52.09 382 ALA A N 1
ATOM 3067 C CA . ALA A 1 382 ? -26.221 -19.293 51.284 1.00 52.09 382 ALA A CA 1
ATOM 3068 C C . ALA A 1 382 ? -26.070 -18.665 49.895 1.00 52.09 382 ALA A C 1
ATOM 3070 O O . ALA A 1 382 ? -25.556 -19.304 48.978 1.00 52.09 382 ALA A O 1
ATOM 3071 N N . ILE A 1 383 ? -26.460 -17.400 49.756 1.00 57.75 383 ILE A N 1
ATOM 3072 C CA . ILE A 1 383 ? -26.089 -16.587 48.596 1.00 57.75 383 ILE A CA 1
ATOM 3073 C C . ILE A 1 383 ? -24.624 -16.202 48.787 1.00 57.75 383 ILE A C 1
ATOM 3075 O O . ILE A 1 383 ? -24.293 -15.544 49.779 1.00 57.75 383 ILE A O 1
ATOM 3079 N N . GLU A 1 384 ? -23.755 -16.631 47.875 1.00 58.38 384 GLU A N 1
ATOM 3080 C CA . GLU A 1 384 ? -22.346 -16.257 47.867 1.00 58.38 384 GLU A CA 1
ATOM 3081 C C . GLU A 1 384 ? -22.129 -15.105 46.884 1.00 58.38 384 GLU A C 1
ATOM 3083 O O . GLU A 1 384 ? -22.397 -15.226 45.694 1.00 58.38 384 GLU A O 1
ATOM 3088 N N . ILE A 1 385 ? -21.654 -13.968 47.389 1.00 60.19 385 ILE A N 1
ATOM 3089 C CA . ILE A 1 385 ? -21.363 -12.778 46.591 1.00 60.19 385 ILE A CA 1
ATOM 3090 C C . ILE A 1 385 ? -19.865 -12.509 46.654 1.00 60.19 385 ILE A C 1
ATOM 3092 O O . ILE A 1 385 ? -19.327 -12.247 47.732 1.00 60.19 385 ILE A O 1
ATOM 3096 N N . LYS A 1 386 ? -19.195 -12.544 45.506 1.00 55.94 386 LYS A N 1
ATOM 3097 C CA . LYS A 1 386 ? -17.791 -12.152 45.363 1.00 55.94 386 LYS A CA 1
ATOM 3098 C C . LYS A 1 386 ? -17.725 -10.657 45.047 1.00 55.94 386 LYS A C 1
ATOM 3100 O O . LYS A 1 386 ? -18.396 -10.177 44.135 1.00 55.94 386 LYS A O 1
ATOM 3105 N N . THR A 1 387 ? -16.933 -9.919 45.819 1.00 58.16 387 THR A N 1
ATOM 3106 C CA . THR A 1 387 ? -16.669 -8.476 45.644 1.00 58.16 387 THR A CA 1
ATOM 3107 C C . THR A 1 387 ? -15.167 -8.258 45.608 1.00 58.16 387 THR A C 1
ATOM 3109 O O . THR A 1 387 ? -14.437 -8.924 46.326 1.00 58.16 387 THR A O 1
ATOM 3112 N N . ASP A 1 388 ? -14.664 -7.329 44.802 1.00 48.59 388 ASP A N 1
ATOM 3113 C CA . ASP A 1 388 ? -13.220 -7.114 44.717 1.00 48.59 388 ASP A CA 1
ATOM 3114 C C . ASP A 1 388 ? -12.651 -6.175 45.788 1.00 48.59 388 ASP A C 1
ATOM 3116 O O . ASP A 1 388 ? -11.469 -6.286 46.117 1.00 48.59 388 ASP A O 1
ATOM 3120 N N . ASN A 1 389 ? -13.438 -5.257 46.358 1.00 54.78 389 ASN A N 1
ATOM 3121 C CA . ASN A 1 389 ? -12.885 -4.184 47.200 1.00 54.78 389 ASN A CA 1
ATOM 3122 C C . ASN A 1 389 ? -13.746 -3.768 48.406 1.00 54.78 389 ASN A C 1
ATOM 3124 O O . ASN A 1 389 ? -13.300 -2.919 49.193 1.00 54.78 389 ASN A O 1
ATOM 3128 N N . ALA A 1 390 ? -14.916 -4.376 48.621 1.00 55.84 390 ALA A N 1
ATOM 3129 C CA . ALA A 1 390 ? -15.757 -4.015 49.755 1.00 55.84 390 ALA A CA 1
ATOM 3130 C C . ALA A 1 390 ? -15.125 -4.460 51.083 1.00 55.84 390 ALA A C 1
ATOM 3132 O O . ALA A 1 390 ? -14.689 -5.601 51.249 1.00 55.84 390 ALA A O 1
ATOM 3133 N N . ARG A 1 391 ? -15.090 -3.554 52.068 1.00 57.97 391 ARG A N 1
ATOM 3134 C CA . ARG A 1 391 ? -14.691 -3.891 53.451 1.00 57.97 391 ARG A CA 1
ATOM 3135 C C . ARG A 1 391 ? -15.888 -4.204 54.332 1.00 57.97 391 ARG A C 1
ATOM 3137 O O . ARG A 1 391 ? -15.771 -4.975 55.286 1.00 57.97 391 ARG A O 1
ATOM 3144 N N . ARG A 1 392 ? -17.022 -3.578 54.028 1.00 58.88 392 ARG A N 1
ATOM 3145 C CA . ARG A 1 392 ? -18.284 -3.715 54.748 1.00 58.88 392 ARG A CA 1
ATOM 3146 C C . ARG A 1 392 ? -19.426 -3.804 53.755 1.00 58.88 392 ARG A C 1
ATOM 3148 O O . ARG A 1 392 ? -19.359 -3.200 52.685 1.00 58.88 392 ARG A O 1
ATOM 3155 N N . TYR A 1 393 ? -20.466 -4.520 54.151 1.00 69.25 393 TYR A N 1
ATOM 3156 C CA . TYR A 1 393 ? -21.727 -4.561 53.430 1.00 69.25 393 TYR A CA 1
ATOM 3157 C C . TYR A 1 393 ? -22.896 -4.313 54.385 1.00 69.25 393 TYR A C 1
ATOM 3159 O O . TYR A 1 393 ? -22.818 -4.631 55.576 1.00 69.25 393 TYR A O 1
ATOM 3167 N N . SER A 1 394 ? -23.983 -3.773 53.844 1.00 62.22 394 SER A N 1
ATOM 3168 C CA . SER A 1 394 ? -25.320 -3.798 54.429 1.00 62.22 394 SER A CA 1
ATOM 3169 C C . SER A 1 394 ? -26.269 -4.408 53.408 1.00 62.22 394 SER A C 1
ATOM 3171 O O . SER A 1 394 ? -26.306 -3.967 52.264 1.00 62.22 394 SER A O 1
ATOM 3173 N N . ALA A 1 395 ? -27.013 -5.432 53.803 1.00 62.44 395 ALA A N 1
ATOM 3174 C CA . ALA A 1 395 ? -27.968 -6.121 52.948 1.00 62.44 395 ALA A CA 1
ATOM 3175 C C . ALA A 1 395 ? -29.395 -5.895 53.456 1.00 62.44 395 ALA A C 1
ATOM 3177 O O . ALA A 1 395 ? -29.638 -5.913 54.663 1.00 62.44 395 ALA A O 1
ATOM 3178 N N . SER A 1 396 ? -30.344 -5.681 52.551 1.00 59.34 396 SER A N 1
ATOM 3179 C CA . SER A 1 396 ? -31.777 -5.601 52.854 1.00 59.34 396 SER A CA 1
ATOM 3180 C C . SER A 1 396 ? -32.566 -6.384 51.819 1.00 59.34 396 SER A C 1
ATOM 3182 O O . SER A 1 396 ? -32.280 -6.274 50.632 1.00 59.34 396 SER A O 1
ATOM 3184 N N . ILE A 1 397 ? -33.547 -7.170 52.252 1.00 57.12 397 ILE A N 1
ATOM 3185 C CA . ILE A 1 397 ? -34.420 -7.935 51.355 1.00 57.12 397 ILE A CA 1
ATOM 3186 C C . ILE A 1 397 ? -35.828 -7.349 51.413 1.00 57.12 397 ILE A C 1
ATOM 3188 O O . ILE A 1 397 ? -36.360 -7.127 52.499 1.00 57.12 397 ILE A O 1
ATOM 3192 N N . TYR A 1 398 ? -36.425 -7.108 50.249 1.00 59.22 398 TYR A N 1
ATOM 3193 C CA . TYR A 1 398 ? -37.791 -6.610 50.098 1.00 59.22 398 TYR A CA 1
ATOM 3194 C C . TYR A 1 398 ? -38.653 -7.653 49.390 1.00 59.22 398 TYR A C 1
ATOM 3196 O O . TYR A 1 398 ? -38.188 -8.283 48.447 1.00 59.22 398 TYR A O 1
ATOM 3204 N N . ASN A 1 399 ? -39.906 -7.812 49.817 1.00 52.25 399 ASN A N 1
ATOM 3205 C CA . ASN A 1 399 ? -40.904 -8.627 49.124 1.00 52.25 399 ASN A CA 1
ATOM 3206 C C . ASN A 1 399 ? -41.887 -7.702 48.391 1.00 52.25 399 ASN A C 1
ATOM 3208 O O . ASN A 1 399 ? -42.417 -6.759 48.991 1.00 52.25 399 ASN A O 1
ATOM 3212 N N . ALA A 1 400 ? -42.121 -7.953 47.103 1.00 49.75 400 ALA A N 1
ATOM 3213 C CA . ALA A 1 400 ? -43.032 -7.168 46.276 1.00 49.75 400 ALA A CA 1
ATOM 3214 C C . ALA A 1 400 ? -44.500 -7.435 46.659 1.00 49.75 400 ALA A C 1
ATOM 3216 O O . ALA A 1 400 ? -45.199 -8.211 46.015 1.00 49.75 400 ALA A O 1
ATOM 3217 N N . GLY A 1 401 ? -44.984 -6.783 47.720 1.00 47.91 401 GLY A N 1
ATOM 3218 C CA . GLY A 1 401 ? -46.419 -6.749 48.020 1.00 47.91 401 GLY A CA 1
ATOM 3219 C C . GLY A 1 401 ? -46.804 -6.485 49.470 1.00 47.91 401 GLY A C 1
ATOM 3220 O O . GLY A 1 401 ? -47.906 -6.006 49.695 1.00 47.91 401 GLY A O 1
ATOM 3221 N N . ASN A 1 402 ? -45.930 -6.750 50.447 1.00 46.19 402 ASN A N 1
ATOM 3222 C CA . ASN A 1 402 ? -46.116 -6.386 51.858 1.00 46.19 402 ASN A CA 1
ATOM 3223 C C . ASN A 1 402 ? -44.765 -6.452 52.597 1.00 46.19 402 ASN A C 1
ATOM 3225 O O . ASN A 1 402 ? -43.953 -7.343 52.347 1.00 46.19 402 ASN A O 1
ATOM 3229 N N . ASN A 1 403 ? -44.535 -5.529 53.537 1.00 43.88 403 ASN A N 1
ATOM 3230 C CA . ASN A 1 403 ? -43.354 -5.498 54.414 1.00 43.88 403 ASN A CA 1
ATOM 3231 C C . ASN A 1 403 ? -43.447 -6.634 55.454 1.00 43.88 403 ASN A C 1
ATOM 3233 O O . ASN A 1 403 ? -43.827 -6.401 56.598 1.00 43.88 403 ASN A O 1
ATOM 3237 N N . ILE A 1 404 ? -43.192 -7.882 55.048 1.00 43.09 404 ILE A N 1
ATOM 3238 C CA . ILE A 1 404 ? -43.376 -9.048 55.934 1.00 43.09 404 ILE A CA 1
ATOM 3239 C C . ILE A 1 404 ? -42.080 -9.412 56.681 1.00 43.09 404 ILE A C 1
ATOM 3241 O O . ILE A 1 404 ? -42.152 -9.926 57.792 1.00 43.09 404 ILE A O 1
ATOM 3245 N N . ALA A 1 405 ? -40.896 -9.052 56.172 1.00 45.81 405 ALA A N 1
ATOM 3246 C CA . ALA A 1 405 ? -39.655 -9.164 56.940 1.00 45.81 405 ALA A CA 1
ATOM 3247 C C . ALA A 1 405 ? -38.561 -8.234 56.403 1.00 45.81 405 ALA A C 1
ATOM 3249 O O . ALA A 1 405 ? -38.048 -8.434 55.305 1.00 45.81 405 ALA A O 1
ATOM 3250 N N . THR A 1 406 ? -38.157 -7.249 57.204 1.00 45.00 406 THR A N 1
ATOM 3251 C CA . THR A 1 406 ? -36.916 -6.506 56.972 1.00 45.00 406 THR A CA 1
ATOM 3252 C C . THR A 1 406 ? -35.782 -7.282 57.632 1.00 45.00 406 THR A C 1
ATOM 3254 O O . THR A 1 406 ? -35.535 -7.124 58.827 1.00 45.00 406 THR A O 1
ATOM 3257 N N . TRP A 1 407 ? -35.091 -8.142 56.886 1.00 49.50 407 TRP A N 1
ATOM 3258 C CA . TRP A 1 407 ? -33.788 -8.620 57.344 1.00 49.50 407 TRP A CA 1
ATOM 3259 C C . TRP A 1 407 ? -32.744 -7.567 56.981 1.00 49.50 407 TRP A C 1
ATOM 3261 O O . TRP A 1 407 ? -32.515 -7.307 55.800 1.00 49.50 407 TRP A O 1
ATOM 3271 N N . SER A 1 408 ? -32.145 -6.939 57.993 1.00 50.78 408 SER A N 1
ATOM 3272 C CA . SER A 1 408 ? -30.971 -6.086 57.837 1.00 50.78 408 SER A CA 1
ATOM 3273 C C . SER A 1 408 ? -29.768 -6.782 58.464 1.00 50.78 408 SER A C 1
ATOM 3275 O O . SER A 1 408 ? -29.706 -7.013 59.671 1.00 50.78 408 SER A O 1
ATOM 3277 N N . GLY A 1 409 ? -28.811 -7.155 57.622 1.00 56.06 409 GLY A N 1
ATOM 3278 C CA . GLY A 1 409 ? -27.533 -7.708 58.053 1.00 56.06 409 GLY A CA 1
ATOM 3279 C C . GLY A 1 409 ? -26.408 -6.774 57.646 1.00 56.06 409 GLY A C 1
ATOM 3280 O O . GLY A 1 409 ? -26.353 -6.349 56.493 1.00 56.06 409 GLY A O 1
ATOM 3281 N N . SER A 1 410 ? -25.506 -6.469 58.575 1.00 56.19 410 SER A N 1
ATOM 3282 C CA . SER A 1 410 ? -24.234 -5.821 58.266 1.00 56.19 410 SER A CA 1
ATOM 3283 C C . SER A 1 410 ? -23.078 -6.726 58.670 1.00 56.19 410 SER A C 1
ATOM 3285 O O . SER A 1 410 ? -23.158 -7.467 59.651 1.00 56.19 410 SER A O 1
ATOM 3287 N N . GLY A 1 411 ? -22.003 -6.703 57.888 1.00 65.00 411 GLY A N 1
ATOM 3288 C CA . GLY A 1 411 ? -20.848 -7.557 58.133 1.00 65.00 411 GLY A CA 1
ATOM 3289 C C . GLY A 1 411 ? -19.577 -7.020 57.493 1.00 65.00 411 GLY A C 1
ATOM 3290 O O . GLY A 1 411 ? -19.605 -6.140 56.631 1.00 65.00 411 GLY A O 1
ATOM 3291 N N . THR A 1 412 ? -18.444 -7.546 57.945 1.00 53.22 412 THR A N 1
ATOM 3292 C CA . THR A 1 412 ? -17.136 -7.344 57.313 1.00 53.22 412 THR A CA 1
ATOM 3293 C C . THR A 1 412 ? -16.884 -8.445 56.294 1.00 53.22 412 THR A C 1
ATOM 3295 O O . THR A 1 412 ? -17.094 -9.617 56.602 1.00 53.22 412 THR A O 1
ATOM 3298 N N . VAL A 1 413 ? -16.426 -8.072 55.100 1.00 58.69 413 VAL A N 1
ATOM 3299 C CA . VAL A 1 413 ? -16.096 -9.025 54.030 1.00 58.69 413 VAL A CA 1
ATOM 3300 C C . VAL A 1 413 ? -14.863 -9.832 54.440 1.00 58.69 413 VAL A C 1
ATOM 3302 O O . VAL A 1 413 ? -13.884 -9.253 54.918 1.00 58.69 413 VAL A O 1
ATOM 3305 N N . ASP A 1 414 ? -14.896 -11.159 54.265 1.00 60.78 414 ASP A N 1
ATOM 3306 C CA . ASP A 1 414 ? -13.708 -11.999 54.453 1.00 60.78 414 ASP A CA 1
ATOM 3307 C C . ASP A 1 414 ? -12.629 -11.544 53.466 1.00 60.78 414 ASP A C 1
ATOM 3309 O O . ASP A 1 414 ? -12.715 -11.790 52.266 1.00 60.78 414 ASP A O 1
ATOM 3313 N N . THR A 1 415 ? -11.602 -10.865 53.969 1.00 49.75 415 THR A N 1
ATOM 3314 C CA . THR A 1 415 ? -10.564 -10.238 53.146 1.00 49.75 415 THR A CA 1
ATOM 3315 C C . THR A 1 415 ? -9.710 -11.244 52.383 1.00 49.75 415 THR A C 1
ATOM 3317 O O . THR A 1 415 ? -9.020 -10.849 51.441 1.00 49.75 415 THR A O 1
ATOM 3320 N N . LYS A 1 416 ? -9.737 -12.528 52.766 1.00 55.00 416 LYS A N 1
ATOM 3321 C CA . LYS A 1 416 ? -8.905 -13.562 52.148 1.00 55.00 416 LYS A CA 1
ATOM 3322 C C . LYS A 1 416 ? -9.548 -14.167 50.903 1.00 55.00 416 LYS A C 1
ATOM 3324 O O . LYS A 1 416 ? -8.827 -14.485 49.963 1.00 55.00 416 LYS A O 1
ATOM 3329 N N . ASN A 1 417 ? -10.876 -14.279 50.891 1.00 54.31 417 ASN A N 1
ATOM 3330 C CA . ASN A 1 417 ? -11.626 -14.878 49.781 1.00 54.31 417 ASN A CA 1
ATOM 3331 C C . ASN A 1 417 ? -12.598 -13.901 49.098 1.00 54.31 417 ASN A C 1
ATOM 3333 O O . ASN A 1 417 ? -13.187 -14.237 48.079 1.00 54.31 417 ASN A O 1
ATOM 3337 N N . ARG A 1 418 ? -12.756 -12.700 49.669 1.00 59.88 418 ARG A N 1
ATOM 3338 C CA . ARG A 1 418 ? -13.643 -11.613 49.239 1.00 59.88 418 ARG A CA 1
ATOM 3339 C C . ARG A 1 418 ? -15.095 -12.027 48.976 1.00 59.88 418 ARG A C 1
ATOM 3341 O O . ARG A 1 418 ? -15.750 -11.555 48.051 1.00 59.88 418 ARG A O 1
ATOM 3348 N N . ILE A 1 419 ? -15.583 -12.922 49.825 1.00 56.69 419 ILE A N 1
ATOM 3349 C CA . ILE A 1 419 ? -16.898 -13.543 49.725 1.00 56.69 419 ILE A CA 1
ATOM 3350 C C . ILE A 1 419 ? -17.809 -13.019 50.840 1.00 56.69 419 ILE A C 1
ATOM 3352 O O . ILE A 1 419 ? -17.434 -13.011 52.015 1.00 56.69 419 ILE A O 1
ATOM 3356 N N . ILE A 1 420 ? -19.029 -12.631 50.475 1.00 61.75 420 ILE A N 1
ATOM 3357 C CA . ILE A 1 420 ? -20.143 -12.353 51.382 1.00 61.75 420 ILE A CA 1
ATOM 3358 C C . ILE A 1 420 ? -21.110 -13.533 51.295 1.00 61.75 420 ILE A C 1
ATOM 3360 O O . ILE A 1 420 ? -21.620 -13.830 50.220 1.00 61.75 420 ILE A O 1
ATOM 3364 N N . LYS A 1 421 ? -21.377 -14.202 52.423 1.00 60.94 421 LYS A N 1
ATOM 3365 C CA . LYS A 1 421 ? -22.391 -15.263 52.510 1.00 60.94 421 LYS A CA 1
ATOM 3366 C C . LYS A 1 421 ? -23.624 -14.734 53.223 1.00 60.94 421 LYS A C 1
ATOM 3368 O O . LYS A 1 421 ? -23.541 -14.366 54.395 1.00 60.94 421 LYS A O 1
ATOM 3373 N N . ILE A 1 422 ? -24.761 -14.715 52.538 1.00 62.75 422 ILE A N 1
ATOM 3374 C CA . ILE A 1 422 ? -26.043 -14.288 53.108 1.00 62.75 422 ILE A CA 1
ATOM 3375 C C . ILE A 1 422 ? -26.926 -15.518 53.264 1.00 62.75 422 ILE A C 1
ATOM 3377 O O . ILE A 1 422 ? -27.133 -16.243 52.298 1.00 62.75 422 ILE A O 1
ATOM 3381 N N . LYS A 1 423 ? -27.447 -15.744 54.472 1.00 62.56 423 LYS A N 1
ATOM 3382 C CA . LYS A 1 423 ? -28.432 -16.793 54.759 1.00 62.56 423 LYS A CA 1
ATOM 3383 C C . LYS A 1 423 ? -29.773 -16.142 55.086 1.00 62.56 423 LYS A C 1
ATOM 3385 O O . LYS A 1 423 ? -30.023 -15.857 56.261 1.00 62.56 423 LYS A O 1
ATOM 3390 N N . PRO A 1 424 ? -30.596 -15.809 54.084 1.00 55.38 424 PRO A N 1
ATOM 3391 C CA . PRO A 1 424 ? -31.909 -15.259 54.363 1.00 55.38 424 PRO A CA 1
ATOM 3392 C C . PRO A 1 424 ? -32.815 -16.356 54.930 1.00 55.38 424 PRO A C 1
ATOM 3394 O O . PRO A 1 424 ? -32.880 -17.454 54.388 1.00 55.38 424 PRO A O 1
ATOM 3397 N N . TYR A 1 425 ? -33.525 -16.059 56.018 1.00 52.62 425 TYR A N 1
ATOM 3398 C CA . TYR A 1 425 ? -34.637 -16.902 56.453 1.00 52.62 425 TYR A CA 1
ATOM 3399 C C . TYR A 1 425 ? -35.846 -16.564 55.580 1.00 52.62 425 TYR A C 1
ATOM 3401 O O . TYR A 1 425 ? -36.410 -15.473 55.693 1.00 52.62 425 TYR A O 1
ATOM 3409 N N . LEU A 1 426 ? -36.195 -17.467 54.669 1.00 56.78 426 LEU A N 1
ATOM 3410 C CA . LEU A 1 426 ? -37.387 -17.368 53.834 1.00 56.78 426 LEU A CA 1
ATOM 3411 C C . LEU A 1 426 ? -38.481 -18.176 54.543 1.00 56.78 426 LEU A C 1
ATOM 3413 O O . LEU A 1 426 ? -38.286 -19.361 54.795 1.00 56.78 426 LEU A O 1
ATOM 3417 N N . GLY A 1 427 ? -39.568 -17.519 54.956 1.00 52.41 427 GLY A N 1
ATOM 3418 C CA . GLY A 1 427 ? -40.682 -18.174 55.656 1.00 52.41 427 GLY A CA 1
ATOM 3419 C C . GLY A 1 427 ? -41.336 -19.289 54.828 1.00 52.41 427 GLY A C 1
ATOM 3420 O O . GLY A 1 427 ? -41.181 -19.341 53.608 1.00 52.41 427 GLY A O 1
ATOM 3421 N N . ASP A 1 428 ? -42.072 -20.176 55.499 1.00 52.97 428 ASP A N 1
ATOM 3422 C CA . ASP A 1 428 ? -42.590 -21.443 54.953 1.00 52.97 428 ASP A CA 1
ATOM 3423 C C . ASP A 1 428 ? -43.755 -21.295 53.941 1.00 52.97 428 ASP A C 1
ATOM 3425 O O . ASP A 1 428 ? -44.309 -22.283 53.456 1.00 52.97 428 ASP A O 1
ATOM 3429 N N . ASP A 1 429 ? -44.169 -20.076 53.609 1.00 46.88 429 ASP A N 1
ATOM 3430 C CA . ASP A 1 429 ? -45.480 -19.783 53.041 1.00 46.88 429 ASP A CA 1
ATOM 3431 C C . ASP A 1 429 ? -45.440 -19.158 51.635 1.00 46.88 429 ASP A C 1
ATOM 3433 O O . ASP A 1 429 ? -45.898 -18.044 51.444 1.00 46.88 429 ASP A O 1
ATOM 3437 N N . GLY A 1 430 ? -45.000 -19.902 50.609 1.00 52.50 430 GLY A N 1
ATOM 3438 C CA . GLY A 1 430 ? -45.324 -19.616 49.190 1.00 52.50 430 GLY A CA 1
ATOM 3439 C C . GLY A 1 430 ? -44.220 -19.005 48.306 1.00 52.50 430 GLY A C 1
ATOM 3440 O O . GLY A 1 430 ? -43.115 -18.730 48.758 1.00 52.50 430 GLY A O 1
ATOM 3441 N N . SER A 1 431 ? -44.506 -18.891 47.002 1.00 48.09 431 SER A N 1
ATOM 3442 C CA . SER A 1 431 ? -43.609 -18.340 45.970 1.00 48.09 431 SER A CA 1
ATOM 3443 C C . SER A 1 431 ? -43.561 -16.810 46.064 1.00 48.09 431 SER A C 1
ATOM 3445 O O . SER A 1 431 ? -44.608 -16.165 46.005 1.00 48.09 431 SER A O 1
ATOM 3447 N N . TYR A 1 432 ? -42.372 -16.220 46.174 1.00 56.12 432 TYR A N 1
ATOM 3448 C CA . TYR A 1 432 ? -42.201 -14.777 46.377 1.00 56.12 432 TYR A CA 1
ATOM 3449 C C . TYR A 1 432 ? -41.130 -14.183 45.462 1.00 56.12 432 TYR A C 1
ATOM 3451 O O . TYR A 1 432 ? -40.179 -14.854 45.050 1.00 56.12 432 TYR A O 1
ATOM 3459 N N . LEU A 1 433 ? -41.297 -12.891 45.169 1.00 43.94 433 LEU A N 1
ATOM 3460 C CA . LEU A 1 433 ? -40.300 -12.060 44.509 1.00 43.94 433 LEU A CA 1
ATOM 3461 C C . LEU A 1 433 ? -39.516 -11.295 45.572 1.00 43.94 433 LEU A C 1
ATOM 3463 O O . LEU A 1 433 ? -40.088 -10.455 46.272 1.00 43.94 433 LEU A O 1
ATOM 3467 N N . TYR A 1 434 ? -38.216 -11.560 45.664 1.00 54.97 434 TYR A N 1
ATOM 3468 C CA . TYR A 1 434 ? -37.338 -10.881 46.607 1.00 54.97 434 TYR A CA 1
ATOM 3469 C C . TYR A 1 434 ? -36.407 -9.912 45.883 1.00 54.97 434 TYR A C 1
ATOM 3471 O O . TYR A 1 434 ? -35.721 -10.292 44.935 1.00 54.97 434 TYR A O 1
ATOM 3479 N N . THR A 1 435 ? -36.335 -8.672 46.358 1.00 49.94 435 THR A N 1
ATOM 3480 C CA . THR A 1 435 ? -35.311 -7.707 45.946 1.00 49.94 435 THR A CA 1
ATOM 3481 C C . THR A 1 435 ? -34.252 -7.618 47.035 1.00 49.94 435 THR A C 1
ATOM 3483 O O . THR A 1 435 ? -34.537 -7.143 48.131 1.00 49.94 435 THR A O 1
ATOM 3486 N N . LEU A 1 436 ? -33.028 -8.050 46.746 1.00 58.34 436 LEU A N 1
ATOM 3487 C CA . LEU A 1 436 ? -31.869 -7.868 47.615 1.00 58.34 436 LEU A CA 1
ATOM 3488 C C . LEU A 1 436 ? -31.174 -6.551 47.260 1.00 58.34 436 LEU A C 1
ATOM 3490 O O . LEU A 1 436 ? -30.651 -6.393 46.160 1.00 58.34 436 LEU A O 1
ATOM 3494 N N . LYS A 1 437 ? -31.148 -5.620 48.208 1.00 61.47 437 LYS A N 1
ATOM 3495 C CA . LYS A 1 437 ? -30.350 -4.396 48.175 1.00 61.47 437 LYS A CA 1
ATOM 3496 C C . LYS A 1 437 ? -29.055 -4.624 48.940 1.00 61.47 437 LYS A C 1
ATOM 3498 O O . LYS A 1 437 ? -29.101 -5.048 50.092 1.00 61.47 437 LYS A O 1
ATOM 3503 N N . LEU A 1 438 ? -27.922 -4.311 48.326 1.00 60.44 438 LEU A N 1
ATOM 3504 C CA . LEU A 1 438 ? -26.594 -4.404 48.926 1.00 60.44 438 LEU A CA 1
ATOM 3505 C C . LEU A 1 438 ? -25.893 -3.057 48.857 1.00 60.44 438 LEU A C 1
ATOM 3507 O O . LEU A 1 438 ? -25.585 -2.587 47.769 1.00 60.44 438 LEU A O 1
ATOM 3511 N N . ASP A 1 439 ? -25.628 -2.460 50.012 1.00 59.41 439 ASP A N 1
ATOM 3512 C CA . ASP A 1 439 ? -24.821 -1.253 50.148 1.00 59.41 439 ASP A CA 1
ATOM 3513 C C . ASP A 1 439 ? -23.387 -1.661 50.532 1.00 59.41 439 ASP A C 1
ATOM 3515 O O . ASP A 1 439 ? -23.163 -2.202 51.618 1.00 59.41 439 ASP A O 1
ATOM 3519 N N . LEU A 1 440 ? -22.418 -1.431 49.645 1.00 56.78 440 LEU A N 1
ATOM 3520 C CA . LEU A 1 440 ? -21.001 -1.753 49.835 1.00 56.78 440 LEU A CA 1
ATOM 3521 C C . LEU A 1 440 ? -20.211 -0.485 50.186 1.00 56.78 440 LEU A C 1
ATOM 3523 O O . LEU A 1 440 ? -20.336 0.541 49.515 1.00 56.78 440 LEU A O 1
ATOM 3527 N N . GLU A 1 441 ? -19.397 -0.551 51.242 1.00 57.94 441 GLU A N 1
ATOM 3528 C CA . GLU A 1 441 ? -18.540 0.557 51.688 1.00 57.94 441 GLU A CA 1
ATOM 3529 C C . GLU A 1 441 ? -17.078 0.283 51.277 1.00 57.94 441 GLU A C 1
ATOM 3531 O O . GLU A 1 441 ? -16.458 -0.698 51.718 1.00 57.94 441 GLU A O 1
ATOM 3536 N N . GLY A 1 442 ? -16.538 1.139 50.401 1.00 48.47 442 GLY A N 1
ATOM 3537 C CA . GLY A 1 442 ? -15.194 1.004 49.832 1.00 48.47 442 GLY A CA 1
ATOM 3538 C C . GLY A 1 442 ? -14.065 1.309 50.828 1.00 48.47 442 GLY A C 1
ATOM 3539 O O . GLY A 1 442 ? -14.220 2.070 51.778 1.00 48.47 442 GLY A O 1
ATOM 3540 N N . GLY A 1 443 ? -12.885 0.717 50.612 1.00 40.06 443 GLY A N 1
ATOM 3541 C CA . GLY A 1 443 ? -11.738 0.788 51.532 1.00 40.06 443 GLY A CA 1
ATOM 3542 C C . GLY A 1 443 ? -10.919 2.091 51.562 1.00 40.06 443 GLY A C 1
ATOM 3543 O O . GLY A 1 443 ? -9.902 2.135 52.262 1.00 40.06 443 GLY A O 1
ATOM 3544 N N . CYS A 1 444 ? -11.323 3.130 50.831 1.00 42.97 444 CYS A N 1
ATOM 3545 C CA . CYS A 1 444 ? -10.670 4.445 50.816 1.00 42.97 444 CYS A CA 1
ATOM 3546 C C . CYS A 1 444 ? -11.390 5.392 51.794 1.00 42.97 444 CYS A C 1
ATOM 3548 O O . CYS A 1 444 ? -12.586 5.242 51.995 1.00 42.97 444 CYS A O 1
ATOM 3550 N N . ASN A 1 445 ? -10.706 6.385 52.382 1.00 41.62 445 ASN A N 1
ATOM 3551 C CA . ASN A 1 445 ? -11.262 7.369 53.346 1.00 41.62 445 ASN A CA 1
ATOM 3552 C C . ASN A 1 445 ? -12.346 8.320 52.759 1.00 41.62 445 ASN A C 1
ATOM 3554 O O . ASN A 1 445 ? -12.507 9.454 53.207 1.00 41.62 445 ASN A O 1
ATOM 3558 N N . CYS A 1 446 ? -13.075 7.885 51.738 1.00 39.03 446 CYS A N 1
ATOM 3559 C CA . CYS A 1 446 ? -14.144 8.598 51.063 1.00 39.03 446 CYS A CA 1
ATOM 3560 C C . CYS A 1 446 ? -15.472 7.981 51.526 1.00 39.03 446 CYS A C 1
ATOM 3562 O O . CYS A 1 446 ? -15.699 6.791 51.341 1.00 39.03 446 CYS A O 1
ATOM 3564 N N . SER A 1 447 ? -16.343 8.773 52.144 1.00 39.09 447 SER A N 1
ATOM 3565 C CA . SER A 1 447 ? -17.591 8.345 52.797 1.00 39.09 447 SER A CA 1
ATOM 3566 C C . SER A 1 447 ? -18.738 7.992 51.829 1.00 39.09 447 SER A C 1
ATOM 3568 O O . SER A 1 447 ? -19.861 8.455 52.019 1.00 39.09 447 SER A O 1
ATOM 3570 N N . SER A 1 448 ? -18.478 7.243 50.756 1.00 43.44 448 SER A N 1
ATOM 3571 C CA . SER A 1 448 ? -19.487 6.914 49.735 1.00 43.44 448 SER A CA 1
ATOM 3572 C C . SER A 1 448 ? -19.754 5.411 49.647 1.00 43.44 448 SER A C 1
ATOM 3574 O O . SER A 1 448 ? -18.812 4.629 49.530 1.00 43.44 448 SER A O 1
ATOM 3576 N N . SER A 1 449 ? -21.036 5.033 49.652 1.00 47.16 449 SER A N 1
ATOM 3577 C CA . SER A 1 449 ? -21.535 3.662 49.482 1.00 47.16 449 SER A CA 1
ATOM 3578 C C . SER A 1 449 ? -22.003 3.401 48.045 1.00 47.16 449 SER A C 1
ATOM 3580 O O . SER A 1 449 ? -22.666 4.260 47.460 1.00 47.16 449 SER A O 1
ATOM 3582 N N . THR A 1 450 ? -21.731 2.212 47.504 1.00 46.81 450 THR A N 1
ATOM 3583 C CA . THR A 1 450 ? -22.307 1.723 46.234 1.00 46.81 450 THR A CA 1
ATOM 3584 C C . THR A 1 450 ? -23.490 0.809 46.537 1.00 46.81 450 THR A C 1
ATOM 3586 O O . THR A 1 450 ? -23.347 -0.112 47.335 1.00 46.81 450 THR A O 1
ATOM 3589 N N . THR A 1 451 ? -24.645 1.042 45.909 1.00 49.25 451 THR A N 1
ATOM 3590 C CA . THR A 1 451 ? -25.853 0.220 46.089 1.00 49.25 451 THR A CA 1
ATOM 3591 C C . THR A 1 451 ? -26.090 -0.668 44.867 1.00 49.25 451 THR A C 1
ATOM 3593 O O . THR A 1 451 ? -26.243 -0.151 43.763 1.00 49.25 451 THR A O 1
ATOM 3596 N N . ALA A 1 452 ? -26.189 -1.982 45.062 1.00 50.28 452 ALA A N 1
ATOM 3597 C CA . ALA A 1 452 ? -26.603 -2.946 44.042 1.00 50.28 452 ALA A CA 1
ATOM 3598 C C . ALA A 1 452 ? -27.980 -3.546 44.370 1.00 50.28 452 ALA A C 1
ATOM 3600 O O . ALA A 1 452 ? -28.303 -3.752 45.541 1.00 50.28 452 ALA A O 1
ATOM 3601 N N . TYR A 1 453 ? -28.774 -3.840 43.335 1.00 49.47 453 TYR A N 1
ATOM 3602 C CA . TYR A 1 453 ? -30.090 -4.472 43.452 1.00 49.47 453 TYR A CA 1
ATOM 3603 C C . TYR A 1 453 ? -30.110 -5.796 42.686 1.00 49.47 453 TYR A C 1
ATOM 3605 O O . TYR A 1 453 ? -29.780 -5.831 41.503 1.00 49.47 453 TYR A O 1
ATOM 3613 N N . PHE A 1 454 ? -30.544 -6.867 43.344 1.00 54.38 454 PHE A N 1
ATOM 3614 C CA . PHE A 1 454 ? -30.746 -8.186 42.745 1.00 54.38 454 PHE A CA 1
ATOM 3615 C C . PHE A 1 454 ? -32.206 -8.586 42.911 1.00 54.38 454 PHE A C 1
ATOM 3617 O O . PHE A 1 454 ? -32.772 -8.394 43.985 1.00 54.38 454 PHE A O 1
ATOM 3624 N N . THR A 1 455 ? -32.811 -9.151 41.870 1.00 45.47 455 THR A N 1
ATOM 3625 C CA . THR A 1 455 ? -34.171 -9.696 41.943 1.00 45.47 455 THR A CA 1
ATOM 3626 C C . THR A 1 455 ? -34.094 -11.212 41.855 1.00 45.47 455 THR A C 1
ATOM 3628 O O . THR A 1 455 ? -33.565 -11.744 40.883 1.00 45.47 455 THR A O 1
ATOM 3631 N N . ILE A 1 456 ? -34.600 -11.899 42.875 1.00 53.31 456 ILE A N 1
ATOM 3632 C CA . ILE A 1 456 ? -34.610 -13.359 42.971 1.00 53.31 456 ILE A CA 1
ATOM 3633 C C . ILE A 1 456 ? -36.068 -13.813 42.913 1.00 53.31 456 ILE A C 1
ATOM 3635 O O . ILE A 1 456 ? -36.885 -13.404 43.740 1.00 53.31 456 ILE A O 1
ATOM 3639 N N . PHE A 1 457 ? -36.390 -14.651 41.928 1.00 42.97 457 PHE A N 1
ATOM 3640 C CA . PHE A 1 457 ? -37.685 -15.320 41.829 1.00 42.97 457 PHE A CA 1
ATOM 3641 C C . PHE A 1 457 ? -37.594 -16.694 42.482 1.00 42.97 457 PHE A C 1
ATOM 3643 O O . PHE A 1 457 ? -36.766 -17.506 42.078 1.00 42.97 457 PHE A O 1
ATOM 3650 N N . TYR A 1 458 ? -38.454 -16.961 43.461 1.00 45.09 458 TYR A N 1
ATOM 3651 C CA . TYR A 1 458 ? -38.540 -18.265 44.109 1.00 45.09 458 TYR A CA 1
ATOM 3652 C C . TYR A 1 458 ? -39.934 -18.866 43.896 1.00 45.09 458 TYR A C 1
ATOM 3654 O O . TYR A 1 458 ? -40.931 -18.249 44.275 1.00 45.09 458 TYR A O 1
ATOM 3662 N N . ASP A 1 459 ? -40.009 -20.052 43.281 1.00 44.50 459 ASP A N 1
ATOM 3663 C CA . ASP A 1 459 ? -41.260 -20.776 43.029 1.00 44.50 459 ASP A CA 1
ATOM 3664 C C . ASP A 1 459 ? -41.324 -22.085 43.831 1.00 44.50 459 ASP A C 1
ATOM 3666 O O . ASP A 1 459 ? -40.688 -23.077 43.484 1.00 44.50 459 ASP A O 1
ATOM 3670 N N . ASN A 1 460 ? -42.152 -22.107 44.878 1.00 44.22 460 ASN A N 1
ATOM 3671 C CA . ASN A 1 460 ? -42.379 -23.287 45.717 1.00 44.22 460 ASN A CA 1
ATOM 3672 C C . ASN A 1 460 ? -43.157 -24.409 44.999 1.00 44.22 460 ASN A C 1
ATOM 3674 O O . ASN A 1 460 ? -43.224 -25.528 45.505 1.00 44.22 460 ASN A O 1
ATOM 3678 N N . SER A 1 461 ? -43.765 -24.144 43.834 1.00 39.75 461 SER A N 1
ATOM 3679 C CA . SER A 1 461 ? -44.562 -25.139 43.099 1.00 39.75 461 SER A CA 1
ATOM 3680 C C . SER A 1 461 ? -43.734 -26.047 42.183 1.00 39.75 461 SER A C 1
ATOM 3682 O O . SER A 1 461 ? -44.239 -27.056 41.684 1.00 39.75 461 SER A O 1
ATOM 3684 N N . LYS A 1 462 ? -42.451 -25.725 41.992 1.00 41.59 462 LYS A N 1
ATOM 3685 C CA . LYS A 1 462 ? -41.509 -26.501 41.190 1.00 41.59 462 LYS A CA 1
ATOM 3686 C C . LYS A 1 462 ? -40.238 -26.708 41.995 1.00 41.59 462 LYS A C 1
ATOM 3688 O O . LYS A 1 462 ? -39.382 -25.832 42.050 1.00 41.59 462 LYS A O 1
ATOM 3693 N N . CYS A 1 463 ? -40.082 -27.886 42.594 1.00 35.06 463 CYS A N 1
ATOM 3694 C CA . CYS A 1 463 ? -38.775 -28.300 43.087 1.00 35.06 463 CYS A CA 1
ATOM 3695 C C . CYS A 1 463 ? -37.772 -28.301 41.916 1.00 35.06 463 CYS A C 1
ATOM 3697 O O . CYS A 1 463 ? -37.727 -29.260 41.150 1.00 35.06 463 CYS A O 1
ATOM 3699 N N . GLY A 1 464 ? -36.962 -27.243 41.802 1.00 38.50 464 GLY A N 1
ATOM 3700 C CA . GLY A 1 464 ? -35.635 -27.326 41.192 1.00 38.50 464 GLY A CA 1
ATOM 3701 C C . GLY A 1 464 ? -35.405 -26.754 39.790 1.00 38.50 464 GLY A C 1
ATOM 3702 O O . GLY A 1 464 ? -34.483 -27.232 39.140 1.00 38.50 464 GLY A O 1
ATOM 3703 N N . GLU A 1 465 ? -36.119 -25.724 39.326 1.00 28.61 465 GLU A N 1
ATOM 3704 C CA . GLU A 1 465 ? -35.616 -24.909 38.200 1.00 28.61 465 GLU A CA 1
ATOM 3705 C C . GLU A 1 465 ? -35.610 -23.415 38.549 1.00 28.61 465 GLU A C 1
ATOM 3707 O O . GLU A 1 465 ? -36.642 -22.748 38.548 1.00 28.61 465 GLU A O 1
ATOM 3712 N N . LEU A 1 466 ? -34.413 -22.898 38.840 1.00 35.12 466 LEU A N 1
ATOM 3713 C CA . LEU A 1 466 ? -34.104 -21.471 38.914 1.00 35.12 466 LEU A CA 1
ATOM 3714 C C . LEU A 1 466 ? -33.433 -21.070 37.598 1.00 35.12 466 LEU A C 1
ATOM 3716 O O . LEU A 1 466 ? -32.370 -21.586 37.260 1.00 35.12 466 LEU A O 1
ATOM 3720 N N . SER A 1 467 ? -34.044 -20.154 36.848 1.00 32.78 467 SER A N 1
ATOM 3721 C CA . SER A 1 467 ? -33.394 -19.531 35.695 1.00 32.78 467 SER A CA 1
ATOM 3722 C C . SER A 1 467 ? -32.572 -18.332 36.162 1.00 32.78 467 SER A C 1
ATOM 3724 O O . SER A 1 467 ? -33.138 -17.351 36.651 1.00 32.78 467 SER A O 1
ATOM 3726 N N . GLU A 1 468 ? -31.254 -18.376 35.974 1.00 29.05 468 GLU A N 1
ATOM 3727 C CA . GLU A 1 468 ? -30.426 -17.173 36.029 1.00 29.05 468 GLU A CA 1
ATOM 3728 C C . GLU A 1 468 ? -30.862 -16.210 34.919 1.00 29.05 468 GLU A C 1
ATOM 3730 O O . GLU A 1 468 ? -30.842 -16.554 33.737 1.00 29.05 468 GLU A O 1
ATOM 3735 N N . SER A 1 469 ? -31.218 -14.978 35.282 1.00 30.55 469 SER A N 1
ATOM 3736 C CA . SER A 1 469 ? -31.139 -13.866 34.340 1.00 30.55 469 SER A CA 1
ATOM 3737 C C . SER A 1 469 ? -29.994 -12.959 34.768 1.00 30.55 469 SER A C 1
ATOM 3739 O O . SER A 1 469 ? -30.161 -12.071 35.604 1.00 30.55 469 SER A O 1
ATOM 3741 N N . SER A 1 470 ? -28.823 -13.159 34.175 1.00 26.59 470 SER A N 1
ATOM 3742 C CA . SER A 1 470 ? -27.729 -12.187 34.184 1.00 26.59 470 SER A CA 1
ATOM 3743 C C . SER A 1 470 ? -28.049 -11.039 33.219 1.00 26.59 470 SER A C 1
ATOM 3745 O O . SER A 1 470 ? -27.337 -10.784 32.256 1.00 26.59 470 SER A O 1
ATOM 3747 N N . ASN A 1 471 ? -29.161 -10.340 33.453 1.00 29.56 471 ASN A N 1
ATOM 3748 C CA . ASN A 1 471 ? -29.571 -9.219 32.619 1.00 29.56 471 ASN A CA 1
ATOM 3749 C C . ASN A 1 471 ? -29.380 -7.907 33.379 1.00 29.56 471 ASN A C 1
ATOM 3751 O O . ASN A 1 471 ? -30.281 -7.429 34.065 1.00 29.56 471 ASN A O 1
ATOM 3755 N N . ILE A 1 472 ? -28.233 -7.263 33.153 1.00 31.98 472 ILE A N 1
ATOM 3756 C CA . ILE A 1 472 ? -28.245 -5.806 32.999 1.00 31.98 472 ILE A CA 1
ATOM 3757 C C . ILE A 1 472 ? -29.081 -5.576 31.738 1.00 31.98 472 ILE A C 1
ATOM 3759 O O . ILE A 1 472 ? -28.599 -5.769 30.622 1.00 31.98 472 ILE A O 1
ATOM 3763 N N . LEU A 1 473 ? -30.374 -5.299 31.910 1.00 31.55 473 LEU A N 1
ATOM 3764 C CA . LEU A 1 473 ? -31.268 -5.050 30.787 1.00 31.55 473 LEU A CA 1
ATOM 3765 C C . LEU A 1 473 ? -30.748 -3.808 30.057 1.00 31.55 473 LEU A C 1
ATOM 3767 O O . LEU A 1 473 ? -30.801 -2.696 30.582 1.00 31.55 473 LEU A O 1
ATOM 3771 N N . SER A 1 474 ? -30.222 -4.002 28.847 1.00 39.03 474 SER A N 1
ATOM 3772 C CA . SER A 1 474 ? -29.997 -2.895 27.925 1.00 39.03 474 SER A CA 1
ATOM 3773 C C . SER A 1 474 ? -31.326 -2.159 27.719 1.00 39.03 474 SER A C 1
ATOM 3775 O O . SER A 1 474 ? -32.407 -2.750 27.822 1.00 39.03 474 SER A O 1
ATOM 3777 N N . SER A 1 475 ? -31.271 -0.864 27.405 1.00 45.22 475 SER A N 1
ATOM 3778 C CA . SER A 1 475 ? -32.467 -0.051 27.126 1.00 45.22 475 SER A CA 1
ATOM 3779 C C . SER A 1 475 ? -33.390 -0.662 26.056 1.00 45.22 475 SER A C 1
ATOM 3781 O O . SER A 1 475 ? -34.576 -0.338 26.012 1.00 45.22 475 SER A O 1
ATOM 3783 N N . GLU A 1 476 ? -32.876 -1.578 25.229 1.00 45.78 476 GLU A N 1
ATOM 3784 C CA . GLU A 1 476 ? -33.625 -2.319 24.210 1.00 45.78 476 GLU A CA 1
ATOM 3785 C C . GLU A 1 476 ? -34.645 -3.313 24.777 1.00 45.78 476 GLU A C 1
ATOM 3787 O O . GLU A 1 476 ? -35.665 -3.544 24.130 1.00 45.78 476 GLU A O 1
ATOM 3792 N N . ASN A 1 477 ? -34.421 -3.853 25.980 1.00 48.97 477 ASN A N 1
ATOM 3793 C CA . ASN A 1 477 ? -35.364 -4.771 26.627 1.00 48.97 477 ASN A CA 1
ATOM 3794 C C . ASN A 1 477 ? -36.446 -4.046 27.438 1.00 48.97 477 ASN A C 1
ATOM 3796 O O . ASN A 1 477 ? -37.472 -4.639 27.762 1.00 48.97 477 ASN A O 1
ATOM 3800 N N . ILE A 1 478 ? -36.218 -2.771 27.768 1.00 61.69 478 ILE A N 1
ATOM 3801 C CA . ILE A 1 478 ? -37.151 -1.966 28.562 1.00 61.69 478 ILE A CA 1
ATOM 3802 C C . ILE A 1 478 ? -38.124 -1.235 27.643 1.00 61.69 478 ILE A C 1
ATOM 3804 O O . ILE A 1 478 ? -39.294 -1.128 27.992 1.00 61.69 478 ILE A O 1
ATOM 3808 N N . ILE A 1 479 ? -37.671 -0.774 26.467 1.00 64.62 479 ILE A N 1
ATOM 3809 C CA . ILE A 1 479 ? -38.466 0.075 25.573 1.00 64.62 479 ILE A CA 1
ATOM 3810 C C . ILE A 1 479 ? -38.478 -0.454 24.142 1.00 64.62 479 ILE A C 1
ATOM 3812 O O . ILE A 1 479 ? -37.467 -0.467 23.427 1.00 64.62 479 ILE A O 1
ATOM 3816 N N . LYS A 1 480 ? -39.681 -0.774 23.672 1.00 75.94 480 LYS A N 1
ATOM 3817 C CA . LYS A 1 480 ? -39.957 -1.083 22.271 1.00 75.94 480 LYS A CA 1
ATOM 3818 C C . LYS A 1 480 ? -40.604 0.128 21.607 1.00 75.94 480 LYS A C 1
ATOM 3820 O O . LYS A 1 480 ? -41.504 0.746 22.164 1.00 75.94 480 LYS A O 1
ATOM 3825 N N . ILE A 1 481 ? -40.118 0.461 20.414 1.00 77.44 481 ILE A N 1
ATOM 3826 C CA . ILE A 1 481 ? -40.627 1.564 19.600 1.00 77.44 481 ILE A CA 1
ATOM 3827 C C . ILE A 1 481 ? -40.995 0.997 18.233 1.00 77.44 481 ILE A C 1
ATOM 3829 O O . ILE A 1 481 ? -40.152 0.358 17.599 1.00 77.44 481 ILE A O 1
ATOM 3833 N N . MET A 1 482 ? -42.236 1.204 17.802 1.00 78.44 482 MET A N 1
ATOM 3834 C CA . MET A 1 482 ? -42.739 0.783 16.495 1.00 78.44 482 MET A CA 1
ATOM 3835 C C . MET A 1 482 ? -43.194 2.010 15.708 1.00 78.44 482 MET A C 1
ATOM 3837 O O . MET A 1 482 ? -43.883 2.877 16.241 1.00 78.44 482 MET A O 1
ATOM 3841 N N . ASN A 1 483 ? -42.765 2.091 14.449 1.00 72.94 483 ASN A N 1
ATOM 3842 C CA . ASN A 1 483 ? -43.077 3.200 13.556 1.00 72.94 483 ASN A CA 1
ATOM 3843 C C . ASN A 1 483 ? -44.213 2.792 12.609 1.00 72.94 483 ASN A C 1
ATOM 3845 O O . ASN A 1 483 ? -44.052 1.874 11.802 1.00 72.94 483 ASN A O 1
ATOM 3849 N N . PHE A 1 484 ? -45.344 3.479 12.710 1.00 71.31 484 PHE A N 1
ATOM 3850 C CA . PHE A 1 484 ? -46.407 3.492 11.710 1.00 71.31 484 PHE A CA 1
ATOM 3851 C C . PHE A 1 484 ? -46.342 4.843 10.997 1.00 71.31 484 PHE A C 1
ATOM 3853 O O . PHE A 1 484 ? -45.925 5.807 11.622 1.00 71.31 484 PHE A O 1
ATOM 3860 N N . SER A 1 485 ? -46.745 4.923 9.721 1.00 72.75 485 SER A N 1
ATOM 3861 C CA . SER A 1 485 ? -46.492 6.068 8.814 1.00 72.75 485 SER A CA 1
ATOM 3862 C C . SER A 1 485 ? -46.565 7.465 9.447 1.00 72.75 485 SER A C 1
ATOM 3864 O O . SER A 1 485 ? -45.786 8.332 9.068 1.00 72.75 485 SER A O 1
ATOM 3866 N N . ASP A 1 486 ? -47.462 7.655 10.416 1.00 82.56 486 ASP A N 1
ATOM 3867 C CA . ASP A 1 486 ? -47.708 8.917 11.111 1.00 82.56 486 ASP A CA 1
ATOM 3868 C C . ASP A 1 486 ? -47.735 8.795 12.652 1.00 82.56 486 ASP A C 1
ATOM 3870 O O . ASP A 1 486 ? -47.975 9.781 13.350 1.00 82.56 486 ASP A O 1
ATOM 3874 N N . LEU A 1 487 ? -47.493 7.602 13.208 1.00 87.81 487 LEU A N 1
ATOM 3875 C CA . LEU A 1 487 ? -47.615 7.309 14.640 1.00 87.81 487 LEU A CA 1
ATOM 3876 C C . LEU A 1 487 ? -46.418 6.519 15.158 1.00 87.81 487 LEU A C 1
ATOM 3878 O O . LEU A 1 487 ? -46.054 5.469 14.630 1.00 87.81 487 LEU A O 1
ATOM 3882 N N . LEU A 1 488 ? -45.869 6.992 16.269 1.00 89.06 488 LEU A N 1
ATOM 3883 C CA . LEU A 1 488 ? -44.838 6.298 17.011 1.00 89.06 488 LEU A CA 1
ATOM 3884 C C . LEU A 1 488 ? -45.448 5.614 18.235 1.00 89.06 488 LEU A C 1
ATOM 3886 O O . LEU A 1 488 ? -45.791 6.291 19.205 1.00 89.06 488 LEU A O 1
ATOM 3890 N N . GLU A 1 489 ? -45.562 4.287 18.204 1.00 93.69 489 GLU A N 1
ATOM 3891 C CA . GLU A 1 489 ? -45.977 3.508 19.373 1.00 93.69 489 GLU A CA 1
ATOM 3892 C C . GLU A 1 489 ? -44.758 3.204 20.242 1.00 93.69 489 GLU A C 1
ATOM 3894 O O . GLU A 1 489 ? -43.774 2.616 19.782 1.00 93.69 489 GLU A O 1
ATOM 3899 N N . ILE A 1 490 ? -44.824 3.603 21.508 1.00 91.62 490 ILE A N 1
ATOM 3900 C CA . ILE A 1 490 ? -43.781 3.392 22.506 1.00 91.62 490 ILE A CA 1
ATOM 3901 C C . ILE A 1 490 ? -44.376 2.529 23.606 1.00 91.62 490 ILE A C 1
ATOM 3903 O O . ILE A 1 490 ? -45.323 2.938 24.272 1.00 91.62 490 ILE A O 1
ATOM 3907 N N . SER A 1 491 ? -43.802 1.349 23.820 1.00 88.75 491 SER A N 1
ATOM 3908 C CA . SER A 1 491 ? -44.192 0.456 24.907 1.00 88.75 491 SER A CA 1
ATOM 3909 C C . SER A 1 491 ? -43.018 0.190 25.839 1.00 88.75 491 SER A C 1
ATOM 3911 O O . SER A 1 491 ? -41.897 -0.022 25.369 1.00 88.75 491 SER A O 1
ATOM 3913 N N . SER A 1 492 ? -43.290 0.157 27.138 1.00 88.56 492 SER A N 1
ATOM 3914 C CA . SER A 1 492 ? -42.315 -0.064 28.200 1.00 88.56 492 SER A CA 1
ATOM 3915 C C . SER A 1 492 ? -42.785 -1.152 29.163 1.00 88.56 492 SER A C 1
ATOM 3917 O O . SER A 1 492 ? -43.986 -1.318 29.371 1.00 88.56 492 SER A O 1
ATOM 3919 N N . ILE A 1 493 ? -41.850 -1.889 29.768 1.00 85.19 493 ILE A N 1
ATOM 3920 C CA . ILE A 1 493 ? -42.155 -2.813 30.880 1.00 85.19 493 ILE A CA 1
ATOM 3921 C C . ILE A 1 493 ? -42.418 -2.072 32.203 1.00 85.19 493 ILE A C 1
ATOM 3923 O O . ILE A 1 493 ? -42.929 -2.656 33.155 1.00 85.19 493 ILE A O 1
ATOM 3927 N N . GLU A 1 494 ? -42.094 -0.780 32.251 1.00 88.69 494 GLU A N 1
ATOM 3928 C CA . GLU A 1 494 ? -42.340 0.124 33.374 1.00 88.69 494 GLU A CA 1
ATOM 3929 C C . GLU A 1 494 ? -43.369 1.203 33.002 1.00 88.69 494 GLU A C 1
ATOM 3931 O O . GLU A 1 494 ? -43.418 1.600 31.830 1.00 88.69 494 GLU A O 1
ATOM 3936 N N . PRO A 1 495 ? -44.140 1.736 33.971 1.00 91.50 495 PRO A N 1
ATOM 3937 C CA . PRO A 1 495 ? -45.062 2.835 33.718 1.00 91.50 495 PRO A CA 1
ATOM 3938 C C . PRO A 1 495 ? -44.335 4.058 33.153 1.00 91.50 495 PRO A C 1
ATOM 3940 O O . PRO A 1 495 ? -43.398 4.592 33.749 1.00 91.50 495 PRO A O 1
ATOM 3943 N N . LEU A 1 496 ? -44.789 4.500 31.988 1.00 93.81 496 LEU A N 1
ATOM 3944 C CA . LEU A 1 496 ? -44.362 5.714 31.317 1.00 93.81 496 LEU A CA 1
ATOM 3945 C C . LEU A 1 496 ? -44.920 6.922 32.074 1.00 93.81 496 LEU A C 1
ATOM 3947 O O . LEU A 1 496 ? -46.098 6.939 32.432 1.00 93.81 496 LEU A O 1
ATOM 3951 N N . THR A 1 497 ? -44.086 7.937 32.287 1.00 94.81 497 THR A N 1
ATOM 3952 C CA . THR A 1 497 ? -44.487 9.206 32.919 1.00 94.81 497 THR A CA 1
ATOM 3953 C C . THR A 1 497 ? -44.361 10.379 31.954 1.00 94.81 497 THR A C 1
ATOM 3955 O O . THR A 1 497 ? -45.166 11.316 31.980 1.00 94.81 497 THR A O 1
ATOM 3958 N N . LYS A 1 498 ? -43.373 10.333 31.054 1.00 95.75 498 LYS A N 1
ATOM 3959 C CA . LYS A 1 498 ? -43.144 11.375 30.053 1.00 95.75 498 LYS A CA 1
ATOM 3960 C C . LYS A 1 498 ? -42.384 10.830 28.853 1.00 95.75 498 LYS A C 1
ATOM 3962 O O . LYS A 1 498 ? -41.454 10.046 29.004 1.00 95.75 498 LYS A O 1
ATOM 3967 N N . ILE A 1 499 ? -42.723 11.304 27.662 1.00 94.81 499 ILE A N 1
ATOM 3968 C CA . ILE A 1 499 ? -41.949 11.047 26.451 1.00 94.81 499 ILE A CA 1
ATOM 3969 C C . ILE A 1 499 ? -41.621 12.375 25.776 1.00 94.81 499 ILE A C 1
ATOM 3971 O O . ILE A 1 499 ? -42.479 13.245 25.634 1.00 94.81 499 ILE A O 1
ATOM 3975 N N . SER A 1 500 ? -40.376 12.512 25.335 1.00 92.75 500 SER A N 1
ATOM 3976 C CA . SER A 1 500 ? -39.879 13.625 24.535 1.00 92.75 500 SER A CA 1
ATOM 3977 C C . SER A 1 500 ? -39.239 13.091 23.256 1.00 92.75 500 SER A C 1
ATOM 3979 O O . SER A 1 500 ? -38.510 12.105 23.283 1.00 92.75 500 SER A O 1
ATOM 3981 N N . VAL A 1 501 ? -39.456 13.759 22.132 1.00 91.31 501 VAL A N 1
ATOM 3982 C CA . VAL A 1 501 ? -38.851 13.427 20.842 1.00 91.31 501 VAL A CA 1
ATOM 3983 C C . VAL A 1 501 ? -38.018 14.616 20.395 1.00 91.31 501 VAL A C 1
ATOM 3985 O O . VAL A 1 501 ? -38.508 15.743 20.353 1.00 91.31 501 VAL A O 1
ATOM 3988 N N . TYR A 1 502 ? -36.759 14.371 20.057 1.00 89.25 502 TYR A N 1
ATOM 3989 C CA . TYR A 1 502 ? -35.802 15.381 19.627 1.00 89.25 502 TYR A CA 1
ATOM 3990 C C . TYR A 1 502 ? -35.335 15.104 18.202 1.00 89.25 502 TYR A C 1
ATOM 3992 O O . TYR A 1 502 ? -35.169 13.958 17.793 1.00 89.25 502 TYR A O 1
ATOM 4000 N N . SER A 1 503 ? -35.075 16.165 17.452 1.00 85.62 503 SER A N 1
ATOM 4001 C CA . SER A 1 503 ? -34.314 16.092 16.201 1.00 85.62 503 SER A CA 1
ATOM 4002 C C . SER A 1 503 ? -32.816 15.879 16.469 1.00 85.62 503 SER A C 1
ATOM 4004 O O . SER A 1 503 ? -32.342 16.096 17.586 1.00 85.62 503 SER A O 1
ATOM 4006 N N . ILE A 1 504 ? -32.039 15.520 15.439 1.00 78.94 504 ILE A N 1
ATOM 4007 C CA . ILE A 1 504 ? -30.568 15.394 15.539 1.00 78.94 504 ILE A CA 1
ATOM 4008 C C . ILE A 1 504 ? -29.847 16.672 15.985 1.00 78.94 504 ILE A C 1
ATOM 4010 O O . ILE A 1 504 ? -28.742 16.588 16.509 1.00 78.94 504 ILE A O 1
ATOM 4014 N N . SER A 1 505 ? -30.455 17.848 15.800 1.00 72.69 505 SER A N 1
ATOM 4015 C CA . SER A 1 505 ? -29.905 19.121 16.281 1.00 72.69 505 SER A CA 1
ATOM 4016 C C . SER A 1 505 ? -30.199 19.378 17.764 1.00 72.69 505 SER A C 1
ATOM 4018 O O . SER A 1 505 ? -29.835 20.429 18.286 1.00 72.69 505 SER A O 1
ATOM 4020 N N . GLY A 1 506 ? -30.875 18.448 18.449 1.00 77.81 506 GLY A N 1
ATOM 4021 C CA . GLY A 1 506 ? -31.262 18.571 19.854 1.00 77.81 506 GLY A CA 1
ATOM 4022 C C . GLY A 1 506 ? -32.536 19.388 20.090 1.00 77.81 506 GLY A C 1
ATOM 4023 O O . GLY A 1 506 ? -32.918 19.600 21.238 1.00 77.81 506 GLY A O 1
ATOM 4024 N N . MET A 1 507 ? -33.229 19.838 19.037 1.00 82.25 507 MET A N 1
ATOM 4025 C CA . MET A 1 507 ? -34.508 20.543 19.181 1.00 82.25 507 MET A CA 1
ATOM 4026 C C . MET A 1 507 ? -35.626 19.553 19.528 1.00 82.25 507 MET A C 1
ATOM 4028 O O . MET A 1 507 ? -35.827 18.586 18.791 1.00 82.25 507 MET A O 1
ATOM 4032 N N . CYS A 1 508 ? -36.356 19.810 20.619 1.00 90.44 508 CYS A N 1
ATOM 4033 C CA . CYS A 1 508 ? -37.534 19.038 21.026 1.00 90.44 508 CYS A CA 1
ATOM 4034 C C . CYS A 1 508 ? -38.685 19.295 20.043 1.00 90.44 508 CYS A C 1
ATOM 4036 O O . CYS A 1 508 ? -39.146 20.429 19.916 1.00 90.44 508 CYS A O 1
ATOM 4038 N N . VAL A 1 509 ? -39.112 18.256 19.328 1.00 91.88 509 VAL A N 1
ATOM 4039 C CA . VAL A 1 509 ? -40.147 18.315 18.284 1.00 91.88 509 VAL A CA 1
ATOM 4040 C C . VAL A 1 509 ? -41.508 17.815 18.769 1.00 91.88 509 VAL A C 1
ATOM 4042 O O . VAL A 1 509 ? -42.528 18.245 18.239 1.00 91.88 509 VAL A O 1
ATOM 4045 N N . ALA A 1 510 ? -41.541 16.963 19.796 1.00 93.44 510 ALA A N 1
ATOM 4046 C CA . ALA A 1 510 ? -42.764 16.546 20.477 1.00 93.44 510 ALA A CA 1
ATOM 4047 C C . ALA A 1 510 ? -42.467 16.234 21.947 1.00 93.44 510 ALA A C 1
ATOM 4049 O O . ALA A 1 510 ? -41.387 15.740 22.272 1.00 93.44 510 ALA A O 1
ATOM 4050 N N . GLN A 1 511 ? -43.411 16.516 22.843 1.00 95.25 511 GLN A N 1
ATOM 4051 C CA . GLN A 1 511 ? -43.301 16.143 24.250 1.00 95.25 511 GLN A CA 1
ATOM 4052 C C . GLN A 1 511 ? -44.687 15.944 24.853 1.00 95.25 511 GLN A C 1
ATOM 4054 O O . GLN A 1 511 ? -45.513 16.854 24.810 1.00 95.25 511 GLN A O 1
ATOM 4059 N N . GLU A 1 512 ? -44.906 14.794 25.480 1.00 96.19 512 GLU A N 1
ATOM 4060 C CA . GLU A 1 512 ? -46.178 14.439 26.099 1.00 96.19 512 GLU A CA 1
ATOM 4061 C C . GLU A 1 512 ? -45.949 13.813 27.476 1.00 96.19 512 GLU A C 1
ATOM 4063 O O . GLU A 1 512 ? -45.048 12.994 27.672 1.00 96.19 512 GLU A O 1
ATOM 4068 N N . ASN A 1 513 ? -46.773 14.207 28.448 1.00 95.88 513 ASN A N 1
ATOM 4069 C CA . ASN A 1 513 ? -46.905 13.440 29.681 1.00 95.88 513 ASN A CA 1
ATOM 4070 C C . ASN A 1 513 ? -47.804 12.244 29.375 1.00 95.88 513 ASN A C 1
ATOM 4072 O O . ASN A 1 513 ? -48.835 12.396 28.719 1.00 95.88 513 ASN A O 1
ATOM 4076 N N . CYS A 1 514 ? -47.416 11.073 29.850 1.00 92.62 514 CYS A N 1
ATOM 4077 C CA . CYS A 1 514 ? -48.126 9.829 29.588 1.00 92.62 514 CYS A CA 1
ATOM 4078 C C . CYS A 1 514 ? -48.318 9.058 30.893 1.00 92.62 514 CYS A C 1
ATOM 4080 O O . CYS A 1 514 ? -47.757 9.407 31.930 1.00 92.62 514 CYS A O 1
ATOM 4082 N N . SER A 1 515 ? -49.185 8.053 30.846 1.00 89.88 515 SER A N 1
ATOM 4083 C CA . SER A 1 515 ? -49.453 7.164 31.971 1.00 89.88 515 SER A CA 1
ATOM 4084 C C . SER A 1 515 ? -49.741 5.768 31.440 1.00 89.88 515 SER A C 1
ATOM 4086 O O . SER A 1 515 ? -50.467 5.631 30.454 1.00 89.88 515 SER A O 1
ATOM 4088 N N . GLY A 1 516 ? -49.233 4.743 32.118 1.00 92.38 516 GLY A N 1
ATOM 4089 C CA . GLY A 1 516 ? -49.383 3.349 31.699 1.00 92.38 516 GLY A CA 1
ATOM 4090 C C . GLY A 1 516 ? -48.184 2.853 30.896 1.00 92.38 516 GLY A C 1
ATOM 4091 O O . GLY A 1 516 ? -47.119 3.451 30.928 1.00 92.38 516 GLY A O 1
ATOM 4092 N N . TYR A 1 517 ? -48.334 1.725 30.209 1.00 92.62 517 TYR A N 1
ATOM 4093 C CA . TYR A 1 517 ? -47.200 0.990 29.630 1.00 92.62 517 TYR A CA 1
ATOM 4094 C C . TYR A 1 517 ? -47.025 1.198 28.124 1.00 92.62 517 TYR A C 1
ATOM 4096 O O . TYR A 1 517 ? -46.011 0.792 27.569 1.00 92.62 517 TYR A O 1
ATOM 4104 N N . ILE A 1 518 ? -48.009 1.799 27.451 1.00 91.31 518 ILE A N 1
ATOM 4105 C CA . ILE A 1 518 ? -48.011 2.029 26.003 1.00 91.31 518 ILE A CA 1
ATOM 4106 C C . ILE A 1 518 ? -48.504 3.450 25.752 1.00 91.31 518 ILE A C 1
ATOM 4108 O O . ILE A 1 518 ? -49.525 3.851 26.311 1.00 91.31 518 ILE A O 1
ATOM 4112 N N . HIS A 1 519 ? -47.802 4.196 24.905 1.00 95.50 519 HIS A N 1
ATOM 4113 C CA . HIS A 1 519 ? -48.181 5.545 24.501 1.00 95.50 519 HIS A CA 1
ATOM 4114 C C . HIS A 1 519 ? -47.903 5.760 23.014 1.00 95.50 519 HIS A C 1
ATOM 4116 O O . HIS A 1 519 ? -46.885 5.305 22.497 1.00 95.50 519 HIS A O 1
ATOM 4122 N N . ASN A 1 520 ? -48.803 6.469 22.337 1.00 94.38 520 ASN A N 1
ATOM 4123 C CA . ASN A 1 520 ? -48.684 6.784 20.917 1.00 94.38 520 ASN A CA 1
ATOM 4124 C C . ASN A 1 520 ? -48.399 8.272 20.744 1.00 94.38 520 ASN A C 1
ATOM 4126 O O . ASN A 1 520 ? -49.140 9.092 21.278 1.00 94.38 520 ASN A O 1
ATOM 4130 N N . ILE A 1 521 ? -47.363 8.610 19.978 1.00 92.69 521 ILE A N 1
ATOM 4131 C CA . ILE A 1 521 ? -47.048 9.996 19.615 1.00 92.69 521 ILE A CA 1
ATOM 4132 C C . ILE A 1 521 ? -47.357 10.206 18.141 1.00 92.69 521 ILE A C 1
ATOM 4134 O O . ILE A 1 521 ? -46.841 9.486 17.286 1.00 92.69 521 ILE A O 1
ATOM 4138 N N . ASP A 1 522 ? -48.174 11.217 17.850 1.00 89.94 522 ASP A N 1
ATOM 4139 C CA . ASP A 1 522 ? -48.396 11.689 16.485 1.00 89.94 522 ASP A CA 1
ATOM 4140 C C . ASP A 1 522 ? -47.138 12.406 15.984 1.00 89.94 522 ASP A C 1
ATOM 4142 O O . ASP A 1 522 ? -46.754 13.475 16.470 1.00 89.94 522 ASP A O 1
ATOM 4146 N N . ILE A 1 523 ? -46.487 11.786 15.005 1.00 87.44 523 ILE A N 1
ATOM 4147 C CA . ILE A 1 523 ? -45.262 12.281 14.376 1.00 87.44 523 ILE A CA 1
ATOM 4148 C C . ILE A 1 523 ? -45.517 12.808 12.958 1.00 87.44 523 ILE A C 1
ATOM 4150 O O . ILE A 1 523 ? -44.566 13.214 12.295 1.00 87.44 523 ILE A O 1
ATOM 4154 N N . SER A 1 524 ? -46.778 12.891 12.507 1.00 85.44 524 SER A N 1
ATOM 4155 C CA . SER A 1 524 ? -47.161 13.350 11.155 1.00 85.44 524 SER A CA 1
ATOM 4156 C C . SER A 1 524 ? -46.656 14.753 10.807 1.00 85.44 524 SER A C 1
ATOM 4158 O O . SER A 1 524 ? -46.462 15.099 9.641 1.00 85.44 524 SER A O 1
ATOM 4160 N N . LYS A 1 525 ? -46.435 15.589 11.827 1.00 82.81 525 LYS A N 1
ATOM 4161 C CA . LYS A 1 525 ? -45.950 16.971 11.683 1.00 82.81 525 LYS A CA 1
ATOM 4162 C C . LYS A 1 525 ? -44.432 17.092 11.791 1.00 82.81 525 LYS A C 1
ATOM 4164 O O . LYS A 1 525 ? -43.903 18.192 11.631 1.00 82.81 525 LYS A O 1
ATOM 4169 N N . ILE A 1 526 ? -43.734 15.999 12.091 1.00 85.06 526 ILE A N 1
ATOM 4170 C CA . ILE A 1 526 ? -42.283 15.983 12.240 1.00 85.06 526 ILE A CA 1
ATOM 4171 C C . ILE A 1 526 ? -41.662 15.693 10.873 1.00 85.06 526 ILE A C 1
ATOM 4173 O O . ILE A 1 526 ? -42.064 14.776 10.163 1.00 85.06 526 ILE A O 1
ATOM 4177 N N . GLN A 1 527 ? -40.668 16.490 10.485 1.00 82.06 527 GLN A N 1
ATOM 4178 C CA . GLN A 1 527 ? -39.945 16.265 9.239 1.00 82.06 527 GLN A CA 1
ATOM 4179 C C . GLN A 1 527 ? -39.239 14.901 9.281 1.00 82.06 527 GLN A C 1
ATOM 4181 O O . GLN A 1 527 ? -38.491 14.628 10.221 1.00 82.06 527 GLN A O 1
ATOM 4186 N N . LYS A 1 528 ? -39.450 14.079 8.245 1.00 82.00 528 LYS A N 1
ATOM 4187 C CA . LYS A 1 528 ? -38.797 12.774 8.052 1.00 82.00 528 LYS A CA 1
ATOM 4188 C C . LYS A 1 528 ? -37.279 12.911 8.161 1.00 82.00 528 LYS A C 1
ATOM 4190 O O . LYS A 1 528 ? -36.641 13.524 7.303 1.00 82.00 528 LYS A O 1
ATOM 4195 N N . ASN A 1 529 ? -36.727 12.423 9.267 1.00 82.38 529 ASN A N 1
ATOM 4196 C CA . ASN A 1 529 ? -35.308 12.478 9.598 1.00 82.38 529 ASN A CA 1
ATOM 4197 C C . ASN A 1 529 ? -35.009 11.498 10.752 1.00 82.38 529 ASN A C 1
ATOM 4199 O O . ASN A 1 529 ? -35.911 10.857 11.297 1.00 82.38 529 ASN A O 1
ATOM 4203 N N . LEU A 1 530 ? -33.740 11.394 11.145 1.00 78.62 530 LEU A N 1
ATOM 4204 C CA . LEU A 1 530 ? -33.324 10.713 12.365 1.00 78.62 530 LEU A CA 1
ATOM 4205 C C . LEU A 1 530 ? -33.829 11.492 13.597 1.00 78.62 530 LEU A C 1
ATOM 4207 O O . LEU A 1 530 ? -33.580 12.691 13.734 1.00 78.62 530 LEU A O 1
ATOM 4211 N N . LEU A 1 531 ? -34.524 10.809 14.505 1.00 87.75 531 LEU A N 1
ATOM 4212 C CA . LEU A 1 531 ? -35.012 11.355 15.771 1.00 87.75 531 LEU A CA 1
ATOM 4213 C C . LEU A 1 531 ? -34.397 10.618 16.964 1.00 87.75 531 LEU A C 1
ATOM 4215 O O . LEU A 1 531 ? -34.008 9.453 16.873 1.00 87.75 531 LEU A O 1
ATOM 4219 N N . ILE A 1 532 ? -34.341 11.303 18.103 1.00 86.62 532 ILE A N 1
ATOM 4220 C CA . ILE A 1 532 ? -33.968 10.759 19.408 1.00 86.62 532 ILE A CA 1
ATOM 4221 C C . ILE A 1 532 ? -35.215 10.790 20.288 1.00 86.62 532 ILE A C 1
ATOM 4223 O O . ILE A 1 532 ? -35.700 11.858 20.653 1.00 86.62 532 ILE A O 1
ATOM 4227 N N . VAL A 1 533 ? -35.734 9.622 20.637 1.00 90.12 533 VAL A N 1
ATOM 4228 C CA . VAL A 1 533 ? -36.860 9.471 21.559 1.00 90.12 533 VAL A CA 1
ATOM 4229 C C . VAL A 1 533 ? -36.293 9.282 22.954 1.00 90.12 533 VAL A C 1
ATOM 4231 O O . VAL A 1 533 ? -35.500 8.371 23.172 1.00 90.12 533 VAL A O 1
ATOM 4234 N N . VAL A 1 534 ? -36.685 10.138 23.887 1.00 89.56 534 VAL A N 1
ATOM 4235 C CA . VAL A 1 534 ? -36.350 10.060 25.307 1.00 89.56 534 VAL A CA 1
ATOM 4236 C C . VAL A 1 534 ? -37.617 9.710 26.067 1.00 89.56 534 VAL A C 1
ATOM 4238 O O . VAL A 1 534 ? -38.628 10.397 25.955 1.00 89.56 534 VAL A O 1
ATOM 4241 N N . VAL A 1 535 ? -37.559 8.642 26.844 1.00 90.88 535 VAL A N 1
ATOM 4242 C CA . VAL A 1 535 ? -38.684 8.107 27.601 1.00 90.88 535 VAL A CA 1
ATOM 4243 C C . VAL A 1 535 ? -38.327 8.136 29.075 1.00 90.88 535 VAL A C 1
ATOM 4245 O O . VAL A 1 535 ? -37.301 7.600 29.482 1.00 90.88 535 VAL A O 1
ATOM 4248 N N . GLN A 1 536 ? -39.178 8.759 29.871 1.00 90.06 536 GLN A N 1
ATOM 4249 C CA . GLN A 1 536 ? -39.107 8.762 31.319 1.00 90.06 536 GLN A CA 1
ATOM 4250 C C . GLN A 1 536 ? -40.162 7.801 31.863 1.00 90.06 536 GLN A C 1
ATOM 4252 O O . GLN A 1 536 ? -41.338 7.872 31.492 1.00 90.06 536 GLN A O 1
ATOM 4257 N N . THR A 1 537 ? -39.728 6.914 32.744 1.00 91.94 537 THR A N 1
ATOM 4258 C CA . THR A 1 537 ? -40.573 6.000 33.512 1.00 91.94 537 THR A CA 1
ATOM 4259 C C . THR A 1 537 ? -40.584 6.439 34.977 1.00 91.94 537 THR A C 1
ATOM 4261 O O . THR A 1 537 ? -40.004 7.470 35.331 1.00 91.94 537 THR A O 1
ATOM 4264 N N . GLU A 1 538 ? -41.264 5.698 35.847 1.00 86.25 538 GLU A N 1
ATOM 4265 C CA . GLU A 1 538 ? -41.162 5.911 37.298 1.00 86.25 538 GLU A CA 1
ATOM 4266 C C . GLU A 1 538 ? -39.765 5.575 37.854 1.00 86.25 538 GLU A C 1
ATOM 4268 O O . GLU A 1 538 ? -39.366 6.149 38.867 1.00 86.25 538 GLU A O 1
ATOM 4273 N N . ASN A 1 539 ? -39.000 4.710 37.175 1.00 82.00 539 ASN A N 1
ATOM 4274 C CA . ASN A 1 539 ? -37.713 4.209 37.667 1.00 82.00 539 ASN A CA 1
ATOM 4275 C C . ASN A 1 539 ? -36.493 4.793 36.939 1.00 82.00 539 ASN A C 1
ATOM 4277 O O . ASN A 1 539 ? -35.366 4.598 37.396 1.00 82.00 539 ASN A O 1
ATOM 4281 N N . GLY A 1 540 ? -36.670 5.510 35.824 1.00 84.56 540 GLY A N 1
ATOM 4282 C CA . GLY A 1 540 ? -35.528 6.025 35.075 1.00 84.56 540 GLY A CA 1
ATOM 4283 C C . GLY A 1 540 ? -35.853 6.843 33.831 1.00 84.56 540 GLY A C 1
ATOM 4284 O O . GLY A 1 540 ? -37.001 7.148 33.514 1.00 84.56 540 GLY A O 1
ATOM 4285 N N . VAL A 1 541 ? -34.788 7.227 33.125 1.00 83.12 541 VAL A N 1
ATOM 4286 C CA . VAL A 1 541 ? -34.844 7.905 31.826 1.00 83.12 541 VAL A CA 1
ATOM 4287 C C . VAL A 1 541 ? -34.030 7.094 30.829 1.00 83.12 541 VAL A C 1
ATOM 4289 O O . VAL A 1 541 ? -32.874 6.759 31.078 1.00 83.12 541 VAL A O 1
ATOM 4292 N N . TYR A 1 542 ? -34.622 6.827 29.676 1.00 86.19 542 TYR A N 1
ATOM 4293 C CA . TYR A 1 542 ? -34.066 6.009 28.608 1.00 86.19 542 TYR A CA 1
ATOM 4294 C C . TYR A 1 542 ? -34.115 6.780 27.291 1.00 86.19 542 TYR A C 1
ATOM 4296 O O . TYR A 1 542 ? -34.952 7.664 27.117 1.00 86.19 542 TYR A O 1
ATOM 4304 N N . SER A 1 543 ? -33.244 6.450 26.335 1.00 84.25 543 SER A N 1
ATOM 4305 C CA . SER A 1 543 ? -33.296 7.056 25.001 1.00 84.25 543 SER A CA 1
ATOM 4306 C C . SER A 1 543 ? -33.037 6.052 23.881 1.00 84.25 543 SER A C 1
ATOM 4308 O O . SER A 1 543 ? -32.328 5.062 24.074 1.00 84.25 543 SER A O 1
ATOM 4310 N N . LYS A 1 544 ? -33.626 6.301 22.707 1.00 86.06 544 LYS A N 1
ATOM 4311 C CA . LYS A 1 544 ? -33.490 5.468 21.507 1.00 86.06 544 LYS A CA 1
ATOM 4312 C C . LYS A 1 544 ? -33.516 6.322 20.242 1.00 86.06 544 LYS A C 1
ATOM 4314 O O . LYS A 1 544 ? -34.311 7.252 20.130 1.00 86.06 544 LYS A O 1
ATOM 4319 N N . LYS A 1 545 ? -32.649 5.999 19.279 1.00 84.31 545 LYS A N 1
ATOM 4320 C CA . LYS A 1 545 ? -32.633 6.642 17.958 1.00 84.31 545 LYS A CA 1
ATOM 4321 C C . LYS A 1 545 ? -33.572 5.902 17.008 1.00 84.31 545 LYS A C 1
ATOM 4323 O O . LYS A 1 545 ? -33.540 4.674 16.968 1.00 84.31 545 LYS A O 1
ATOM 4328 N N . ILE A 1 546 ? -34.371 6.639 16.245 1.00 85.12 546 ILE A N 1
ATOM 4329 C CA . ILE A 1 546 ? -35.266 6.093 15.219 1.00 85.12 546 ILE A CA 1
ATOM 4330 C C . ILE A 1 546 ? -35.095 6.870 13.916 1.00 85.12 546 ILE A C 1
ATOM 4332 O O . ILE A 1 546 ? -34.982 8.093 13.937 1.00 85.12 546 ILE A O 1
ATOM 4336 N N . LEU A 1 547 ? -35.066 6.168 12.786 1.00 83.25 547 LEU A N 1
ATOM 4337 C CA . LEU A 1 547 ? -35.123 6.781 11.462 1.00 83.25 547 LEU A CA 1
ATOM 4338 C C . LEU A 1 547 ? -36.568 6.705 10.964 1.00 83.25 547 LEU A C 1
ATOM 4340 O O . LEU A 1 547 ? -37.146 5.618 10.933 1.00 83.25 547 LEU A O 1
ATOM 4344 N N . ILE A 1 548 ? -37.148 7.850 10.611 1.00 79.94 548 ILE A N 1
ATOM 4345 C CA . ILE A 1 548 ? -38.461 7.911 9.963 1.00 79.94 548 ILE A CA 1
ATOM 4346 C C . ILE A 1 548 ? -38.223 8.134 8.472 1.00 79.94 548 ILE A C 1
ATOM 4348 O O . ILE A 1 548 ? -37.742 9.199 8.079 1.00 79.94 548 ILE A O 1
ATOM 4352 N N . GLU A 1 549 ? -38.537 7.112 7.676 1.00 76.81 549 GLU A N 1
ATOM 4353 C CA . GLU A 1 549 ? -38.452 7.124 6.208 1.00 76.81 549 GLU A CA 1
ATOM 4354 C C . GLU A 1 549 ? -39.669 7.765 5.540 1.00 76.81 549 GLU A C 1
ATOM 4356 O O . GLU A 1 549 ? -40.808 7.666 6.051 1.00 76.81 549 GLU A O 1
#

Sequence (549 aa):
MKCKLFVLLLLLGVARNVMAYTPGDILLMKCREGSTTPEEISWGQSRNYHDDCHPSYNQHISDYASEGEDCHHLVAGCAAIAFGQIMAMWQFPTKSSYRTYNWDKIPPRLLNGDSEDCPLLIKDVGRACGTHYTAVGFNVDGSWTTRHDLRDGIEKMGYYVSTCTEKDWLKYNTLENWYDLITNEIDCGRPVIMFGKDGNVFNSHYFVIDGYSANDPYLFHINPGHNNGGSFMDIRNYKYTDDREIFYGIYPKVGNAPKISYSLERKFIIADCPASYFGTVQYKVENADSWECIVFDRVGTVFCRRGGAVKDGIATIWDGWAPRALPQDDYWMDIIFKNSNGAYESFTTHISYVRDHRVERIEAELLNSDYSPNCQDGINDAIEIKTDNARRYSASIYNAGNNIATWSGSGTVDTKNRIIKIKPYLGDDGSYLYTLKLDLEGGCNCSSSTTAYFTIFYDNSKCGELSESSNILSSENIIKIMNFSDLLEISSIEPLTKISVYSISGMCVAQENCSGYIHNIDISKIQKNLLIVVVQTENGVYSKKILIE

Radius of gyration: 33.34 Å; chains: 1; bounding box: 80×60×84 Å